Protein 2E7U (pdb70)

Organism: Thermus thermophilus (strain ATCC 27634 / DSM 579 / HB8) (NCBI:txid300852)

Foldseek 3Di:
DDDVPLVVQQVVLVVPPPLSDPDVLQNLPLQDDGHFAWDDWDQQWTAGPVRFIFRAQCQVPAQFQQTPPDPLLVVLLVVQPVVPFFDLDDDVLLVLLQVLLCVLPVQWDDKDKAFAQQQAVVLVQLLLCLLLVAQAEEEEPLADRHPDLLRQFDADPDPFQFTAHNDPPRDSVSRRRYGYHWAQPLVRLLVVCVVPLLRYSEYEYACFGFQQHTAHHDPSSLVSLVVSVVSVHFYEHECQRQDCALFVNGSCVVVVHDGQKYKYHSNQQLHHGMIIMTHYCSSVLCEPPSHDRYDDHSRTPTRSSSSSNSSSSVVCVVCRVLQVLQQVLQVVLQVLVCVLCVVVVFAWEWDDRRFWIAIFRHHDDQHISVSSVVGDSNVVSLLQVLSVVLRYHARSHRRGITGDHSSDDNVNSVSSSVSSNVSD

Solvent-accessible surface area: 18193 Å² total; per-residue (Å²): 91,145,27,75,83,0,92,57,116,15,133,75,12,109,170,119,72,124,39,7,25,98,40,114,46,124,8,3,166,53,5,30,57,37,10,9,58,70,102,167,19,119,20,3,20,2,62,2,30,40,54,28,117,0,2,2,0,6,0,62,51,0,19,24,0,14,3,28,47,38,97,123,10,71,47,73,21,137,97,6,68,143,153,24,109,67,124,66,59,133,18,118,40,44,94,32,0,21,130,33,0,84,143,8,1,114,63,4,60,43,26,64,15,3,50,44,21,27,59,0,0,77,3,0,7,90,0,0,70,44,69,36,65,45,56,36,3,0,12,0,58,17,7,106,8,5,115,16,63,21,11,39,12,93,44,25,133,56,104,126,27,41,6,57,46,60,46,100,75,12,60,136,118,128,0,108,66,1,0,12,13,32,0,12,51,24,142,23,0,68,62,5,3,141,140,61,2,136,63,0,0,0,0,0,0,6,0,1,0,0,45,0,0,0,0,63,11,54,145,59,0,27,115,0,0,46,64,1,69,98,76,35,3,8,0,0,0,8,0,24,21,1,1,0,3,14,11,30,1,0,0,17,107,88,58,55,11,145,8,10,0,0,0,0,1,56,0,0,0,12,41,64,102,8,0,0,1,0,0,74,123,88,0,6,69,71,5,18,126,113,21,122,12,154,20,68,29,121,104,28,8,41,1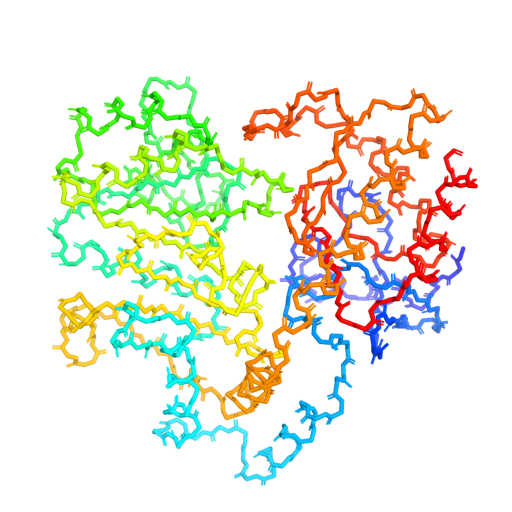0,28,2,2,0,1,0,15,2,3,0,43,13,1,50,118,45,98,45,57,32,58,76,3,73,96,3,0,42,102,0,31,61,9,0,88,110,3,0,160,132,61,65,31,55,33,18,11,20,42,20,16,2,0,2,2,1,0,3,18,124,41,101,7,44,25,41,116,18,0,153,133,9,65,59,109,14,5,68,130,0,0,52,11,0,1,68,110,14,6,23,4,0,3,15,4,55,30,1,0,3,1,0,31,32,0,133,96,91,1,0,77,94,0,6,70,8,0,89,138,29,40

CATH classification: 3.90.1150.10 (+1 more: 3.40.640.10)

B-factor: mean 26.87, std 9.38, range [13.87, 68.35]

Sequence (424 aa):
MERPISEAYFQEAKRHIPGGVSSPVRAFKAVGGTPPFLVRGEGAYVWDADGNRYLDYVMSWGPLILGHAHPKVLARVRETLERGLTFGAPSPLEVALAKKVKRAYPFVDLVRFVNSGTEATMSALRLARGYTGRPYIVKFRGNYHGHADGLLVEAGSGALTLGVPSSAGVPEEYAKLTLVLEYNDPEGLREVLKRRGEEIAAIIFEPVVGNAGVLVPTEDFLKALHEAKAYGVLLIADEVMTGFRLAFGGATELLGLKPDLVTLGKILGGGLPAAAYAGRREIMEKVAPLGPVYQAGTLSGNPLAMAAGLATLELLEENPGYYAYLEDLGARLEAGLKEVLKEKGLPHTVNRVGSMITVFFTEGPVVTFQDARRTDTELFKRFFHGLLDRGIYWPPSNFEAAFLSVAHREEDVEKTLEALRKAL

Radius of gyration: 21.22 Å; Cα contacts (8 Å, |Δi|>4): 907; chains: 1; bounding box: 57×53×48 Å

Nearest PDB structures (foldseek):
  2e7u-assembly1_A-2  TM=1.002E+00  e=6.616E-91  Thermus thermophilus HB8
  5hdm-assembly1_B  TM=9.842E-01  e=4.172E-57  Arabidopsis thaliana
  3l44-assembly1_B  TM=9.833E-01  e=2.364E-56  Bacillus anthracis str. 'Ames Ancestor'
  2hp2-assembly1_A  TM=9.809E-01  e=1.895E-55  Synechococcus elongatus PCC 6301
  3fqa-assembly1_B  TM=9.618E-01  e=4.780E-55  Synechococcus elongatus PCC 6301

Structure (mmCIF, N/CA/C/O backbone):
data_2E7U
#
_entry.id   2E7U
#
_cell.length_a   180.674
_cell.length_b   180.674
_cell.length_c   117.700
_cell.angle_alpha   90.00
_cell.angle_beta   90.00
_cell.angle_gamma   120.00
#
_symmetry.space_group_name_H-M   'H 3 2'
#
loop_
_entity.id
_entity.type
_entity.pdbx_description
1 polymer 'Glutamate-1-semialdehyde 2,1-aminomutase'
2 non-polymer 'SODIUM ION'
3 non-polymer "4'-DEOXY-4'-AMINOPYRIDOXAL-5'-PHOSPHATE"
4 non-polymer GLYCEROL
5 water water
#
loop_
_atom_site.group_PDB
_atom_site.id
_atom_site.type_symbol
_atom_site.label_atom_id
_atom_site.label_alt_id
_atom_site.label_comp_id
_atom_site.label_asym_id
_atom_site.label_entity_id
_atom_site.label_seq_id
_atom_site.pdbx_PDB_ins_code
_atom_site.Cartn_x
_atom_site.Cartn_y
_atom_site.Cartn_z
_atom_site.occupancy
_atom_site.B_iso_or_equiv
_atom_site.auth_seq_id
_atom_site.auth_comp_id
_atom_site.auth_asym_id
_atom_site.auth_atom_id
_atom_site.pdbx_PDB_model_num
ATOM 1 N N . MET A 1 1 ? -17.036 28.542 42.059 1.00 36.36 1 MET A N 1
ATOM 2 C CA . MET A 1 1 ? -16.678 27.450 43.008 1.00 35.20 1 MET A CA 1
ATOM 3 C C . MET A 1 1 ? -16.888 27.943 44.433 1.00 34.74 1 MET A C 1
ATOM 4 O O . MET A 1 1 ? -16.458 29.041 44.782 1.00 35.56 1 MET A O 1
ATOM 9 N N . GLU A 1 2 ? -17.550 27.137 45.255 1.00 31.78 2 GLU A N 1
ATOM 10 C CA . GLU A 1 2 ? -17.810 27.540 46.639 1.00 30.40 2 GLU A CA 1
ATOM 11 C C . GLU A 1 2 ? -16.719 26.997 47.566 1.00 28.26 2 GLU A C 1
ATOM 12 O O . GLU A 1 2 ? -16.284 25.866 47.444 1.00 24.31 2 GLU A O 1
ATOM 18 N N . ARG A 1 3 ? -16.236 27.860 48.485 1.00 25.87 3 ARG A N 1
ATOM 19 C CA . ARG A 1 3 ? -15.320 27.355 49.507 1.00 26.32 3 ARG A CA 1
ATOM 20 C C . ARG A 1 3 ? -15.504 28.063 50.849 1.00 24.45 3 ARG A C 1
ATOM 21 O O . ARG A 1 3 ? -14.667 28.797 51.355 1.00 23.08 3 ARG A O 1
ATOM 29 N N . PRO A 1 4 ? -16.721 27.828 51.376 1.00 23.32 4 PRO A N 1
ATOM 30 C CA . PRO A 1 4 ? -17.171 28.391 52.664 1.00 22.83 4 PRO A CA 1
ATOM 31 C C . PRO A 1 4 ? -16.325 27.904 53.831 1.00 21.17 4 PRO A C 1
ATOM 32 O O . PRO A 1 4 ? -16.058 28.606 54.799 1.00 20.88 4 PRO A O 1
ATOM 36 N N . ILE A 1 5 ? -15.866 26.657 53.808 1.00 19.68 5 ILE A N 1
ATOM 37 C CA . ILE A 1 5 ? -15.068 26.184 54.931 1.00 19.62 5 ILE A CA 1
ATOM 38 C C . ILE A 1 5 ? -13.688 26.850 54.934 1.00 20.27 5 ILE A C 1
ATOM 39 O O . ILE A 1 5 ? -13.192 27.245 55.995 1.00 20.05 5 ILE A O 1
ATOM 44 N N . SER A 1 6 ? -13.069 26.989 53.763 1.00 19.42 6 SER A N 1
ATOM 45 C CA . SER A 1 6 ? -11.768 27.657 53.691 1.00 21.01 6 SER A CA 1
ATOM 46 C C . SER A 1 6 ? -11.927 29.110 54.132 1.00 22.63 6 SER A C 1
ATOM 47 O O . SER A 1 6 ? -11.041 29.675 54.783 1.00 21.46 6 SER A O 1
ATOM 50 N N . GLU A 1 7 ? -13.054 29.718 53.767 1.00 21.11 7 GLU A N 1
ATOM 51 C CA . GLU A 1 7 ? -13.323 31.102 54.142 1.00 22.88 7 GLU A CA 1
ATOM 52 C C . GLU A 1 7 ? -13.363 31.228 55.659 1.00 21.15 7 GLU A C 1
ATOM 53 O O . GLU A 1 7 ? -12.812 32.174 56.228 1.00 21.13 7 GLU A O 1
ATOM 59 N N . ALA A 1 8 ? -14.006 30.263 56.312 1.00 19.52 8 ALA A N 1
ATOM 60 C CA . ALA A 1 8 ? -14.108 30.266 57.765 1.00 19.56 8 ALA A CA 1
ATOM 61 C C . ALA A 1 8 ? -12.723 30.055 58.379 1.00 19.10 8 ALA A C 1
ATOM 62 O O . ALA A 1 8 ? -12.371 30.705 59.363 1.00 17.64 8 ALA A O 1
ATOM 64 N N . TYR A 1 9 ? -11.941 29.146 57.802 1.00 18.54 9 TYR A N 1
ATOM 65 C CA . TYR A 1 9 ? -10.596 28.896 58.309 1.00 19.39 9 TYR A CA 1
ATOM 66 C C . TYR A 1 9 ? -9.695 30.119 58.166 1.00 19.35 9 TYR A C 1
ATOM 67 O O . TYR A 1 9 ? -8.904 30.422 59.060 1.00 19.78 9 TYR A O 1
ATOM 76 N N . PHE A 1 10 ? -9.810 30.817 57.042 1.00 18.60 10 PHE A N 1
ATOM 77 C CA . PHE A 1 10 ? -8.985 31.997 56.808 1.00 20.97 10 PHE A CA 1
ATOM 78 C C . PHE A 1 10 ? -9.308 33.097 57.814 1.00 21.61 10 PHE A C 1
ATOM 79 O O . PHE A 1 10 ? -8.409 33.770 58.324 1.00 19.47 10 PHE A O 1
ATOM 87 N N . GLN A 1 11 ? -10.593 33.284 58.098 1.00 21.41 11 GLN A N 1
ATOM 88 C CA . GLN A 1 11 ? -11.007 34.299 59.061 1.00 23.54 11 GLN A CA 1
ATOM 89 C C . GLN A 1 11 ? -10.472 33.938 60.449 1.00 22.49 11 GLN A C 1
ATOM 90 O O . GLN A 1 11 ? -10.006 34.804 61.192 1.00 22.30 11 GLN A O 1
ATOM 96 N N . GLU A 1 12 ? -10.539 32.657 60.797 1.00 19.46 12 GLU A N 1
ATOM 97 C CA . GLU A 1 12 ? -10.044 32.200 62.092 1.00 20.54 12 GLU A CA 1
ATOM 98 C C . GLU A 1 12 ? -8.516 32.306 62.144 1.00 20.30 12 GLU A C 1
ATOM 99 O O . GLU A 1 12 ? -7.947 32.755 63.140 1.00 21.52 12 GLU A O 1
ATOM 105 N N . ALA A 1 13 ? -7.857 31.903 61.062 1.00 18.83 13 ALA A N 1
ATOM 106 C CA . ALA A 1 13 ? -6.401 31.949 60.995 1.00 19.71 13 ALA A CA 1
ATOM 107 C C . ALA A 1 13 ? -5.856 33.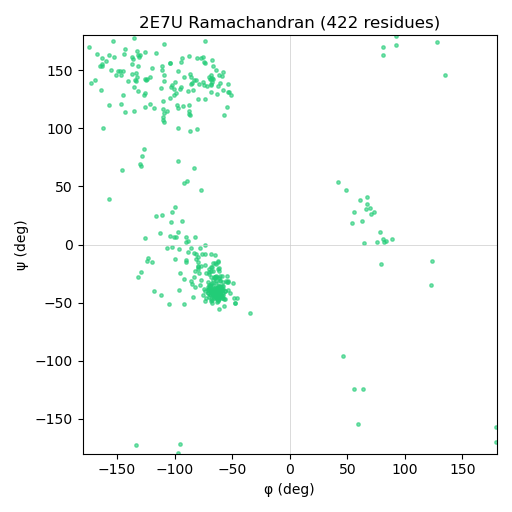353 61.265 1.00 19.93 13 ALA A C 1
ATOM 108 O O . ALA A 1 13 ? -4.845 33.513 61.955 1.00 19.88 13 ALA A O 1
ATOM 110 N N . LYS A 1 14 ? -6.530 34.365 60.726 1.00 20.44 14 LYS A N 1
ATOM 111 C CA . LYS A 1 14 ? -6.104 35.755 60.900 1.00 21.42 14 LYS A CA 1
ATOM 112 C C . LYS A 1 14 ? -6.107 36.218 62.353 1.00 22.06 14 LYS A C 1
ATOM 113 O O . LYS A 1 14 ? -5.432 37.185 62.705 1.00 21.80 14 LYS A O 1
ATOM 119 N N . ARG A 1 15 ? -6.867 35.532 63.197 1.00 20.23 15 ARG A N 1
ATOM 120 C CA . ARG A 1 15 ? -6.934 35.890 64.608 1.00 21.69 15 ARG A CA 1
ATOM 121 C C . ARG A 1 15 ? -5.720 35.372 65.384 1.00 20.70 15 ARG A C 1
ATOM 122 O O . ARG A 1 15 ? -5.423 35.861 66.474 1.00 20.11 15 ARG A O 1
ATOM 130 N N . HIS A 1 16 ? -5.016 34.400 64.811 1.00 19.83 16 HIS A N 1
ATOM 131 C CA . HIS A 1 16 ? -3.883 33.773 65.494 1.00 20.33 16 HIS A CA 1
ATOM 132 C C . HIS A 1 16 ? -2.547 33.798 64.760 1.00 19.36 16 HIS A C 1
ATOM 133 O O . HIS A 1 16 ? -1.511 33.509 65.358 1.00 18.60 16 HIS A O 1
ATOM 140 N N . ILE A 1 17 ? -2.575 34.122 63.473 1.00 18.84 17 ILE A N 1
ATOM 141 C CA . ILE A 1 17 ? -1.373 34.151 62.640 1.00 19.62 17 ILE A CA 1
ATOM 142 C C . ILE A 1 17 ? -1.384 35.426 61.796 1.00 20.47 17 ILE A C 1
ATOM 143 O O . ILE A 1 17 ? -2.419 35.789 61.235 1.00 21.43 17 ILE A O 1
ATOM 148 N N . PRO A 1 18 ? -0.235 36.125 61.695 1.00 22.14 18 PRO A N 1
ATOM 149 C CA . PRO A 1 18 ? -0.146 37.364 60.928 1.00 21.15 18 PRO A CA 1
ATOM 150 C C . PRO A 1 18 ? -0.565 37.162 59.472 1.00 19.71 18 PRO A C 1
ATOM 151 O O . PRO A 1 18 ? 0.075 36.469 58.689 1.00 21.24 18 PRO A O 1
ATOM 155 N N . GLY A 1 19 ? -1.713 37.776 59.128 1.00 20.81 19 GLY A N 1
ATOM 156 C CA . GLY A 1 19 ? -2.220 37.649 57.768 1.00 20.39 19 GLY A CA 1
ATOM 157 C C . GLY A 1 19 ? -2.862 36.278 57.526 1.00 21.54 19 GLY A C 1
ATOM 158 O O . GLY A 1 19 ? -3.282 35.940 56.426 1.00 20.93 19 GLY A O 1
ATOM 159 N N . GLY A 1 20 ? -2.887 35.458 58.595 1.00 21.07 20 GLY A N 1
ATOM 160 C CA . GLY A 1 20 ? -3.522 34.147 58.481 1.00 22.80 20 GLY A CA 1
ATOM 161 C C . GLY A 1 20 ? -2.599 33.125 57.819 1.00 23.37 20 GLY A C 1
ATOM 162 O O . GLY A 1 20 ? -2.976 31.993 57.550 1.00 24.39 20 GLY A O 1
ATOM 163 N N . VAL A 1 21 ? -1.351 33.492 57.531 1.00 22.80 21 VAL A N 1
ATOM 164 C CA . VAL A 1 21 ? -0.433 32.591 56.829 1.00 22.24 21 VAL A CA 1
ATOM 165 C C . VAL A 1 21 ? 0.993 32.552 57.383 1.00 22.23 21 VAL A C 1
ATOM 166 O O . VAL A 1 21 ? 1.427 33.468 58.072 1.00 22.60 21 VAL A O 1
ATOM 170 N N . SER A 1 22 ? 1.724 31.494 57.045 1.00 23.48 22 SER A N 1
ATOM 171 C CA . SER A 1 22 ? 3.108 31.330 57.491 1.00 25.50 22 SER A CA 1
ATOM 172 C C . SER A 1 22 ? 4.094 31.954 56.509 1.00 24.33 22 SER A C 1
ATOM 173 O O . SER A 1 22 ? 5.269 32.141 56.829 1.00 25.31 22 SER A O 1
ATOM 176 N N . SER A 1 23 ? 3.621 32.257 55.305 1.00 24.53 23 SER A N 1
ATOM 177 C CA . SER A 1 23 ? 4.459 32.875 54.282 1.00 24.60 23 SER A CA 1
ATOM 178 C C . SER A 1 23 ? 3.567 33.830 53.482 1.00 25.45 23 SER A C 1
ATOM 179 O O . SER A 1 23 ? 2.504 33.440 52.996 1.00 25.00 23 SER A O 1
ATOM 182 N N . PRO A 1 24 ? 3.999 35.094 53.331 1.00 25.71 24 PRO A N 1
ATOM 183 C CA . PRO A 1 24 ? 3.299 36.172 52.619 1.00 26.36 24 PRO A CA 1
ATOM 184 C C . PRO A 1 24 ? 2.477 35.817 51.379 1.00 26.35 24 PRO A C 1
ATOM 185 O O . PRO A 1 24 ? 1.275 36.072 51.332 1.00 25.14 24 PRO A O 1
ATOM 189 N N . VAL A 1 25 ? 3.131 35.241 50.376 1.00 25.76 25 VAL A N 1
ATOM 190 C CA . VAL A 1 25 ? 2.466 34.895 49.123 1.00 27.32 25 VAL A CA 1
ATOM 191 C C . VAL A 1 25 ? 1.206 34.043 49.274 1.00 25.95 25 VAL A C 1
ATOM 192 O O . VAL A 1 25 ? 0.280 34.151 48.464 1.00 25.79 25 VAL A O 1
ATOM 196 N N . ARG A 1 26 ? 1.168 33.202 50.303 1.00 24.19 26 ARG A N 1
ATOM 197 C CA . ARG A 1 26 ? 0.017 32.330 50.533 1.00 24.74 26 ARG A CA 1
ATOM 198 C C . ARG A 1 26 ? -1.264 33.096 50.859 1.00 24.31 26 ARG A C 1
ATOM 199 O O . ARG A 1 26 ? -2.356 32.530 50.794 1.00 23.09 26 ARG A O 1
ATOM 207 N N . ALA A 1 27 ? -1.130 34.372 51.213 1.00 23.33 27 ALA A N 1
ATOM 208 C CA . ALA A 1 27 ? -2.284 35.195 51.569 1.00 23.89 27 ALA A CA 1
ATOM 209 C C . ALA A 1 27 ? -3.106 35.722 50.388 1.00 24.34 27 ALA A C 1
ATOM 210 O O . ALA A 1 27 ? -4.114 36.395 50.597 1.00 23.56 27 ALA A O 1
ATOM 212 N N . PHE A 1 28 ? -2.674 35.434 49.161 1.00 22.82 28 PHE A N 1
ATOM 213 C CA . PHE A 1 28 ? -3.403 35.872 47.965 1.00 25.28 28 PHE A CA 1
ATOM 214 C C . PHE A 1 28 ? -3.523 37.391 47.785 1.00 26.97 28 PHE A C 1
ATOM 215 O O . PHE A 1 28 ? -4.402 37.856 47.059 1.00 27.92 28 PHE A O 1
ATOM 223 N N . LYS A 1 29 ? -2.655 38.166 48.429 1.00 28.53 29 LYS A N 1
ATOM 224 C CA . LYS A 1 29 ? -2.722 39.624 48.309 1.00 30.01 29 LYS A CA 1
ATOM 225 C C . LYS A 1 29 ? -2.530 40.114 46.873 1.00 29.73 29 LYS A C 1
ATOM 226 O O . LYS A 1 29 ? -3.164 41.084 46.450 1.00 29.31 29 LYS A O 1
ATOM 232 N N . ALA A 1 30 ? -1.659 39.443 46.128 1.00 27.79 30 ALA A N 1
ATOM 233 C CA . ALA A 1 30 ? -1.376 39.826 44.751 1.00 27.97 30 ALA A CA 1
ATOM 234 C C . ALA A 1 30 ? -2.529 39.558 43.790 1.00 28.58 30 ALA A C 1
ATOM 235 O O . ALA A 1 30 ? -2.618 40.190 42.737 1.00 27.90 30 ALA A O 1
ATOM 237 N N . VAL A 1 31 ? -3.409 38.627 44.148 1.00 27.31 31 VAL A N 1
ATOM 238 C CA . VAL A 1 31 ? -4.530 38.275 43.280 1.00 27.35 31 VAL A CA 1
ATOM 239 C C . VAL A 1 31 ? -5.906 38.513 43.889 1.00 27.10 31 VAL A C 1
ATOM 240 O O . VAL A 1 31 ? -6.913 38.511 43.179 1.00 27.87 31 VAL A O 1
ATOM 244 N N . GLY A 1 32 ? -5.948 38.713 45.200 1.00 27.27 32 GLY A N 1
ATOM 245 C CA . GLY A 1 32 ? -7.212 38.941 45.873 1.00 27.43 32 GLY A CA 1
ATOM 246 C C . GLY A 1 32 ? -7.950 37.645 46.147 1.00 27.96 32 GLY A C 1
ATOM 247 O O . GLY A 1 32 ? -7.637 36.605 45.563 1.00 27.48 32 GLY A O 1
ATOM 248 N N . GLY A 1 33 ? -8.930 37.708 47.042 1.00 27.71 33 GLY A N 1
ATOM 249 C CA . GLY A 1 33 ? -9.707 36.529 47.372 1.00 28.07 33 GLY A CA 1
ATOM 250 C C . GLY A 1 33 ? -9.161 35.754 48.555 1.00 29.20 33 GLY A C 1
ATOM 251 O O . GLY A 1 33 ? -8.148 36.127 49.153 1.00 29.23 33 GLY A O 1
ATOM 252 N N . THR A 1 34 ? -9.848 34.669 48.894 1.00 27.78 34 THR A N 1
ATOM 253 C CA . THR A 1 34 ? -9.453 33.818 50.006 1.00 27.45 34 THR A CA 1
ATOM 254 C C . THR A 1 34 ? -8.682 32.610 49.497 1.00 25.37 34 THR A C 1
ATOM 255 O O . THR A 1 34 ? -9.112 31.933 48.565 1.00 24.18 34 THR A O 1
ATOM 259 N N . PRO A 1 35 ? -7.521 32.328 50.099 1.00 23.51 35 PRO A N 1
ATOM 260 C CA . PRO A 1 35 ? -6.758 31.172 49.636 1.00 22.83 35 PRO A CA 1
ATOM 261 C C . PRO A 1 35 ? -7.391 29.871 50.105 1.00 21.72 35 PRO A C 1
ATOM 262 O O . PRO A 1 35 ? -7.857 29.765 51.242 1.00 22.22 35 PRO A O 1
ATOM 266 N N . PRO A 1 36 ? -7.460 28.873 49.218 1.00 20.58 36 PRO A N 1
ATOM 267 C CA . PRO A 1 36 ? -8.048 27.595 49.624 1.00 20.70 36 PRO A CA 1
ATOM 268 C C . PRO A 1 36 ? -7.126 26.921 50.640 1.00 21.00 36 PRO A C 1
ATOM 269 O O . PRO A 1 36 ? -5.903 26.957 50.484 1.00 20.67 36 PRO A O 1
ATOM 273 N N . PHE A 1 37 ? -7.701 26.336 51.685 1.00 19.18 37 PHE A N 1
ATOM 274 C CA . PHE A 1 37 ? -6.898 25.615 52.670 1.00 19.62 37 PHE A CA 1
ATOM 275 C C . PHE A 1 37 ? -6.779 24.186 52.140 1.00 19.63 37 PHE A C 1
ATOM 276 O O . PHE A 1 37 ? -7.774 23.458 52.057 1.00 19.39 37 PHE A O 1
ATOM 284 N N . LEU A 1 38 ? -5.566 23.803 51.754 1.00 19.88 38 LEU A N 1
ATOM 285 C CA . LEU A 1 38 ? -5.318 22.477 51.194 1.00 19.33 38 LEU A CA 1
ATOM 286 C C . LEU A 1 38 ? -5.102 21.426 52.274 1.00 20.72 38 LEU A C 1
ATOM 287 O O . LEU A 1 38 ? -4.322 21.629 53.204 1.00 19.98 38 LEU A O 1
ATOM 292 N N . VAL A 1 39 ? -5.780 20.291 52.130 1.00 19.80 39 VAL A N 1
ATOM 293 C CA . VAL A 1 39 ? -5.691 19.232 53.130 1.00 21.44 39 VAL A CA 1
ATOM 294 C C . VAL A 1 39 ? -5.244 17.864 52.623 1.00 21.42 39 VAL A C 1
ATOM 295 O O . VAL A 1 39 ? -4.931 16.981 53.421 1.00 21.92 39 VAL A O 1
ATOM 299 N N . ARG A 1 40 ? -5.212 17.685 51.307 1.00 20.23 40 ARG A N 1
ATOM 300 C CA . ARG A 1 40 ? -4.818 16.404 50.739 1.00 20.71 40 ARG A CA 1
ATOM 301 C C . ARG A 1 40 ? -4.277 16.566 49.328 1.00 20.88 40 ARG A C 1
ATOM 302 O O . ARG A 1 40 ? -4.682 17.468 48.589 1.00 20.72 40 ARG A O 1
ATOM 310 N N . GLY A 1 41 ? -3.361 15.679 48.960 1.00 20.06 41 GLY A N 1
ATOM 311 C CA . GLY A 1 41 ? -2.785 15.723 47.634 1.00 20.76 41 GLY A CA 1
ATOM 312 C C . GLY A 1 41 ? -2.441 14.333 47.144 1.00 21.73 41 GLY A C 1
ATOM 313 O O . GLY A 1 41 ? -2.117 13.438 47.934 1.00 20.11 41 GLY A O 1
ATOM 314 N N . GLU A 1 42 ? -2.520 14.148 45.833 1.00 21.70 42 GLU A N 1
ATOM 315 C CA . GLU A 1 42 ? -2.195 12.872 45.220 1.00 23.21 42 GLU A CA 1
ATOM 316 C C . GLU A 1 42 ? -1.835 13.119 43.763 1.00 22.71 42 GLU A C 1
ATOM 317 O O . GLU A 1 42 ? -2.646 13.643 42.991 1.00 21.14 42 GLU A O 1
ATOM 323 N N . GLY A 1 43 ? -0.613 12.751 43.394 1.00 21.11 43 GLY A N 1
ATOM 324 C CA . GLY A 1 43 ? -0.166 12.961 42.032 1.00 20.48 43 GLY A CA 1
ATOM 325 C C . GLY A 1 43 ? -0.127 14.445 41.708 1.00 20.59 43 GLY A C 1
ATOM 326 O O . GLY A 1 43 ? 0.504 15.235 42.417 1.00 19.76 43 GLY A O 1
ATOM 327 N N . ALA A 1 44 ? -0.821 14.832 40.647 1.00 19.11 44 ALA A N 1
ATOM 328 C CA . ALA A 1 44 ? -0.847 16.227 40.225 1.00 19.40 44 ALA A CA 1
ATOM 329 C C . ALA A 1 44 ? -2.070 16.973 40.739 1.00 19.24 44 ALA A C 1
ATOM 330 O O . ALA A 1 44 ? -2.326 18.100 40.321 1.00 20.46 44 ALA A O 1
ATOM 332 N N . TYR A 1 45 ? -2.810 16.357 41.657 1.00 18.01 45 TYR A N 1
ATOM 333 C CA . TYR A 1 45 ? -4.024 16.968 42.187 1.00 20.19 45 TYR A CA 1
ATOM 334 C C . TYR A 1 45 ? -4.029 17.213 43.690 1.00 20.26 45 TYR A C 1
ATOM 335 O O . TYR A 1 45 ? -3.371 16.502 44.454 1.00 21.13 45 TYR A O 1
ATOM 344 N N . VAL A 1 46 ? -4.783 18.231 44.096 1.00 19.30 46 VAL A N 1
ATOM 345 C CA . VAL A 1 46 ? -4.924 18.599 45.502 1.00 19.37 46 VAL A CA 1
ATOM 346 C C . VAL A 1 46 ? -6.381 18.907 45.819 1.00 19.68 46 VAL A C 1
ATOM 347 O O . VAL A 1 46 ? -7.156 19.273 44.930 1.00 21.04 46 VAL A O 1
ATOM 351 N N . TRP A 1 47 ? -6.745 18.755 47.089 1.00 18.09 47 TRP A N 1
ATOM 352 C CA . TRP A 1 47 ? -8.106 19.009 47.554 1.00 18.86 47 TRP A CA 1
ATOM 353 C C . TRP A 1 47 ? -8.084 20.025 48.691 1.00 20.17 47 TRP A C 1
ATOM 354 O O . TRP A 1 47 ? -7.186 19.986 49.542 1.00 19.60 47 TRP A O 1
ATOM 365 N N . ASP A 1 48 ? -9.065 20.926 48.710 1.00 18.77 48 ASP A N 1
ATOM 366 C CA . ASP A 1 48 ? -9.149 21.916 49.779 1.00 20.24 48 ASP A CA 1
ATOM 367 C C . ASP A 1 48 ? -10.126 21.442 50.851 1.00 20.00 48 ASP A C 1
ATOM 368 O O . ASP A 1 48 ? -10.703 20.355 50.741 1.00 20.79 48 ASP A O 1
ATOM 373 N N . ALA A 1 49 ? -10.304 22.253 51.888 1.00 20.31 49 ALA A N 1
ATOM 374 C CA . ALA A 1 49 ? -11.186 21.907 52.995 1.00 21.67 49 ALA A CA 1
ATOM 375 C C . ALA A 1 49 ? -12.654 21.744 52.607 1.00 22.71 49 ALA A C 1
ATOM 376 O O . ALA A 1 49 ? -13.437 21.191 53.374 1.00 23.90 49 ALA A O 1
ATOM 378 N N . ASP A 1 50 ? -13.027 22.226 51.427 1.00 21.95 50 ASP A N 1
ATOM 379 C CA . ASP A 1 50 ? -14.407 22.114 50.961 1.00 23.81 50 ASP A CA 1
ATOM 380 C C . ASP A 1 50 ? -14.599 20.945 49.993 1.00 25.05 50 ASP A C 1
ATOM 381 O O . ASP A 1 50 ? -15.670 20.788 49.409 1.00 27.20 50 ASP A O 1
ATOM 386 N N . GLY A 1 51 ? -13.560 20.135 49.818 1.00 23.21 51 GLY A N 1
ATOM 387 C CA . GLY A 1 51 ? -13.659 18.997 48.920 1.00 22.50 51 GLY A CA 1
ATOM 388 C C . GLY A 1 51 ? -13.414 19.307 47.452 1.00 23.17 51 GLY A C 1
ATOM 389 O O . GLY A 1 51 ? -13.532 18.420 46.601 1.00 23.81 51 GLY A O 1
ATOM 390 N N . ASN A 1 52 ? -13.081 20.556 47.139 1.00 21.79 52 ASN A N 1
ATOM 391 C CA . ASN A 1 52 ? -12.815 20.932 45.756 1.00 21.39 52 ASN A CA 1
ATOM 392 C C . ASN A 1 52 ? -11.491 20.337 45.298 1.00 22.54 52 ASN A C 1
ATOM 393 O O . ASN A 1 52 ? -10.495 20.375 46.023 1.00 21.85 52 ASN A O 1
ATOM 398 N N . ARG A 1 53 ? -11.484 19.795 44.085 1.00 21.79 53 ARG A N 1
ATOM 399 C CA . ARG A 1 53 ? -10.286 19.189 43.512 1.00 22.94 53 ARG A CA 1
ATOM 400 C C . ARG A 1 53 ? -9.657 20.154 42.512 1.00 23.05 53 ARG A C 1
ATOM 401 O O . ARG A 1 53 ? -10.365 20.787 41.728 1.00 22.96 53 ARG A O 1
ATOM 409 N N . TYR A 1 54 ? -8.332 20.271 42.550 1.00 21.06 54 TYR A N 1
ATOM 410 C CA . TYR A 1 54 ? -7.609 21.164 41.645 1.00 21.39 54 TYR A CA 1
ATOM 411 C C . TYR A 1 54 ? -6.414 20.484 40.996 1.00 21.38 54 TYR A C 1
ATOM 412 O O . TYR A 1 54 ? -5.734 19.673 41.632 1.00 21.81 54 TYR A O 1
ATOM 421 N N . LEU A 1 55 ? -6.152 20.823 39.736 1.00 20.85 55 LEU A N 1
ATOM 422 C CA . LEU A 1 55 ? -4.965 20.325 39.057 1.00 20.78 55 LEU A CA 1
ATOM 423 C C . LEU A 1 55 ? -3.945 21.296 39.662 1.00 21.09 55 LEU A C 1
ATOM 424 O O . LEU A 1 55 ? -4.122 22.515 39.581 1.00 20.85 55 LEU A O 1
ATOM 429 N N . ASP A 1 56 ? -2.889 20.766 40.263 1.00 19.30 56 ASP A N 1
ATOM 430 C CA . ASP A 1 56 ? -1.932 21.598 41.005 1.00 19.67 56 ASP A CA 1
ATOM 431 C C . ASP A 1 56 ? -0.692 21.959 40.166 1.00 19.61 56 ASP A C 1
ATOM 432 O O . ASP A 1 56 ? 0.063 21.102 39.713 1.00 21.25 56 ASP A O 1
ATOM 437 N N . TYR A 1 57 ? -0.513 23.286 39.937 1.00 19.04 57 TYR A N 1
ATOM 438 C CA . TYR A 1 57 ? 0.694 23.767 39.245 1.00 18.92 57 TYR A CA 1
ATOM 439 C C . TYR A 1 57 ? 1.669 24.456 40.214 1.00 19.14 57 TYR A C 1
ATOM 440 O O . TYR A 1 57 ? 2.736 24.924 39.837 1.00 18.76 57 TYR A O 1
ATOM 449 N N . VAL A 1 58 ? 1.238 24.557 41.489 1.00 17.89 58 VAL A N 1
ATOM 450 C CA . VAL A 1 58 ? 2.128 25.097 42.508 1.00 19.68 58 VAL A CA 1
ATOM 451 C C . VAL A 1 58 ? 3.061 24.011 43.060 1.00 18.67 58 VAL A C 1
ATOM 452 O O . VAL A 1 58 ? 4.262 24.199 43.199 1.00 19.45 58 VAL A O 1
ATOM 456 N N . MET A 1 59 ? 2.469 22.852 43.338 1.00 18.84 59 MET A N 1
ATOM 457 C CA . MET A 1 59 ? 3.212 21.685 43.815 1.00 19.62 59 MET A CA 1
ATOM 458 C C . MET A 1 59 ? 4.147 22.024 44.979 1.00 18.69 59 MET A C 1
ATOM 459 O O . MET A 1 59 ? 5.314 21.628 44.996 1.00 19.09 59 MET A O 1
ATOM 464 N N . SER A 1 60 ? 3.608 22.758 45.944 1.00 19.98 60 SER A N 1
ATOM 465 C CA . SER A 1 60 ? 4.333 23.191 47.134 1.00 20.99 60 SER A CA 1
ATOM 466 C C . SER A 1 60 ? 5.608 23.968 46.834 1.00 21.27 60 SER A C 1
ATOM 467 O O . SER A 1 60 ? 6.559 23.962 47.619 1.00 21.84 60 SER A O 1
ATOM 470 N N . TRP A 1 61 ? 5.613 24.635 45.685 1.00 20.31 61 TRP A N 1
ATOM 471 C CA . TRP A 1 61 ? 6.722 25.471 45.247 1.00 20.70 61 TRP A CA 1
ATOM 472 C C . TRP A 1 61 ? 8.030 24.791 44.839 1.00 21.35 61 TRP A C 1
ATOM 473 O O . TRP A 1 61 ? 9.107 25.357 45.026 1.00 21.94 61 TRP A O 1
ATOM 484 N N . GLY A 1 62 ? 7.946 23.582 44.287 1.00 18.02 62 GLY A N 1
ATOM 485 C CA . GLY A 1 62 ? 9.152 22.925 43.812 1.00 17.85 62 GLY A CA 1
ATOM 486 C C . GLY A 1 62 ? 9.593 21.557 44.303 1.00 18.37 62 GLY A C 1
ATOM 487 O O . GLY A 1 62 ? 10.146 20.785 43.516 1.00 19.15 62 GLY A O 1
ATOM 488 N N . PRO A 1 63 ? 9.364 21.209 45.576 1.00 18.76 63 PRO A N 1
ATOM 489 C CA . PRO A 1 63 ? 9.807 19.893 46.050 1.00 19.13 63 PRO A CA 1
ATOM 490 C C . PRO A 1 63 ? 9.135 18.679 45.422 1.00 18.54 63 PRO A C 1
ATOM 491 O O . PRO A 1 63 ? 9.738 17.616 45.336 1.00 19.63 63 PRO A O 1
ATOM 495 N N . LEU A 1 64 ? 7.896 18.843 44.970 1.00 18.31 64 LEU A N 1
ATOM 496 C CA . LEU A 1 64 ? 7.136 17.716 44.443 1.00 19.30 64 LEU A CA 1
ATOM 497 C C . LEU A 1 64 ? 7.241 17.380 42.961 1.00 19.13 64 LEU A C 1
ATOM 498 O O . LEU A 1 64 ? 6.226 17.266 42.267 1.00 19.09 64 LEU A O 1
ATOM 503 N N . ILE A 1 65 ? 8.464 17.186 42.488 1.00 18.39 65 ILE A N 1
ATOM 504 C CA . ILE A 1 65 ? 8.667 16.837 41.085 1.00 18.30 65 ILE A CA 1
ATOM 505 C C . ILE A 1 65 ? 8.065 15.468 40.760 1.00 19.77 65 ILE A C 1
ATOM 506 O O . ILE A 1 65 ? 7.681 15.182 39.634 1.00 18.80 65 ILE A O 1
ATOM 511 N N . LEU A 1 66 ? 8.016 14.588 41.784 1.00 17.56 66 LEU A N 1
ATOM 512 C CA . LEU A 1 66 ? 7.413 13.269 41.583 1.00 19.43 66 LEU A CA 1
ATOM 513 C C . LEU A 1 66 ? 5.903 13.276 41.858 1.00 19.99 66 LEU A C 1
ATOM 514 O O . LEU A 1 66 ? 5.245 12.249 41.853 1.00 21.67 66 LEU A O 1
ATOM 519 N N . GLY A 1 67 ? 5.381 14.477 42.167 1.00 17.66 67 GLY A N 1
ATOM 520 C CA . GLY A 1 67 ? 3.954 14.583 42.457 1.00 18.20 67 GLY A CA 1
ATOM 521 C C . GLY A 1 67 ? 3.657 14.447 43.951 1.00 17.62 67 GLY A C 1
ATOM 522 O O . GLY A 1 67 ? 4.523 14.112 44.749 1.00 18.14 67 GLY A O 1
ATOM 523 N N . HIS A 1 68 ? 2.409 14.708 44.328 1.00 17.07 68 HIS A N 1
ATOM 524 C CA . HIS A 1 68 ? 1.980 14.604 45.718 1.00 19.32 68 HIS A CA 1
ATOM 525 C C . HIS A 1 68 ? 1.943 13.152 46.194 1.00 19.74 68 HIS A C 1
ATOM 526 O O . HIS A 1 68 ? 1.565 12.246 45.447 1.00 20.64 68 HIS A O 1
ATOM 533 N N . ALA A 1 69 ? 2.334 12.948 47.446 1.00 18.74 69 ALA A N 1
ATOM 534 C CA . ALA A 1 69 ? 2.297 11.631 48.076 1.00 19.02 69 ALA A CA 1
ATOM 535 C C . ALA A 1 69 ? 2.758 10.449 47.230 1.00 19.39 69 ALA A C 1
ATOM 536 O O . ALA A 1 69 ? 2.028 9.465 47.100 1.00 19.85 69 ALA A O 1
ATOM 538 N N . HIS A 1 70 ? 3.957 10.521 46.662 1.00 18.91 70 HIS A N 1
ATOM 539 C CA . HIS A 1 70 ? 4.444 9.398 45.869 1.00 19.86 70 HIS A CA 1
ATOM 540 C C . HIS A 1 70 ? 4.575 8.204 46.825 1.00 20.64 70 HIS A C 1
ATOM 541 O O . HIS A 1 70 ? 5.186 8.318 47.887 1.00 19.10 70 HIS A O 1
ATOM 548 N N . PRO A 1 71 ? 4.000 7.046 46.455 1.00 20.82 71 PRO A N 1
ATOM 549 C CA . PRO A 1 71 ? 4.018 5.813 47.254 1.00 21.41 71 PRO A CA 1
ATOM 550 C C . PRO A 1 71 ? 5.373 5.379 47.801 1.00 19.90 71 PRO A C 1
ATOM 551 O O . PRO A 1 71 ? 5.480 5.005 48.966 1.00 19.48 71 PRO A O 1
ATOM 555 N N . LYS A 1 72 ? 6.401 5.414 46.960 1.00 19.39 72 LYS A N 1
ATOM 556 C CA . LYS A 1 72 ? 7.734 4.998 47.384 1.00 21.47 72 LYS A CA 1
ATOM 557 C C . LYS A 1 72 ? 8.341 5.952 48.401 1.00 20.48 72 LYS A C 1
ATOM 558 O O . LYS A 1 72 ? 9.015 5.525 49.340 1.00 20.00 72 LYS A O 1
ATOM 564 N N . VAL A 1 73 ? 8.108 7.244 48.206 1.00 18.42 73 VAL A N 1
ATOM 565 C CA . VAL A 1 73 ? 8.630 8.252 49.117 1.00 17.96 73 VAL A CA 1
ATOM 566 C C . VAL A 1 73 ? 7.931 8.129 50.470 1.00 17.61 73 VAL A C 1
ATOM 567 O O . VAL A 1 73 ? 8.586 8.120 51.514 1.00 17.16 73 VAL A O 1
ATOM 571 N N . LEU A 1 74 ? 6.605 8.022 50.457 1.00 16.83 74 LEU A N 1
ATOM 572 C CA . LEU A 1 74 ? 5.867 7.893 51.707 1.00 18.21 74 LEU A CA 1
ATOM 573 C C . LEU A 1 74 ? 6.266 6.622 52.448 1.00 18.65 74 LEU A C 1
ATOM 574 O O . LEU A 1 74 ? 6.348 6.618 53.677 1.00 18.67 74 LEU A O 1
ATOM 579 N N . ALA A 1 75 ? 6.516 5.545 51.705 1.00 19.17 75 ALA A N 1
ATOM 580 C CA . ALA A 1 75 ? 6.902 4.280 52.332 1.00 18.45 75 ALA A CA 1
ATOM 581 C C . ALA A 1 75 ? 8.208 4.438 53.101 1.00 19.00 75 ALA A C 1
ATOM 582 O O . ALA A 1 75 ? 8.347 3.930 54.215 1.00 16.68 75 ALA A O 1
ATOM 584 N N . ARG A 1 76 ? 9.170 5.141 52.506 1.00 17.63 76 ARG A N 1
ATOM 585 C CA . ARG A 1 76 ? 10.451 5.343 53.164 1.00 18.76 76 ARG A CA 1
ATOM 586 C C . ARG A 1 76 ? 10.284 6.176 54.437 1.00 18.00 76 ARG A C 1
ATOM 587 O O . ARG A 1 76 ? 10.926 5.899 55.455 1.00 17.68 76 ARG A O 1
ATOM 595 N N . VAL A 1 77 ? 9.424 7.193 54.385 1.00 17.50 77 VAL A N 1
ATOM 596 C CA . VAL A 1 77 ? 9.192 8.036 55.555 1.00 16.21 77 VAL A CA 1
ATOM 597 C C . VAL A 1 77 ? 8.487 7.224 56.650 1.00 17.48 77 VAL A C 1
ATOM 598 O O . VAL A 1 77 ? 8.833 7.338 57.824 1.00 16.37 77 VAL A O 1
ATOM 602 N N . ARG A 1 78 ? 7.509 6.406 56.261 1.00 17.90 78 ARG A N 1
ATOM 603 C CA . ARG A 1 78 ? 6.776 5.567 57.218 1.00 19.41 78 ARG A CA 1
ATOM 604 C C . ARG A 1 78 ? 7.739 4.674 57.994 1.00 19.22 78 ARG A C 1
ATOM 605 O O . ARG A 1 78 ? 7.647 4.554 59.216 1.00 18.88 78 ARG A O 1
ATOM 613 N N . GLU A 1 79 ? 8.649 4.035 57.269 1.00 17.16 79 GLU A N 1
ATOM 614 C CA . GLU A 1 79 ? 9.625 3.139 57.878 1.00 21.04 79 GLU A CA 1
ATOM 615 C C . GLU A 1 79 ? 10.525 3.876 58.863 1.00 19.69 79 GLU A C 1
ATOM 616 O O . GLU A 1 79 ? 10.750 3.429 59.991 1.00 19.03 79 GLU A O 1
ATOM 622 N N . THR A 1 80 ? 11.031 5.020 58.430 1.00 17.35 80 THR A N 1
ATOM 623 C CA . THR A 1 80 ? 11.935 5.817 59.244 1.00 18.41 80 THR A CA 1
ATOM 624 C C . THR A 1 80 ? 11.334 6.392 60.525 1.00 18.61 80 THR A C 1
ATOM 625 O O . THR A 1 80 ? 11.966 6.354 61.583 1.00 18.14 80 THR A O 1
ATOM 629 N N . LEU A 1 81 ? 10.116 6.916 60.441 1.00 18.28 81 LEU A N 1
ATOM 630 C CA . LEU A 1 81 ? 9.501 7.520 61.610 1.00 19.38 81 LEU A CA 1
ATOM 631 C C . LEU A 1 81 ? 9.315 6.565 62.785 1.00 19.51 81 LEU A C 1
ATOM 632 O O . LEU A 1 81 ? 9.373 6.990 63.937 1.00 18.83 81 LEU A O 1
ATOM 637 N N . GLU A 1 82 ? 9.112 5.281 62.507 1.00 19.32 82 GLU A N 1
ATOM 638 C CA . GLU A 1 82 ? 8.919 4.320 63.589 1.00 21.08 82 GLU A CA 1
ATOM 639 C C . GLU A 1 82 ? 10.135 4.237 64.510 1.00 21.67 82 GLU A C 1
ATOM 640 O O . GLU A 1 82 ? 9.994 3.933 65.694 1.00 21.16 82 GLU A O 1
ATOM 646 N N . ARG A 1 83 ? 11.322 4.510 63.972 1.00 20.01 83 ARG A N 1
ATOM 647 C CA . ARG A 1 83 ? 12.546 4.448 64.771 1.00 21.04 83 ARG A CA 1
ATOM 648 C C . ARG A 1 83 ? 12.770 5.682 65.637 1.00 20.08 83 ARG A C 1
ATOM 649 O O . ARG A 1 83 ? 13.597 5.659 66.546 1.00 20.48 83 ARG A O 1
ATOM 657 N N . GLY A 1 84 ? 12.038 6.756 65.351 1.00 19.18 84 GLY A N 1
ATOM 658 C CA . GLY A 1 84 ? 12.187 7.990 66.112 1.00 18.27 84 GLY A CA 1
ATOM 659 C C . GLY A 1 84 ? 12.235 9.170 65.156 1.00 18.22 84 GLY A C 1
ATOM 660 O O . GLY A 1 84 ? 12.779 9.051 64.058 1.00 18.46 84 GLY A O 1
ATOM 661 N N . LEU A 1 85 ? 11.684 10.308 65.566 1.00 16.49 85 LEU A N 1
ATOM 662 C CA . LEU A 1 85 ? 11.645 11.494 64.706 1.00 18.14 85 LEU A CA 1
ATOM 663 C C . LEU A 1 85 ? 12.940 12.305 64.620 1.00 19.21 85 LEU A C 1
ATOM 664 O O . LEU A 1 85 ? 13.168 13.007 63.630 1.00 18.36 85 LEU A O 1
ATOM 669 N N . THR A 1 86 ? 13.786 12.212 65.644 1.00 18.08 86 THR A N 1
ATOM 670 C CA . THR A 1 86 ? 15.035 12.974 65.666 1.00 18.87 86 THR A CA 1
ATOM 671 C C . THR A 1 86 ? 16.006 12.407 66.707 1.00 20.06 86 THR A C 1
ATOM 672 O O . THR A 1 86 ? 15.576 11.812 67.697 1.00 19.51 86 THR A O 1
ATOM 676 N N . PHE A 1 87 ? 17.306 12.605 66.491 1.00 19.04 87 PHE A N 1
ATOM 677 C CA . PHE A 1 87 ? 18.315 12.089 67.412 1.00 20.07 87 PHE A CA 1
ATOM 678 C C . PHE A 1 87 ? 19.380 13.099 67.829 1.00 21.07 87 PHE A C 1
ATOM 679 O O . PHE A 1 87 ? 19.951 12.982 68.909 1.00 21.10 87 PHE A O 1
ATOM 687 N N . GLY A 1 88 ? 19.656 14.077 66.973 1.00 20.51 88 GLY A N 1
ATOM 688 C CA . GLY A 1 88 ? 20.658 15.077 67.304 1.00 22.74 88 GLY A CA 1
ATOM 689 C C . GLY A 1 88 ? 22.064 14.505 67.294 1.00 23.21 88 GLY A C 1
ATOM 690 O O . GLY A 1 88 ? 22.963 15.012 67.973 1.00 23.63 88 GLY A O 1
ATOM 691 N N . ALA A 1 89 ? 22.247 13.445 66.515 1.00 22.44 89 ALA A N 1
ATOM 692 C CA . ALA A 1 89 ? 23.530 12.765 66.397 1.00 22.86 89 ALA A CA 1
ATOM 693 C C . ALA A 1 89 ? 23.707 12.304 64.957 1.00 22.42 89 ALA A C 1
ATOM 694 O O . ALA A 1 89 ? 22.758 12.331 64.169 1.00 24.00 89 ALA A O 1
ATOM 696 N N . PRO A 1 90 ? 24.922 11.874 64.587 1.00 21.54 90 PRO A N 1
ATOM 697 C CA . PRO A 1 90 ? 25.138 11.420 63.211 1.00 20.85 90 PRO A CA 1
ATOM 698 C C . PRO A 1 90 ? 24.203 10.264 62.861 1.00 22.09 90 PRO A C 1
ATOM 699 O O . PRO A 1 90 ? 23.844 9.456 63.722 1.00 20.12 90 PRO A O 1
ATOM 703 N N . SER A 1 91 ? 23.818 10.188 61.593 1.00 21.93 91 SER A N 1
ATOM 704 C CA . SER A 1 91 ? 22.920 9.137 61.134 1.00 22.02 91 SER A CA 1
ATOM 705 C C . SER A 1 91 ? 23.390 8.561 59.806 1.00 21.40 91 SER A C 1
ATOM 706 O O . SER A 1 91 ? 23.970 9.266 58.981 1.00 21.82 91 SER A O 1
ATOM 710 N N . PRO A 1 92 ? 23.154 7.262 59.583 1.00 20.41 92 PRO A N 1
ATOM 711 C CA . PRO A 1 92 ? 23.585 6.684 58.308 1.00 20.42 92 PRO A CA 1
ATOM 712 C C . PRO A 1 92 ? 22.839 7.347 57.139 1.00 19.74 92 PRO A C 1
ATOM 713 O O . PRO A 1 92 ? 23.355 7.422 56.025 1.00 19.50 92 PRO A O 1
ATOM 717 N N . LEU A 1 93 ? 21.630 7.835 57.406 1.00 18.68 93 LEU A N 1
ATOM 718 C CA . LEU A 1 93 ? 20.818 8.478 56.371 1.00 19.99 93 LEU A CA 1
ATOM 719 C C . LEU A 1 93 ? 21.457 9.743 55.799 1.00 19.59 93 LEU A C 1
ATOM 720 O O . LEU A 1 93 ? 21.379 9.992 54.595 1.00 19.88 93 LEU A O 1
ATOM 725 N N . GLU A 1 94 ? 22.075 10.544 56.663 1.00 20.30 94 GLU A N 1
ATOM 726 C CA . GLU A 1 94 ? 22.734 11.775 56.224 1.00 21.32 94 GLU A CA 1
ATOM 727 C C . GLU A 1 94 ? 23.878 11.447 55.272 1.00 20.30 94 GLU A C 1
ATOM 728 O O . GLU A 1 94 ? 24.062 12.109 54.249 1.00 18.15 94 GLU A O 1
ATOM 734 N N . VAL A 1 95 ? 24.659 10.432 55.623 1.00 19.02 95 VAL A N 1
ATOM 735 C CA . VAL A 1 95 ? 25.776 10.017 54.785 1.00 18.61 95 VAL A CA 1
ATOM 736 C C . VAL A 1 95 ? 25.254 9.557 53.423 1.00 18.63 95 VAL A C 1
ATOM 737 O O . VAL A 1 95 ? 25.838 9.861 52.383 1.00 18.09 95 VAL A O 1
ATOM 741 N N . ALA A 1 96 ? 24.149 8.821 53.434 1.00 18.42 96 ALA A N 1
ATOM 742 C CA . ALA A 1 96 ? 23.571 8.318 52.194 1.00 17.98 96 ALA A CA 1
ATOM 743 C C . ALA A 1 96 ? 23.105 9.457 51.290 1.00 17.45 96 ALA A C 1
ATOM 744 O O . ALA A 1 96 ? 23.370 9.449 50.085 1.00 17.48 96 ALA A O 1
ATOM 746 N N . LEU A 1 97 ? 22.418 10.438 51.867 1.00 17.51 97 LEU A N 1
ATOM 747 C CA . LEU A 1 97 ? 21.921 11.559 51.070 1.00 18.32 97 LEU A CA 1
ATOM 748 C C . LEU A 1 97 ? 23.071 12.419 50.548 1.00 18.87 97 LEU A C 1
ATOM 749 O O . LEU A 1 97 ? 23.031 12.899 49.415 1.00 18.74 97 LEU A O 1
ATOM 754 N N . ALA A 1 98 ? 24.100 12.605 51.369 1.00 17.8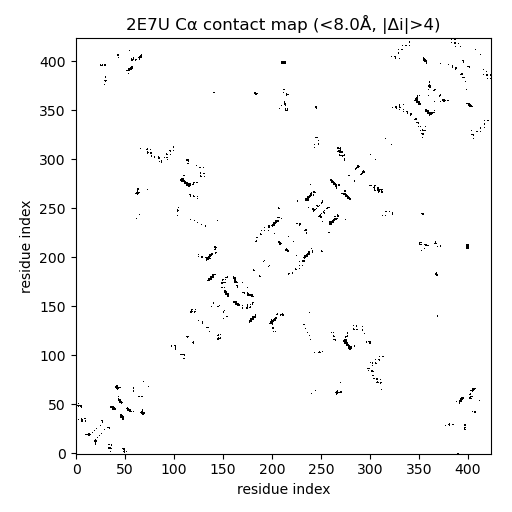1 98 ALA A N 1
ATOM 755 C CA . ALA A 1 98 ? 25.255 13.392 50.953 1.00 18.76 98 ALA A CA 1
ATOM 756 C C . ALA A 1 98 ? 25.913 12.735 49.739 1.00 20.03 98 ALA A C 1
ATOM 757 O O . ALA A 1 98 ? 26.321 13.419 48.799 1.00 18.83 98 ALA A O 1
ATOM 759 N N . LYS A 1 99 ? 26.020 11.406 49.757 1.00 19.17 99 LYS A N 1
ATOM 760 C CA . LYS A 1 99 ? 26.620 10.688 48.634 1.00 20.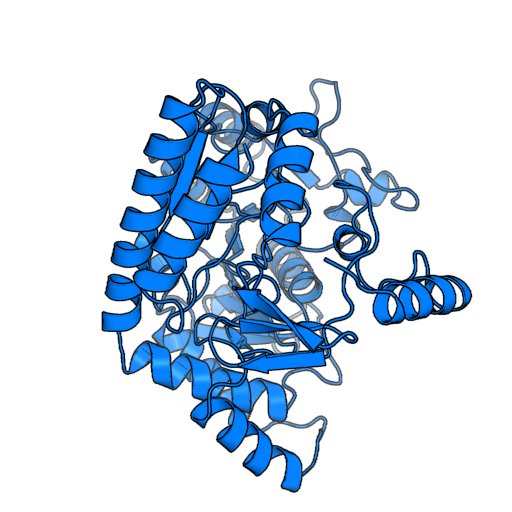29 99 LYS A CA 1
ATOM 761 C C . LYS A 1 99 ? 25.783 10.859 47.368 1.00 20.08 99 LYS A C 1
ATOM 762 O O . LYS A 1 99 ? 26.329 10.980 46.272 1.00 19.42 99 LYS A O 1
ATOM 768 N N . LYS A 1 100 ? 24.461 10.870 47.521 1.00 19.94 100 LYS A N 1
ATOM 769 C CA . LYS A 1 100 ? 23.566 11.049 46.381 1.00 22.15 100 LYS A CA 1
ATOM 770 C C . LYS A 1 100 ? 23.768 12.432 45.776 1.00 21.67 100 LYS A C 1
ATOM 771 O O . LYS A 1 100 ? 23.785 12.587 44.557 1.00 20.97 100 LYS A O 1
ATOM 777 N N . VAL A 1 101 ? 23.912 13.436 46.636 1.00 20.81 101 VAL A N 1
ATOM 778 C CA . VAL A 1 101 ? 24.138 14.800 46.173 1.00 21.02 101 VAL A CA 1
ATOM 779 C C . VAL A 1 101 ? 25.435 14.838 45.360 1.00 20.49 101 VAL A C 1
ATOM 780 O O . VAL A 1 101 ? 25.505 15.470 44.304 1.00 19.24 101 VAL A O 1
ATOM 784 N N . LYS A 1 102 ? 26.457 14.145 45.851 1.00 20.39 102 LYS A N 1
ATOM 785 C CA . LYS A 1 102 ? 27.745 14.108 45.173 1.00 20.49 102 LYS A CA 1
ATOM 786 C C . LYS A 1 102 ? 27.693 13.392 43.824 1.00 21.61 102 LYS A C 1
ATOM 787 O O . LYS A 1 102 ? 28.535 13.631 42.963 1.00 22.05 102 LYS A O 1
ATOM 793 N N . ARG A 1 103 ? 26.704 12.523 43.631 1.00 22.15 103 ARG A N 1
ATOM 794 C CA . ARG A 1 103 ? 26.566 11.833 42.351 1.00 24.68 103 ARG A CA 1
ATOM 795 C C . ARG A 1 103 ? 25.943 12.807 41.350 1.00 24.65 103 ARG A C 1
ATOM 796 O O . ARG A 1 103 ? 26.272 12.800 40.163 1.00 25.24 103 ARG A O 1
ATOM 804 N N . ALA A 1 104 ? 25.050 13.656 41.849 1.00 22.50 104 ALA A N 1
ATOM 805 C CA . ALA A 1 104 ? 24.375 14.647 41.020 1.00 21.13 104 ALA A CA 1
ATOM 806 C C . ALA A 1 104 ? 25.302 15.825 40.720 1.00 22.25 104 ALA A C 1
ATOM 807 O O . ALA A 1 104 ? 25.199 16.456 39.664 1.00 21.05 104 ALA A O 1
ATOM 809 N N . TYR A 1 105 ? 26.207 16.110 41.654 1.00 21.32 105 TYR A N 1
ATOM 810 C CA . TYR A 1 105 ? 27.152 17.219 41.523 1.00 23.08 105 TYR A CA 1
ATOM 811 C C . TYR A 1 105 ? 28.592 16.760 41.709 1.00 23.17 105 TYR A C 1
ATOM 812 O O . TYR A 1 105 ? 29.170 16.895 42.791 1.00 21.46 105 TYR A O 1
ATOM 821 N N . PRO A 1 106 ? 29.195 16.219 40.640 1.00 24.24 106 PRO A N 1
ATOM 822 C CA . PRO A 1 106 ? 30.572 15.719 40.627 1.00 24.01 106 PRO A CA 1
ATOM 823 C C . PRO A 1 106 ? 31.646 16.653 41.186 1.00 23.68 106 PRO A C 1
ATOM 824 O O . PRO A 1 106 ? 32.616 16.183 41.775 1.00 23.26 106 PRO A O 1
ATOM 828 N N . PHE A 1 107 ? 31.486 17.964 41.016 1.00 22.32 107 PHE A N 1
ATOM 829 C CA . PHE A 1 107 ? 32.501 18.896 41.510 1.00 22.34 107 PHE A CA 1
ATOM 830 C C . PHE A 1 107 ? 32.545 18.976 43.036 1.00 21.47 107 PHE A C 1
ATOM 831 O O . PHE A 1 107 ? 33.552 19.378 43.622 1.00 21.81 107 PHE A O 1
ATOM 839 N N . VAL A 1 108 ? 31.453 18.573 43.674 1.00 21.07 108 VAL A N 1
ATOM 840 C CA . VAL A 1 108 ? 31.343 18.619 45.129 1.00 20.53 108 VAL A CA 1
ATOM 841 C C . VAL A 1 108 ? 32.112 17.526 45.867 1.00 21.73 108 VAL A C 1
ATOM 842 O O . VAL A 1 108 ? 32.130 16.373 45.437 1.00 20.88 108 VAL A O 1
ATOM 846 N N . ASP A 1 109 ? 32.743 17.906 46.977 1.00 20.92 109 ASP A N 1
ATOM 847 C CA . ASP A 1 109 ? 33.466 16.957 47.827 1.00 22.82 109 ASP A CA 1
ATOM 848 C C . ASP A 1 109 ? 32.723 16.819 49.150 1.00 21.74 109 ASP A C 1
ATOM 849 O O . ASP A 1 109 ? 32.549 15.712 49.664 1.00 22.40 109 ASP A O 1
ATOM 854 N N . LEU A 1 110 ? 32.288 17.950 49.703 1.00 20.72 110 LEU A N 1
ATOM 855 C CA . LEU A 1 110 ? 31.594 17.951 50.988 1.00 18.82 110 LEU A CA 1
ATOM 856 C C . LEU A 1 110 ? 30.233 18.636 50.946 1.00 20.71 110 LEU A C 1
ATOM 857 O O . LEU A 1 110 ? 30.056 19.662 50.286 1.00 18.68 110 LEU A O 1
ATOM 862 N N . VAL A 1 111 ? 29.286 18.063 51.683 1.00 18.29 111 VAL A N 1
ATOM 863 C CA . VAL A 1 111 ? 27.917 18.559 51.750 1.00 18.98 111 VAL A CA 1
ATOM 864 C C . VAL A 1 111 ? 27.493 18.807 53.196 1.00 19.14 111 VAL A C 1
ATOM 865 O O . VAL A 1 111 ? 27.658 17.934 54.051 1.00 19.02 111 VAL A O 1
ATOM 869 N N . ARG A 1 112 ? 26.943 19.990 53.468 1.00 16.64 112 ARG A N 1
ATOM 870 C CA . ARG A 1 112 ? 26.468 20.313 54.809 1.00 17.32 112 ARG A CA 1
ATOM 871 C C . ARG A 1 112 ? 24.967 20.574 54.757 1.00 18.43 112 ARG A C 1
ATOM 872 O O . ARG A 1 112 ? 24.510 21.498 54.076 1.00 18.09 112 ARG A O 1
ATOM 880 N N . PHE A 1 113 ? 24.200 19.747 55.466 1.00 16.33 113 PHE A N 1
ATOM 881 C CA . PHE A 1 113 ? 22.746 19.893 55.500 1.00 18.16 113 PHE A CA 1
ATOM 882 C C . PHE A 1 113 ? 22.288 20.924 56.524 1.00 17.87 113 PHE A C 1
ATOM 883 O O . PHE A 1 113 ? 22.852 21.017 57.613 1.00 17.61 113 PHE A O 1
ATOM 891 N N . VAL A 1 114 ? 21.265 21.691 56.152 1.00 16.47 114 VAL A N 1
ATOM 892 C CA . VAL A 1 114 ? 20.659 22.705 57.010 1.00 16.74 114 VAL A CA 1
ATOM 893 C C . VAL A 1 114 ? 19.143 22.542 56.875 1.00 17.43 114 VAL A C 1
ATOM 894 O O . VAL A 1 114 ? 18.682 21.700 56.105 1.00 17.50 114 VAL A O 1
ATOM 898 N N . ASN A 1 115 ? 18.365 23.339 57.601 1.00 20.25 115 ASN A N 1
ATOM 899 C CA . ASN A 1 115 ? 16.911 23.191 57.558 1.00 22.66 115 ASN A CA 1
ATOM 900 C C . ASN A 1 115 ? 16.126 23.987 56.525 1.00 23.29 115 ASN A C 1
ATOM 901 O O . ASN A 1 115 ? 14.946 23.709 56.304 1.00 23.71 115 ASN A O 1
ATOM 906 N N . SER A 1 116 ? 16.749 24.974 55.893 1.00 20.75 116 SER A N 1
ATOM 907 C CA . SER A 1 116 ? 16.015 25.770 54.919 1.00 19.49 116 SER A CA 1
ATOM 908 C C . SER A 1 116 ? 16.928 26.437 53.907 1.00 19.05 116 SER A C 1
ATOM 909 O O . SER A 1 116 ? 18.133 26.553 54.124 1.00 18.20 116 SER A O 1
ATOM 912 N N . GLY A 1 117 ? 16.339 26.883 52.805 1.00 17.76 117 GLY A N 1
ATOM 913 C CA . GLY A 1 117 ? 17.115 27.553 51.779 1.00 19.13 117 GLY A CA 1
ATOM 914 C C . GLY A 1 117 ? 17.751 28.805 52.348 1.00 17.87 117 GLY A C 1
ATOM 915 O O . GLY A 1 117 ? 18.886 29.132 52.012 1.00 17.72 117 GLY A O 1
ATOM 916 N N . THR A 1 118 ? 17.014 29.505 53.210 1.00 17.93 118 THR A N 1
ATOM 917 C CA . THR A 1 118 ? 17.511 30.732 53.837 1.00 17.43 118 THR A CA 1
ATOM 918 C C . THR A 1 118 ? 18.796 30.448 54.612 1.00 17.95 118 THR A C 1
ATOM 919 O O . THR A 1 118 ? 19.757 31.215 54.536 1.00 16.63 118 THR A O 1
ATOM 923 N N . GLU A 1 119 ? 18.816 29.345 55.358 1.00 17.31 119 GLU A N 1
ATOM 924 C CA . GLU A 1 119 ? 20.006 28.988 56.124 1.00 16.66 119 GLU A CA 1
ATOM 925 C C . GLU A 1 119 ? 21.139 28.560 55.195 1.00 14.17 119 GLU A C 1
ATOM 926 O O . GLU A 1 119 ? 22.300 28.872 55.447 1.00 15.78 119 GLU A O 1
ATOM 932 N N . ALA A 1 120 ? 20.801 27.846 54.124 1.00 13.91 120 ALA A N 1
ATOM 933 C CA . ALA A 1 120 ? 21.814 27.379 53.172 1.00 14.93 120 ALA A CA 1
ATOM 934 C C . ALA A 1 120 ? 22.550 28.529 52.497 1.00 15.20 120 ALA A C 1
ATOM 935 O O . ALA A 1 120 ? 23.778 28.528 52.418 1.00 15.94 120 ALA A O 1
ATOM 937 N N . THR A 1 121 ? 21.804 29.511 52.004 1.00 16.65 121 THR A N 1
ATOM 938 C CA . THR A 1 121 ? 22.426 30.642 51.323 1.00 16.75 121 THR A CA 1
ATOM 939 C C . THR A 1 121 ? 23.167 31.546 52.307 1.00 16.98 121 THR A C 1
ATOM 940 O O . THR A 1 121 ? 24.241 32.053 52.008 1.00 15.97 121 THR A O 1
ATOM 944 N N . MET A 1 122 ? 22.597 31.735 53.488 1.00 17.77 122 MET A N 1
ATOM 945 C CA . MET A 1 122 ? 23.233 32.554 54.513 1.00 20.13 122 MET A CA 1
ATOM 946 C C . MET A 1 122 ? 24.597 31.949 54.875 1.00 19.15 122 MET A C 1
ATOM 947 O O . MET A 1 122 ? 25.596 32.662 55.012 1.00 18.30 122 MET A O 1
ATOM 952 N N . SER A 1 123 ? 24.639 30.625 55.013 1.00 18.26 123 SER A N 1
ATOM 953 C CA . SER A 1 123 ? 25.872 29.925 55.351 1.00 16.88 123 SER A CA 1
ATOM 954 C C . SER A 1 123 ? 26.882 29.973 54.210 1.00 17.03 123 SER A C 1
ATOM 955 O O . SER A 1 123 ? 28.076 30.168 54.441 1.00 15.93 123 SER A O 1
ATOM 958 N N . ALA A 1 124 ? 26.403 29.778 52.985 1.00 14.61 124 ALA A N 1
ATOM 959 C CA . ALA A 1 124 ? 27.281 29.777 51.821 1.00 14.47 124 ALA A CA 1
ATOM 960 C C . ALA A 1 124 ? 27.956 31.129 51.612 1.00 15.00 124 ALA A C 1
ATOM 961 O O . ALA A 1 124 ? 29.132 31.188 51.260 1.00 14.72 124 ALA A O 1
ATOM 963 N N . LEU A 1 125 ? 27.214 32.212 51.822 1.00 15.82 125 LEU A N 1
ATOM 964 C CA . LEU A 1 125 ? 27.791 33.547 51.660 1.00 17.29 125 LEU A CA 1
ATOM 965 C C . LEU A 1 125 ? 28.836 33.795 52.757 1.00 17.70 125 LEU A C 1
ATOM 966 O O . LEU A 1 125 ? 29.910 34.343 52.490 1.00 17.24 125 LEU A O 1
ATOM 971 N N . ARG A 1 126 ? 28.526 33.383 53.983 1.00 16.31 126 ARG A N 1
ATOM 972 C CA . ARG A 1 126 ? 29.461 33.534 55.101 1.00 17.70 126 ARG A CA 1
ATOM 973 C C . ARG A 1 126 ? 30.729 32.733 54.790 1.00 18.62 126 ARG A C 1
ATOM 974 O O . ARG A 1 126 ? 31.853 33.184 55.046 1.00 17.88 126 ARG A O 1
ATOM 982 N N . LEU A 1 127 ? 30.539 31.537 54.241 1.00 18.64 127 LEU A N 1
ATOM 983 C CA . LEU A 1 127 ? 31.658 30.667 53.882 1.00 18.81 127 LEU A CA 1
ATOM 984 C C . LEU A 1 127 ? 32.538 31.327 52.820 1.00 18.56 127 LEU A C 1
ATOM 985 O O . LEU A 1 127 ? 33.766 31.290 52.910 1.00 17.46 127 LEU A O 1
ATOM 990 N N . ALA A 1 128 ? 31.911 31.929 51.811 1.00 17.94 128 ALA A N 1
ATOM 991 C CA . ALA A 1 128 ? 32.665 32.596 50.750 1.00 18.02 128 ALA A CA 1
ATOM 992 C C . ALA A 1 128 ? 33.495 33.737 51.334 1.00 17.15 128 ALA A C 1
ATOM 993 O O . ALA A 1 128 ? 34.660 33.916 50.977 1.00 18.70 128 ALA A O 1
ATOM 995 N N . ARG A 1 129 ? 32.892 34.510 52.229 1.00 16.74 129 ARG A N 1
ATOM 996 C CA . ARG A 1 129 ? 33.599 35.624 52.850 1.00 18.53 129 ARG A CA 1
ATOM 997 C C . ARG A 1 129 ? 34.764 35.118 53.686 1.00 20.83 129 ARG A C 1
ATOM 998 O O . ARG A 1 129 ? 35.846 35.716 53.692 1.00 19.74 129 ARG A O 1
ATOM 1006 N N . GLY A 1 130 ? 34.534 34.014 54.392 1.00 19.64 130 GLY A N 1
ATOM 1007 C CA . GLY A 1 130 ? 35.566 33.443 55.238 1.00 20.37 130 GLY A CA 1
ATOM 1008 C C . GLY A 1 130 ? 36.724 32.890 54.437 1.00 19.60 130 GLY A C 1
ATOM 1009 O O . GLY A 1 130 ? 37.883 33.052 54.814 1.00 20.94 130 GLY A O 1
ATOM 1010 N N . TYR A 1 131 ? 36.405 32.231 53.329 1.00 18.01 131 TYR A N 1
ATOM 1011 C CA . TYR A 1 131 ? 37.414 31.647 52.457 1.00 19.84 131 TYR A CA 1
ATOM 1012 C C . TYR A 1 131 ? 38.268 32.708 51.757 1.00 19.71 131 TYR A C 1
ATOM 1013 O O . TYR A 1 131 ? 39.497 32.612 51.735 1.00 20.49 131 TYR A O 1
ATOM 1022 N N . THR A 1 132 ? 37.611 33.711 51.181 1.00 19.70 132 THR A N 1
ATOM 1023 C CA . THR A 1 132 ? 38.322 34.760 50.448 1.00 19.44 132 THR A CA 1
ATOM 1024 C C . THR A 1 132 ? 38.860 35.864 51.368 1.00 20.75 132 THR A C 1
ATOM 1025 O O . THR A 1 132 ? 39.833 36.547 51.067 1.00 22.63 132 THR A O 1
ATOM 1029 N N . GLY A 1 133 ? 38.169 36.060 52.508 1.00 20.13 133 GLY A N 1
ATOM 1030 C CA . GLY A 1 133 ? 38.537 37.159 53.393 1.00 22.08 133 GLY A CA 1
ATOM 1031 C C . GLY A 1 133 ? 38.018 38.503 52.876 1.00 23.04 133 GLY A C 1
ATOM 1032 O O . GLY A 1 133 ? 38.412 39.570 53.326 1.00 22.96 133 GLY A O 1
ATOM 1033 N N . ARG A 1 134 ? 37.133 38.420 51.856 1.00 21.07 134 ARG A N 1
ATOM 1034 C CA . ARG A 1 134 ? 36.564 39.642 51.278 1.00 21.14 134 ARG A CA 1
ATOM 1035 C C . ARG A 1 134 ? 35.188 39.956 51.875 1.00 22.30 134 ARG A C 1
ATOM 1036 O O . ARG A 1 134 ? 34.426 39.072 52.239 1.00 22.24 134 ARG A O 1
ATOM 1044 N N . PRO A 1 135 ? 34.837 41.252 51.951 1.00 22.34 135 PRO A N 1
ATOM 1045 C CA . PRO A 1 135 ? 33.559 41.717 52.500 1.00 22.40 135 PRO A CA 1
ATOM 1046 C C . PRO A 1 135 ? 32.308 41.776 51.619 1.00 21.86 135 PRO A C 1
ATOM 1047 O O . PRO A 1 135 ? 31.202 41.556 52.112 1.00 20.68 135 PRO A O 1
ATOM 1051 N N . TYR A 1 136 ? 32.470 42.075 50.333 1.00 20.57 136 TYR A N 1
ATOM 1052 C CA . TYR A 1 136 ? 31.315 42.214 49.445 1.00 21.10 136 TYR A CA 1
ATOM 1053 C C . TYR A 1 136 ? 30.769 40.966 48.765 1.00 20.27 136 TYR A C 1
ATOM 1054 O O . TYR A 1 136 ? 31.508 40.046 48.426 1.00 19.70 136 TYR A O 1
ATOM 1063 N N . ILE A 1 137 ? 29.453 40.957 48.566 1.00 19.47 137 ILE A N 1
ATOM 1064 C CA . ILE A 1 137 ? 28.787 39.872 47.861 1.00 20.19 137 ILE A CA 1
ATOM 1065 C C . ILE A 1 137 ? 27.842 40.523 46.854 1.00 19.55 137 ILE A C 1
ATOM 1066 O O . ILE A 1 137 ? 27.313 41.609 47.093 1.00 19.90 137 ILE A O 1
ATOM 1071 N N . VAL A 1 138 ? 27.651 39.857 45.725 1.00 18.19 138 VAL A N 1
ATOM 1072 C CA . VAL A 1 138 ? 26.789 40.355 44.667 1.00 18.33 138 VAL A CA 1
ATOM 1073 C C . VAL A 1 138 ? 25.538 39.501 44.519 1.00 17.87 138 VAL A C 1
ATOM 1074 O O . VAL A 1 138 ? 25.622 38.275 44.542 1.00 17.83 138 VAL A O 1
ATOM 1078 N N . LYS A 1 139 ? 24.384 40.150 44.395 1.00 17.13 139 LYS A N 1
ATOM 1079 C CA . LYS A 1 139 ? 23.129 39.444 44.154 1.00 18.32 139 LYS A CA 1
ATOM 1080 C C . LYS A 1 139 ? 22.478 40.187 42.987 1.00 18.05 139 LYS A C 1
ATOM 1081 O O . LYS A 1 139 ? 22.837 41.335 42.699 1.00 20.64 139 LYS A O 1
ATOM 1087 N N . PHE A 1 140 ? 21.530 39.545 42.317 1.00 16.97 140 PHE A N 1
ATOM 1088 C CA . PHE A 1 140 ? 20.870 40.162 41.172 1.00 18.48 140 PHE A CA 1
ATOM 1089 C C . PHE A 1 140 ? 19.415 40.511 41.445 1.00 19.01 140 PHE A C 1
ATOM 1090 O O . PHE A 1 140 ? 18.745 39.856 42.243 1.00 17.29 140 PHE A O 1
ATOM 1098 N N . ARG A 1 141 ? 18.927 41.555 40.781 1.00 17.81 141 ARG A N 1
ATOM 1099 C CA . ARG A 1 141 ? 17.545 41.976 40.957 1.00 18.19 141 ARG A CA 1
ATOM 1100 C C . ARG A 1 141 ? 16.615 40.830 40.585 1.00 18.14 141 ARG A C 1
ATOM 1101 O O . ARG A 1 141 ? 16.908 40.058 39.672 1.00 18.68 141 ARG A O 1
ATOM 1109 N N . GLY A 1 142 ? 15.500 40.724 41.299 1.00 18.96 142 GLY A N 1
ATOM 1110 C CA . GLY A 1 142 ? 14.535 39.678 41.014 1.00 20.02 142 GLY A CA 1
ATOM 1111 C C . GLY A 1 142 ? 14.886 38.308 41.564 1.00 20.00 142 GLY A C 1
ATOM 1112 O O . GLY A 1 142 ? 14.018 37.437 41.636 1.00 21.71 142 GLY A O 1
ATOM 1113 N N . ASN A 1 143 ? 16.146 38.098 41.934 1.00 19.64 143 ASN A N 1
ATOM 1114 C CA . ASN A 1 143 ? 16.559 36.810 42.488 1.00 18.80 143 ASN A CA 1
ATOM 1115 C C . ASN A 1 143 ? 16.278 36.808 43.992 1.00 19.92 143 ASN A C 1
ATOM 1116 O O . ASN A 1 143 ? 16.414 37.830 44.660 1.00 20.58 143 ASN A O 1
ATOM 1121 N N . TYR A 1 144 ? 15.877 35.659 44.520 1.00 18.83 144 TYR A N 1
ATOM 1122 C CA . TYR A 1 144 ? 15.580 35.539 45.944 1.00 19.76 144 TYR A CA 1
ATOM 1123 C C . TYR A 1 144 ? 16.300 34.301 46.452 1.00 19.20 144 TYR A C 1
ATOM 1124 O O . TYR A 1 144 ? 16.208 33.233 45.844 1.00 19.65 144 TYR A O 1
ATOM 1133 N N . HIS A 1 145 ? 17.006 34.455 47.566 1.00 17.76 145 HIS A N 1
ATOM 1134 C CA . HIS A 1 145 ? 17.783 33.368 48.147 1.00 19.46 145 HIS A CA 1
ATOM 1135 C C . HIS A 1 145 ? 17.439 33.110 49.607 1.00 20.23 145 HIS A C 1
ATOM 1136 O O . HIS A 1 145 ? 18.072 32.281 50.260 1.00 22.66 145 HIS A O 1
ATOM 1143 N N . GLY A 1 146 ? 16.427 33.805 50.113 1.00 19.62 146 GLY A N 1
ATOM 1144 C CA . GLY A 1 146 ? 16.050 33.640 51.503 1.00 18.41 146 GLY A CA 1
ATOM 1145 C C . GLY A 1 146 ? 16.005 35.006 52.156 1.00 19.97 146 GLY A C 1
ATOM 1146 O O . GLY A 1 146 ? 16.396 36.001 51.542 1.00 19.32 146 GLY A O 1
ATOM 1147 N N . HIS A 1 147 ? 15.558 35.065 53.405 1.00 19.57 147 HIS A N 1
ATOM 1148 C CA . HIS A 1 147 ? 15.439 36.350 54.066 1.00 20.58 147 HIS A CA 1
ATOM 1149 C C . HIS A 1 147 ? 16.546 36.771 55.024 1.00 19.95 147 HIS A C 1
ATOM 1150 O O . HIS A 1 147 ? 16.278 37.455 56.002 1.00 20.69 147 HIS A O 1
ATOM 1157 N N . ALA A 1 148 ? 17.784 36.366 54.752 1.00 19.67 148 ALA A N 1
ATOM 1158 C CA . ALA A 1 148 ? 18.896 36.810 55.590 1.00 20.58 148 ALA A CA 1
ATOM 1159 C C . ALA A 1 148 ? 18.895 38.330 55.399 1.00 20.82 148 ALA A C 1
ATOM 1160 O O . ALA A 1 148 ? 18.752 38.815 54.278 1.00 20.55 148 ALA A O 1
ATOM 1162 N N . ASP A 1 149 ? 19.048 39.079 56.484 1.00 21.34 149 ASP A N 1
ATOM 1163 C CA . ASP A 1 149 ? 19.017 40.536 56.414 1.00 22.94 149 ASP A CA 1
ATOM 1164 C C . ASP A 1 149 ? 19.826 41.176 55.287 1.00 22.78 149 ASP A C 1
ATOM 1165 O O . ASP A 1 149 ? 19.323 42.054 54.587 1.00 23.46 149 ASP A O 1
ATOM 1170 N N . GLY A 1 150 ? 21.063 40.728 55.101 1.00 21.95 150 GLY A N 1
ATOM 1171 C CA . GLY A 1 150 ? 21.902 41.284 54.052 1.00 22.68 150 GLY A CA 1
ATOM 1172 C C . GLY A 1 150 ? 21.369 41.077 52.644 1.00 22.16 150 GLY A C 1
ATOM 1173 O O . GLY A 1 150 ? 21.837 41.713 51.699 1.00 23.46 150 GLY A O 1
ATOM 1174 N N . LEU A 1 151 ? 20.390 40.191 52.493 1.00 21.86 151 LEU A N 1
ATOM 1175 C CA . LEU A 1 151 ? 19.811 39.921 51.182 1.00 21.01 151 LEU A CA 1
ATOM 1176 C C . LEU A 1 151 ? 18.494 40.666 50.968 1.00 19.56 151 LEU A C 1
ATOM 1177 O O . LEU A 1 151 ? 17.981 40.723 49.849 1.00 19.25 151 LEU A O 1
ATOM 1182 N N . LEU A 1 152 ? 17.940 41.223 52.041 1.00 18.29 152 LEU A N 1
ATOM 1183 C CA . LEU A 1 152 ? 16.688 41.964 51.943 1.00 17.89 152 LEU A CA 1
ATOM 1184 C C . LEU A 1 152 ? 17.019 43.381 51.487 1.00 18.54 152 LEU A C 1
ATOM 1185 O O . LEU A 1 152 ? 16.846 44.349 52.229 1.00 19.02 152 LEU A O 1
ATOM 1190 N N . VAL A 1 153 ? 17.510 43.484 50.257 1.00 19.14 153 VAL A N 1
ATOM 1191 C CA . VAL A 1 153 ? 17.884 44.767 49.686 1.00 19.36 153 VAL A CA 1
ATOM 1192 C C . VAL A 1 153 ? 17.402 44.923 48.253 1.00 21.57 153 VAL A C 1
ATOM 1193 O O . VAL A 1 153 ? 17.108 43.946 47.565 1.00 20.15 153 VAL A O 1
ATOM 1197 N N . GLU A 1 154 ? 17.328 46.172 47.814 1.00 21.78 154 GLU A N 1
ATOM 1198 C CA . GLU A 1 154 ? 16.913 46.493 46.461 1.00 24.50 154 GLU A CA 1
ATOM 1199 C C . GLU A 1 154 ? 17.928 47.494 45.925 1.00 24.61 154 GLU A C 1
ATOM 1200 O O . GLU A 1 154 ? 18.727 48.053 46.681 1.00 23.34 154 GLU A O 1
ATOM 1206 N N . ALA A 1 155 ? 17.907 47.710 44.620 1.00 25.28 155 ALA A N 1
ATOM 1207 C CA . ALA A 1 155 ? 18.829 48.656 44.013 1.00 26.35 155 ALA A CA 1
ATOM 1208 C C . ALA A 1 155 ? 18.502 50.071 44.484 1.00 26.35 155 ALA A C 1
ATOM 1209 O O . ALA A 1 155 ? 17.335 50.414 44.674 1.00 27.11 155 ALA A O 1
ATOM 1211 N N . GLY A 1 156 ? 19.538 50.876 44.696 1.00 27.12 156 GLY A N 1
ATOM 1212 C CA . GLY A 1 156 ? 19.344 52.259 45.103 1.00 27.65 156 GLY A CA 1
ATOM 1213 C C . GLY A 1 156 ? 19.196 53.068 43.824 1.00 27.06 156 GLY A C 1
ATOM 1214 O O . GLY A 1 156 ? 19.575 52.591 42.758 1.00 26.16 156 GLY A O 1
ATOM 1215 N N . SER A 1 157 ? 18.663 54.283 43.913 1.00 27.03 157 SER A N 1
ATOM 1216 C CA . SER A 1 157 ? 18.461 55.098 42.715 1.00 27.30 157 SER A CA 1
ATOM 1217 C C . SER A 1 157 ? 19.705 55.813 42.193 1.00 26.64 157 SER A C 1
ATOM 1218 O O . SER A 1 157 ? 19.684 56.350 41.085 1.00 29.13 157 SER A O 1
ATOM 1221 N N . GLY A 1 158 ? 20.779 55.816 42.977 1.00 25.73 158 GLY A N 1
ATOM 1222 C CA . GLY A 1 158 ? 22.000 56.491 42.566 1.00 23.23 158 GLY A CA 1
ATOM 1223 C C . GLY A 1 158 ? 23.059 55.625 41.904 1.00 21.42 158 GLY A C 1
ATOM 1224 O O . GLY A 1 158 ? 22.823 54.455 41.609 1.00 21.25 158 GLY A O 1
ATOM 1225 N N . ALA A 1 159 ? 24.237 56.206 41.687 1.00 18.98 159 ALA A N 1
ATOM 1226 C CA . ALA A 1 159 ? 25.350 55.520 41.037 1.00 20.08 159 ALA A CA 1
ATOM 1227 C C . ALA A 1 159 ? 25.988 54.379 41.838 1.00 20.30 159 ALA A C 1
ATOM 1228 O O . ALA A 1 159 ? 26.627 53.509 41.257 1.00 23.00 159 ALA A O 1
ATOM 1230 N N . LEU A 1 160 ? 25.845 54.381 43.158 1.00 20.78 160 LEU A N 1
ATOM 1231 C CA . LEU A 1 160 ? 26.396 53.279 43.948 1.00 21.58 160 LEU A CA 1
ATOM 1232 C C . LEU A 1 160 ? 25.635 51.979 43.670 1.00 21.49 160 LEU A C 1
ATOM 1233 O O . LEU A 1 160 ? 24.430 51.956 43.478 1.00 20.34 160 LEU A O 1
ATOM 1238 N N . THR A 1 161 ? 26.368 50.851 43.628 1.00 21.70 161 THR A N 1
ATOM 1239 C CA . THR A 1 161 ? 25.677 49.575 43.472 1.00 22.21 161 THR A CA 1
ATOM 1240 C C . THR A 1 161 ? 25.257 48.969 44.823 1.00 22.72 161 THR A C 1
ATOM 1241 O O . THR A 1 161 ? 24.585 47.955 44.886 1.00 23.29 161 THR A O 1
ATOM 1245 N N . LEU A 1 162 ? 25.694 49.615 45.928 1.00 23.35 162 LEU A N 1
ATOM 1246 C CA . LEU A 1 162 ? 25.293 49.122 47.252 1.00 23.50 162 LEU A CA 1
ATOM 1247 C C . LEU A 1 162 ? 23.777 48.997 47.347 1.00 24.09 162 LEU A C 1
ATOM 1248 O O . LEU A 1 162 ? 23.022 49.866 46.924 1.00 21.34 162 LEU A O 1
ATOM 1253 N N . GLY A 1 163 ? 23.295 47.921 47.948 1.00 22.62 163 GLY A N 1
ATOM 1254 C CA . GLY A 1 163 ? 21.863 47.785 48.092 1.00 23.20 163 GLY A CA 1
ATOM 1255 C C . GLY A 1 163 ? 21.326 48.654 49.209 1.00 22.56 163 GLY A C 1
ATOM 1256 O O . GLY A 1 163 ? 22.074 49.119 50.069 1.00 22.64 163 GLY A O 1
ATOM 1257 N N . VAL A 1 164 ? 20.024 48.907 49.171 1.00 23.07 164 VAL A N 1
ATOM 1258 C CA . VAL A 1 164 ? 19.358 49.664 50.224 1.00 23.79 164 VAL A CA 1
ATOM 1259 C C . VAL A 1 164 ? 18.290 48.732 50.760 1.00 22.93 164 VAL A C 1
ATOM 1260 O O . VAL A 1 164 ? 17.731 47.936 50.025 1.00 22.40 164 VAL A O 1
ATOM 1264 N N . PRO A 1 165 ? 18.046 48.794 52.094 1.00 23.17 165 PRO A N 1
ATOM 1265 C CA . PRO A 1 165 ? 17.049 47.926 52.710 1.00 22.94 165 PRO A CA 1
ATOM 1266 C C . PRO A 1 165 ? 15.711 47.974 51.992 1.00 24.03 165 PRO A C 1
ATOM 1267 O O . PRO A 1 165 ? 15.151 49.031 51.701 1.00 24.10 165 PRO A O 1
ATOM 1271 N N . SER A 1 166 ? 15.216 46.762 51.664 1.00 23.04 166 SER A N 1
ATOM 1272 C CA . SER A 1 166 ? 13.917 46.633 51.021 1.00 24.03 166 SER A CA 1
ATOM 1273 C C . SER A 1 166 ? 12.811 46.187 52.001 1.00 24.50 166 SER A C 1
ATOM 1274 O O . SER A 1 166 ? 11.648 46.021 51.639 1.00 24.88 166 SER A O 1
ATOM 1277 N N . SER A 1 167 ? 13.245 45.957 53.258 1.00 22.17 167 SER A N 1
ATOM 1278 C CA . SER A 1 167 ? 12.341 45.615 54.347 1.00 21.39 167 SER A CA 1
ATOM 1279 C C . SER A 1 167 ? 12.674 46.501 55.545 1.00 22.00 167 SER A C 1
ATOM 1280 O O . SER A 1 167 ? 13.785 46.988 55.713 1.00 21.89 167 SER A O 1
ATOM 1283 N N . ALA A 1 168 ? 11.639 46.695 56.353 1.00 21.45 168 ALA A N 1
ATOM 1284 C CA . ALA A 1 168 ? 11.780 47.468 57.576 1.00 21.17 168 ALA A CA 1
ATOM 1285 C C . ALA A 1 168 ? 12.559 46.560 58.526 1.00 20.29 168 ALA A C 1
ATOM 1286 O O . ALA A 1 168 ? 12.551 45.334 58.360 1.00 19.48 168 ALA A O 1
ATOM 1288 N N . GLY A 1 169 ? 13.234 47.151 59.508 1.00 19.79 169 GLY A N 1
ATOM 1289 C CA . GLY A 1 169 ? 13.991 46.355 60.458 1.00 18.71 169 GLY A CA 1
ATOM 1290 C C . GLY A 1 169 ? 15.365 45.932 59.970 1.00 20.08 169 GLY A C 1
ATOM 1291 O O . GLY A 1 169 ? 16.076 45.214 60.665 1.00 20.24 169 GLY A O 1
ATOM 1292 N N . VAL A 1 170 ? 15.741 46.357 58.768 1.00 20.63 170 VAL A N 1
ATOM 1293 C CA . VAL A 1 170 ? 17.050 46.012 58.224 1.00 20.58 170 VAL A CA 1
ATOM 1294 C C . VAL A 1 170 ? 17.911 47.271 58.196 1.00 21.40 170 VAL A C 1
ATOM 1295 O O . VAL A 1 170 ? 17.694 48.163 57.378 1.00 19.95 170 VAL A O 1
ATOM 1299 N N . PRO A 1 171 ? 18.903 47.357 59.096 1.00 23.08 171 PRO A N 1
ATOM 1300 C CA . PRO A 1 171 ? 19.797 48.519 59.171 1.00 23.41 171 PRO A CA 1
ATOM 1301 C C . PRO A 1 171 ? 20.643 48.703 57.917 1.00 22.29 171 PRO A C 1
ATOM 1302 O O . PRO A 1 171 ? 20.992 47.732 57.242 1.00 19.95 171 PRO A O 1
ATOM 1306 N N . GLU A 1 172 ? 20.984 49.953 57.616 1.00 23.35 172 GLU A N 1
ATOM 1307 C CA . GLU A 1 172 ? 21.804 50.251 56.448 1.00 25.16 172 GLU A CA 1
ATOM 1308 C C . GLU A 1 172 ? 23.134 49.511 56.543 1.00 23.88 172 GLU A C 1
ATOM 1309 O O . GLU A 1 172 ? 23.706 49.115 55.526 1.00 23.08 172 GLU A O 1
ATOM 1315 N N . GLU A 1 173 ? 23.623 49.330 57.768 1.00 23.99 173 GLU A N 1
ATOM 1316 C CA . GLU A 1 173 ? 24.884 48.633 57.988 1.00 25.47 173 GLU A CA 1
ATOM 1317 C C . GLU A 1 173 ? 24.868 47.207 57.436 1.00 26.12 173 GLU A C 1
ATOM 1318 O O . GLU A 1 173 ? 25.880 46.717 56.939 1.00 27.09 173 GLU A O 1
ATOM 1324 N N . TYR A 1 174 ? 23.719 46.544 57.521 1.00 23.44 174 TYR A N 1
ATOM 1325 C CA . TYR A 1 174 ? 23.597 45.173 57.032 1.00 24.85 174 TYR A CA 1
ATOM 1326 C C . TYR A 1 174 ? 23.416 45.104 55.517 1.00 25.45 174 TYR A C 1
ATOM 1327 O O . TYR A 1 174 ? 23.639 44.059 54.906 1.00 26.93 174 TYR A O 1
ATOM 1336 N N . ALA A 1 175 ? 23.009 46.214 54.913 1.00 24.32 175 ALA A N 1
ATOM 1337 C CA . ALA A 1 175 ? 22.762 46.242 53.475 1.00 24.76 175 ALA A CA 1
ATOM 1338 C C . ALA A 1 175 ? 23.931 46.731 52.633 1.00 25.32 175 ALA A C 1
ATOM 1339 O O . ALA A 1 175 ? 24.036 46.384 51.458 1.00 25.27 175 ALA A O 1
ATOM 1341 N N . LYS A 1 176 ? 24.814 47.517 53.243 1.00 24.95 176 LYS A N 1
ATOM 1342 C CA . LYS A 1 176 ? 25.931 48.151 52.525 1.00 27.05 176 LYS A CA 1
ATOM 1343 C C . LYS A 1 176 ? 27.050 47.208 52.002 1.00 25.48 176 LYS A C 1
ATOM 1344 O O . LYS A 1 176 ? 27.960 47.643 51.309 1.00 25.92 176 LYS A O 1
ATOM 1350 N N . LEU A 1 177 ? 27.014 45.910 52.374 1.00 23.91 177 LEU A N 1
ATOM 1351 C CA . LEU A 1 177 ? 28.042 45.006 51.829 1.00 21.88 177 LEU A CA 1
ATOM 1352 C C . LEU A 1 177 ? 27.489 44.103 50.729 1.00 20.47 177 LEU A C 1
ATOM 1353 O O . LEU A 1 177 ? 28.116 43.142 50.287 1.00 20.82 177 LEU A O 1
ATOM 1358 N N . THR A 1 178 ? 26.233 44.389 50.341 1.00 19.23 178 THR A N 1
ATOM 1359 C CA . THR A 1 178 ? 25.621 43.652 49.240 1.00 18.48 178 THR A CA 1
ATOM 1360 C C . THR A 1 178 ? 25.474 44.552 48.023 1.00 19.84 178 THR A C 1
ATOM 1361 O O . THR A 1 178 ? 24.866 45.611 48.083 1.00 20.91 178 THR A O 1
ATOM 1365 N N . LEU A 1 179 ? 26.051 44.130 46.902 1.00 18.92 179 LEU A N 1
ATOM 1366 C CA . LEU A 1 179 ? 25.964 44.895 45.665 1.00 18.94 179 LEU A CA 1
ATOM 1367 C C . LEU A 1 179 ? 24.801 44.314 44.872 1.00 19.87 179 LEU A C 1
ATOM 1368 O O . LEU A 1 179 ? 24.673 43.094 44.754 1.00 20.16 179 LEU A O 1
ATOM 1373 N N . VAL A 1 180 ? 23.952 45.183 44.335 1.00 18.44 180 VAL A N 1
ATOM 1374 C CA . VAL A 1 180 ? 22.793 44.732 43.574 1.00 19.22 180 VAL A CA 1
ATOM 1375 C C . VAL A 1 180 ? 22.960 45.042 42.091 1.00 19.57 180 VAL A C 1
ATOM 1376 O O . VAL A 1 180 ? 23.054 46.204 41.699 1.00 18.82 180 VAL A O 1
ATOM 1380 N N . LEU A 1 181 ? 23.014 43.998 41.272 1.00 17.79 181 LEU A N 1
ATOM 1381 C CA . LEU A 1 181 ? 23.165 44.158 39.829 1.00 19.40 181 LEU A CA 1
ATOM 1382 C C . LEU A 1 181 ? 21.928 43.622 39.121 1.00 20.42 181 LEU A C 1
ATOM 1383 O O . LEU A 1 181 ? 21.123 42.906 39.716 1.00 19.53 181 LEU A O 1
ATOM 1388 N N . GLU A 1 182 ? 21.771 43.973 37.850 1.00 19.78 182 GLU A N 1
ATOM 1389 C CA . GLU A 1 182 ? 20.625 43.506 37.082 1.00 19.78 182 GLU A CA 1
ATOM 1390 C C . GLU A 1 182 ? 20.925 42.128 36.507 1.00 19.55 182 GLU A C 1
ATOM 1391 O O . GLU A 1 182 ? 22.036 41.865 36.050 1.00 18.65 182 GLU A O 1
ATOM 1397 N N . TYR A 1 183 ? 19.931 41.247 36.546 1.00 20.56 183 TYR A N 1
ATOM 1398 C CA . TYR A 1 183 ? 20.093 39.899 36.017 1.00 20.36 183 TYR A CA 1
ATOM 1399 C C . TYR A 1 183 ? 20.188 40.007 34.501 1.00 21.90 183 TYR A C 1
ATOM 1400 O O . TYR A 1 183 ? 19.519 40.841 33.892 1.00 22.70 183 TYR A O 1
ATOM 1409 N N . ASN A 1 184 ? 21.011 39.156 33.898 1.00 21.21 184 ASN A N 1
ATOM 1410 C CA . ASN A 1 184 ? 21.201 39.156 32.453 1.00 22.89 184 ASN A CA 1
ATOM 1411 C C . ASN A 1 184 ? 21.759 40.476 31.926 1.00 24.61 184 ASN A C 1
ATOM 1412 O O . ASN A 1 184 ? 21.363 40.947 30.859 1.00 24.71 184 ASN A O 1
ATOM 1417 N N . ASP A 1 185 ? 22.678 41.067 32.685 1.00 23.75 185 ASP A N 1
ATOM 1418 C CA . ASP A 1 185 ? 23.335 42.310 32.291 1.00 23.35 185 ASP A CA 1
ATOM 1419 C C . ASP A 1 185 ? 24.836 42.071 32.418 1.00 22.62 185 ASP A C 1
ATOM 1420 O O . ASP A 1 185 ? 25.470 42.513 33.376 1.00 24.19 185 ASP A O 1
ATOM 1425 N N . PRO A 1 186 ? 25.420 41.346 31.451 1.00 23.43 186 PRO A N 1
ATOM 1426 C CA . PRO A 1 186 ? 26.851 41.032 31.442 1.00 23.04 186 PRO A CA 1
ATOM 1427 C C . PRO A 1 186 ? 27.766 42.250 31.440 1.00 24.14 186 PRO A C 1
ATOM 1428 O O . PRO A 1 186 ? 28.810 42.248 32.090 1.00 24.57 186 PRO A O 1
ATOM 1432 N N . GLU A 1 187 ? 27.374 43.292 30.716 1.00 24.51 187 GLU A N 1
ATOM 1433 C CA . GLU A 1 187 ? 28.188 44.499 30.652 1.00 25.09 187 GLU A CA 1
ATOM 1434 C C . GLU A 1 187 ? 28.297 45.125 32.039 1.00 22.87 187 GLU A C 1
ATOM 1435 O O . GLU A 1 187 ? 29.380 45.518 32.471 1.00 23.35 187 GLU A O 1
ATOM 1441 N N . GLY A 1 188 ? 27.172 45.201 32.740 1.00 22.43 188 GLY A N 1
ATOM 1442 C CA . GLY A 1 188 ? 27.179 45.768 34.074 1.00 21.81 188 GLY A CA 1
ATOM 1443 C C . GLY A 1 188 ? 28.043 44.950 35.018 1.00 22.50 188 GLY A C 1
ATOM 1444 O O . GLY A 1 188 ? 28.773 45.507 35.842 1.00 21.26 188 GLY A O 1
ATOM 1445 N N . LEU A 1 189 ? 27.961 43.627 34.901 1.00 21.79 189 LEU A N 1
ATOM 1446 C CA . LEU A 1 189 ? 28.747 42.736 35.751 1.00 23.11 189 LEU A CA 1
ATOM 1447 C C . LEU A 1 189 ? 30.245 42.863 35.469 1.00 23.38 189 LEU A C 1
ATOM 1448 O O . LEU A 1 189 ? 31.055 42.929 36.395 1.00 24.19 189 LEU A O 1
ATOM 1453 N N . ARG A 1 190 ? 30.618 42.896 34.193 1.00 24.85 190 ARG A N 1
ATOM 1454 C CA . ARG A 1 190 ? 32.028 43.023 33.836 1.00 24.85 190 ARG A CA 1
ATOM 1455 C C . ARG A 1 190 ? 32.594 44.338 34.373 1.00 24.63 190 ARG A C 1
ATOM 1456 O O . ARG A 1 190 ? 33.745 44.403 34.808 1.00 24.96 190 ARG A O 1
ATOM 1464 N N . GLU A 1 191 ? 31.767 45.377 34.360 1.00 25.56 191 GLU A N 1
ATOM 1465 C CA . GLU A 1 191 ? 32.168 46.689 34.851 1.00 25.94 191 GLU A CA 1
ATOM 1466 C C . GLU A 1 191 ? 32.428 46.671 36.362 1.00 25.03 191 GLU A C 1
ATOM 1467 O O . GLU A 1 191 ? 33.414 47.236 36.836 1.00 23.88 191 GLU A O 1
ATOM 1473 N N . VAL A 1 192 ? 31.546 46.021 37.117 1.00 23.73 192 VAL A N 1
ATOM 1474 C CA . VAL A 1 192 ? 31.715 45.944 38.565 1.00 23.07 192 VAL A CA 1
ATOM 1475 C C . VAL A 1 192 ? 32.987 45.163 38.907 1.00 22.68 192 VAL A C 1
ATOM 1476 O O . VAL A 1 192 ? 33.701 45.508 39.850 1.00 23.39 192 VAL A O 1
ATOM 1480 N N . LEU A 1 193 ? 33.278 44.120 38.136 1.00 21.96 193 LEU A N 1
ATOM 1481 C CA . LEU A 1 193 ? 34.479 43.325 38.380 1.00 23.36 193 LEU A CA 1
ATOM 1482 C C . LEU A 1 193 ? 35.719 44.189 38.154 1.00 25.06 193 LEU A C 1
ATOM 1483 O O . LEU A 1 193 ? 36.695 44.109 38.903 1.00 23.68 193 LEU A O 1
ATOM 1488 N N . LYS A 1 194 ? 35.672 45.018 37.117 1.00 26.61 194 LYS A N 1
ATOM 1489 C CA . LYS A 1 194 ? 36.785 45.908 36.806 1.00 29.01 194 LYS A CA 1
ATOM 1490 C C . LYS A 1 194 ? 36.960 46.940 37.917 1.00 27.99 194 LYS A C 1
ATOM 1491 O O . LYS A 1 194 ? 38.083 47.296 38.272 1.00 28.64 194 LYS A O 1
ATOM 1497 N N . ARG A 1 195 ? 35.846 47.412 38.469 1.00 27.05 195 ARG A N 1
ATOM 1498 C CA . ARG A 1 195 ? 35.886 48.400 39.541 1.00 27.02 195 ARG A CA 1
ATOM 1499 C C . ARG A 1 195 ? 36.447 47.824 40.836 1.00 27.61 195 ARG A C 1
ATOM 1500 O O . ARG A 1 195 ? 37.315 48.427 41.466 1.00 26.35 195 ARG A O 1
ATOM 1508 N N . ARG A 1 196 ? 35.946 46.659 41.242 1.00 27.35 196 ARG A N 1
ATOM 1509 C CA . ARG A 1 196 ? 36.400 46.075 42.494 1.00 27.16 196 ARG A CA 1
ATOM 1510 C C . ARG A 1 196 ? 36.227 44.569 42.636 1.00 26.62 196 ARG A C 1
ATOM 1511 O O . ARG A 1 196 ? 35.896 44.086 43.717 1.00 24.60 196 ARG A O 1
ATOM 1519 N N . GLY A 1 197 ? 36.462 43.828 41.560 1.00 26.19 197 GLY A N 1
ATOM 1520 C CA . GLY A 1 197 ? 36.315 42.387 41.627 1.00 26.96 197 GLY A CA 1
ATOM 1521 C C . GLY A 1 197 ? 37.133 41.746 42.734 1.00 27.79 197 GLY A C 1
ATOM 1522 O O . GLY A 1 197 ? 36.724 40.737 43.312 1.00 26.83 197 GLY A O 1
ATOM 1523 N N . GLU A 1 198 ? 38.285 42.330 43.048 1.00 27.38 198 GLU A N 1
ATOM 1524 C CA . GLU A 1 198 ? 39.172 41.741 44.055 1.00 27.01 198 GLU A CA 1
ATOM 1525 C C . GLU A 1 198 ? 38.680 41.892 45.515 1.00 25.43 198 GLU A C 1
ATOM 1526 O O . GLU A 1 198 ? 39.257 41.351 46.448 1.00 24.50 198 GLU A O 1
ATOM 1532 N N . GLU A 1 199 ? 37.601 42.683 45.717 1.00 23.27 199 GLU A N 1
ATOM 1533 C CA . GLU A 1 199 ? 37.060 42.780 47.082 1.00 23.22 199 GLU A CA 1
ATOM 1534 C C . GLU A 1 199 ? 35.670 42.140 47.215 1.00 21.17 199 GLU A C 1
ATOM 1535 O O . GLU A 1 199 ? 34.969 42.273 48.213 1.00 20.93 199 GLU A O 1
ATOM 1541 N N . ILE A 1 200 ? 35.275 41.430 46.141 1.00 19.18 200 ILE A N 1
ATOM 1542 C CA . ILE A 1 200 ? 34.021 40.686 46.167 1.00 18.26 200 ILE A CA 1
ATOM 1543 C C . ILE A 1 200 ? 34.258 39.206 46.500 1.00 18.45 200 ILE A C 1
ATOM 1544 O O . ILE A 1 200 ? 34.965 38.491 45.802 1.00 19.13 200 ILE A O 1
ATOM 1549 N N . ALA A 1 201 ? 33.660 38.747 47.591 1.00 17.49 201 ALA A N 1
ATOM 1550 C CA . ALA A 1 201 ? 33.828 37.363 48.021 1.00 18.38 201 ALA A CA 1
ATOM 1551 C C . ALA A 1 201 ? 33.049 36.382 47.152 1.00 19.47 201 ALA A C 1
ATOM 1552 O O . ALA A 1 201 ? 33.529 35.285 46.853 1.00 20.09 201 ALA A O 1
ATOM 1554 N N . ALA A 1 202 ? 31.851 36.777 46.735 1.00 18.79 202 ALA A N 1
ATOM 1555 C CA . ALA A 1 202 ? 31.033 35.879 45.937 1.00 18.10 202 ALA A CA 1
ATOM 1556 C C . ALA A 1 202 ? 29.900 36.544 45.180 1.00 17.80 202 ALA A C 1
ATOM 1557 O O . ALA A 1 202 ? 29.472 37.652 45.502 1.00 18.44 202 ALA A O 1
ATOM 1559 N N . ILE A 1 203 ? 29.430 35.832 44.165 1.00 17.88 203 ILE A N 1
ATOM 1560 C CA . ILE A 1 203 ? 28.293 36.244 43.360 1.00 18.37 203 ILE A CA 1
ATOM 1561 C C . ILE A 1 203 ? 27.311 35.088 43.519 1.00 18.15 203 ILE A C 1
ATOM 1562 O O . ILE A 1 203 ? 27.650 33.942 43.215 1.00 19.81 203 ILE A O 1
ATOM 1567 N N . ILE A 1 204 ? 26.115 35.366 44.023 1.00 17.43 204 ILE A N 1
ATOM 1568 C CA . ILE A 1 204 ? 25.118 34.312 44.164 1.00 16.48 204 ILE A CA 1
ATOM 1569 C C . ILE A 1 204 ? 24.042 34.596 43.121 1.00 17.97 204 ILE A C 1
ATOM 1570 O O . ILE A 1 204 ? 23.761 35.758 42.809 1.00 17.79 204 ILE A O 1
ATOM 1575 N N . PHE A 1 205 ? 23.452 33.544 42.564 1.00 17.53 205 PHE A N 1
ATOM 1576 C CA . PHE A 1 205 ? 22.447 33.737 41.527 1.00 19.28 205 PHE A CA 1
ATOM 1577 C C . PHE A 1 205 ? 21.625 32.487 41.267 1.00 18.63 205 PHE A C 1
ATOM 1578 O O . PHE A 1 205 ? 22.086 31.369 41.501 1.00 18.64 205 PHE A O 1
ATOM 1586 N N . GLU A 1 206 ? 20.403 32.688 40.786 1.00 18.93 206 GLU A N 1
ATOM 1587 C CA . GLU A 1 206 ? 19.536 31.575 40.419 1.00 20.04 206 GLU A CA 1
ATOM 1588 C C . GLU A 1 206 ? 19.928 31.295 38.962 1.00 21.42 206 GLU A C 1
ATOM 1589 O O . GLU A 1 206 ? 19.821 32.184 38.110 1.00 20.41 206 GLU A O 1
ATOM 1595 N N . PRO A 1 207 ? 20.414 30.073 38.665 1.00 21.56 207 PRO A N 1
ATOM 1596 C CA . PRO A 1 207 ? 20.831 29.673 37.310 1.00 23.62 207 PRO A CA 1
ATOM 1597 C C . PRO A 1 207 ? 19.717 29.920 36.302 1.00 23.76 207 PRO A C 1
ATOM 1598 O O . PRO A 1 207 ? 19.965 30.312 35.162 1.00 25.53 207 PRO A O 1
ATOM 1602 N N . VAL A 1 208 ? 18.494 29.642 36.730 1.00 22.90 208 VAL A N 1
ATOM 1603 C CA . VAL A 1 208 ? 17.297 29.910 35.946 1.00 22.90 208 VAL A CA 1
ATOM 1604 C C . VAL A 1 208 ? 16.437 30.519 37.032 1.00 23.00 208 VAL A C 1
ATOM 1605 O O . VAL A 1 208 ? 16.106 29.851 38.011 1.00 22.56 208 VAL A O 1
ATOM 1609 N N . VAL A 1 209 ? 16.110 31.797 36.886 1.00 20.87 209 VAL A N 1
ATOM 1610 C CA . VAL A 1 209 ? 15.317 32.483 37.891 1.00 20.65 209 VAL A CA 1
ATOM 1611 C C . VAL A 1 209 ? 13.900 31.950 37.956 1.00 22.61 209 VAL A C 1
ATOM 1612 O O . VAL A 1 209 ? 13.311 31.588 36.936 1.00 23.45 209 VAL A O 1
ATOM 1616 N N . GLY A 1 210 ? 13.363 31.900 39.168 1.00 21.84 210 GLY A N 1
ATOM 1617 C CA . GLY A 1 210 ? 11.958 31.552 39.374 1.00 23.18 210 GLY A CA 1
ATOM 1618 C C . GLY A 1 210 ? 11.203 32.558 40.260 1.00 23.21 210 GLY A C 1
ATOM 1619 O O . GLY A 1 210 ? 9.982 32.665 40.218 1.00 24.77 210 GLY A O 1
ATOM 1620 N N . ASN A 1 211 ? 11.962 33.287 41.105 1.00 23.61 211 ASN A N 1
ATOM 1621 C CA . ASN A 1 211 ? 11.264 34.096 42.110 1.00 25.03 211 ASN A CA 1
ATOM 1622 C C . ASN A 1 211 ? 10.841 35.478 41.573 1.00 24.90 211 ASN A C 1
ATOM 1623 O O . ASN A 1 211 ? 10.202 36.271 42.252 1.00 24.71 211 ASN A O 1
ATOM 1628 N N . ALA A 1 212 ? 11.216 35.747 40.312 1.00 25.38 212 ALA A N 1
ATOM 1629 C CA . ALA A 1 212 ? 10.630 36.890 39.618 1.00 25.83 212 ALA A CA 1
ATOM 1630 C C . ALA A 1 212 ? 9.812 36.409 38.408 1.00 25.86 212 ALA A C 1
ATOM 1631 O O . ALA A 1 212 ? 9.586 37.120 37.434 1.00 26.27 212 ALA A O 1
ATOM 1633 N N . GLY A 1 213 ? 9.352 35.149 38.500 1.00 24.69 213 GLY A N 1
ATOM 1634 C CA . GLY A 1 213 ? 8.907 34.463 37.297 1.00 22.70 213 GLY A CA 1
ATOM 1635 C C . GLY A 1 213 ? 10.143 33.929 36.576 1.00 22.02 213 GLY A C 1
ATOM 1636 O O . GLY A 1 213 ? 11.263 34.225 36.949 1.00 22.34 213 GLY A O 1
ATOM 1637 N N . VAL A 1 214 ? 9.931 33.091 35.543 1.00 20.37 214 VAL A N 1
ATOM 1638 C CA . VAL A 1 214 ? 11.096 32.470 34.903 1.00 21.37 214 VAL A CA 1
ATOM 1639 C C . VAL A 1 214 ? 11.891 33.451 34.026 1.00 22.38 214 VAL A C 1
ATOM 1640 O O . VAL A 1 214 ? 11.361 34.083 33.122 1.00 22.14 214 VAL A O 1
ATOM 1644 N N . LEU A 1 215 ? 13.188 33.557 34.304 1.00 21.24 215 LEU A N 1
ATOM 1645 C CA . LEU A 1 215 ? 14.106 34.367 33.512 1.00 22.99 215 LEU A CA 1
ATOM 1646 C C . LEU A 1 215 ? 15.226 33.398 33.139 1.00 23.89 215 LEU A C 1
ATOM 1647 O O . LEU A 1 215 ? 15.779 32.720 34.008 1.00 23.73 215 LEU A O 1
ATOM 1652 N N . VAL A 1 216 ? 15.546 33.321 31.852 1.00 22.92 216 VAL A N 1
ATOM 1653 C CA . VAL A 1 216 ? 16.587 32.420 31.367 1.00 22.95 216 VAL A CA 1
ATOM 1654 C C . VAL A 1 216 ? 17.877 33.193 31.119 1.00 23.75 216 VAL A C 1
ATOM 1655 O O . VAL A 1 216 ? 17.873 34.213 30.430 1.00 22.48 216 VAL A O 1
ATOM 1659 N N . PRO A 1 217 ? 19.003 32.714 31.674 1.00 23.89 217 PRO A N 1
ATOM 1660 C CA . PRO A 1 217 ? 20.292 33.387 31.496 1.00 23.82 217 PRO A CA 1
ATOM 1661 C C . PRO A 1 217 ? 20.797 33.300 30.062 1.00 25.28 217 PRO A C 1
ATOM 1662 O O . PRO A 1 217 ? 20.705 32.253 29.423 1.00 23.35 217 PRO A O 1
ATOM 1666 N N . THR A 1 218 ? 21.326 34.408 29.554 1.00 25.06 218 THR A N 1
ATOM 1667 C CA . THR A 1 218 ? 21.855 34.427 28.200 1.00 25.32 218 THR A CA 1
ATOM 1668 C C . THR A 1 218 ? 23.244 33.811 28.230 1.00 25.81 218 THR A C 1
ATOM 1669 O O . THR A 1 218 ? 23.869 33.720 29.285 1.00 25.58 218 THR A O 1
ATOM 1673 N N . GLU A 1 219 ? 23.724 33.384 27.069 1.00 26.74 219 GLU A N 1
ATOM 1674 C CA . GLU A 1 219 ? 25.047 32.790 26.972 1.00 28.63 219 GLU A CA 1
ATOM 1675 C C . GLU A 1 219 ? 26.120 33.759 27.467 1.00 27.92 219 GLU A C 1
ATOM 1676 O O . GLU A 1 219 ? 27.051 33.362 28.168 1.00 28.02 219 GLU A O 1
ATOM 1682 N N . ASP A 1 220 ? 25.991 35.035 27.113 1.00 27.16 220 ASP A N 1
ATOM 1683 C CA . ASP A 1 220 ? 26.986 36.010 27.532 1.00 25.42 220 ASP A CA 1
ATOM 1684 C C . ASP A 1 220 ? 26.927 36.318 29.026 1.00 23.97 220 ASP A C 1
ATOM 1685 O O . ASP A 1 220 ? 27.953 36.605 29.640 1.00 22.96 220 ASP A O 1
ATOM 1690 N N . PHE A 1 221 ? 25.736 36.267 29.612 1.00 22.58 221 PHE A N 1
ATOM 1691 C CA . PHE A 1 221 ? 25.615 36.529 31.043 1.00 22.70 221 PHE A CA 1
ATOM 1692 C C . PHE A 1 221 ? 26.325 35.397 31.786 1.00 22.53 221 PHE A C 1
ATOM 1693 O O . PHE A 1 221 ? 27.067 35.642 32.733 1.00 21.70 221 PHE A O 1
ATOM 1701 N N . LEU A 1 222 ? 26.102 34.162 31.340 1.00 22.95 222 LEU A N 1
ATOM 1702 C CA . LEU A 1 222 ? 26.740 33.002 31.959 1.00 24.00 222 LEU A CA 1
ATOM 1703 C C . LEU A 1 222 ? 28.252 33.115 31.816 1.00 24.55 222 LEU A C 1
ATOM 1704 O O . LEU A 1 222 ? 29.000 32.758 32.727 1.00 23.49 222 LEU A O 1
ATOM 1709 N N . LYS A 1 223 ? 28.704 33.625 30.673 1.00 25.81 223 LYS A N 1
ATOM 1710 C CA . LYS A 1 223 ? 30.133 33.791 30.440 1.00 25.61 223 LYS A CA 1
ATOM 1711 C C . LYS A 1 223 ? 30.720 34.804 31.421 1.00 23.89 223 LYS A C 1
ATOM 1712 O O . LYS A 1 223 ? 31.765 34.565 32.016 1.00 22.69 223 LYS A O 1
ATOM 1718 N N . ALA A 1 224 ? 30.043 35.936 31.588 1.00 23.06 224 ALA A N 1
ATOM 1719 C CA . ALA A 1 224 ? 30.512 36.975 32.500 1.00 21.50 224 ALA A CA 1
ATOM 1720 C C . ALA A 1 224 ? 30.568 36.458 33.938 1.00 21.37 224 ALA A C 1
ATOM 1721 O O . ALA A 1 224 ? 31.486 36.788 34.692 1.00 21.82 224 ALA A O 1
ATOM 1723 N N . LEU A 1 225 ? 29.580 35.657 34.319 1.00 21.23 225 LEU A N 1
ATOM 1724 C CA . LEU A 1 225 ? 29.549 35.097 35.666 1.00 22.56 225 LEU A CA 1
ATOM 1725 C C . LEU A 1 225 ? 30.804 34.271 35.944 1.00 22.59 225 LEU A C 1
ATOM 1726 O O . LEU A 1 225 ? 31.427 34.411 36.996 1.00 23.13 225 LEU A O 1
ATOM 1731 N N . HIS A 1 226 ? 31.186 33.417 35.001 1.00 22.78 226 HIS A N 1
ATOM 1732 C CA . HIS A 1 226 ? 32.371 32.592 35.199 1.00 24.04 226 HIS A CA 1
ATOM 1733 C C . HIS A 1 226 ? 33.656 33.405 35.095 1.00 25.12 226 HIS A C 1
ATOM 1734 O O . HIS A 1 226 ? 34.680 33.029 35.659 1.00 24.26 226 HIS A O 1
ATOM 1741 N N . GLU A 1 227 ? 33.601 34.527 34.382 1.00 25.33 227 GLU A N 1
ATOM 1742 C CA . GLU A 1 227 ? 34.773 35.386 34.254 1.00 25.21 227 GLU A CA 1
ATOM 1743 C C . GLU A 1 227 ? 35.144 35.962 35.618 1.00 23.82 227 GLU A C 1
ATOM 1744 O O . GLU A 1 227 ? 36.304 36.274 35.873 1.00 24.25 227 GLU A O 1
ATOM 1750 N N . ALA A 1 228 ? 34.153 36.103 36.492 1.00 23.51 228 ALA A N 1
ATOM 1751 C CA . ALA A 1 228 ? 34.379 36.637 37.830 1.00 23.19 228 ALA A CA 1
ATOM 1752 C C . ALA A 1 228 ? 35.344 35.759 38.617 1.00 24.01 228 ALA A C 1
ATOM 1753 O O . ALA A 1 228 ? 36.044 36.228 39.514 1.00 23.77 228 ALA A O 1
ATOM 1755 N N . LYS A 1 229 ? 35.375 34.476 38.279 1.00 24.88 229 LYS A N 1
ATOM 1756 C CA . LYS A 1 229 ? 36.244 33.535 38.973 1.00 25.99 229 LYS A CA 1
ATOM 1757 C C . LYS A 1 229 ? 37.719 33.910 38.855 1.00 26.38 229 LYS A C 1
ATOM 1758 O O . LYS A 1 229 ? 38.501 33.656 39.770 1.00 26.74 229 LYS A O 1
ATOM 1764 N N . ALA A 1 230 ? 38.092 34.530 37.740 1.00 27.02 230 ALA A N 1
ATOM 1765 C CA . ALA A 1 230 ? 39.477 34.938 37.520 1.00 27.67 230 ALA A CA 1
ATOM 1766 C C . ALA A 1 230 ? 39.887 36.050 38.486 1.00 27.81 230 ALA A C 1
ATOM 1767 O O . ALA A 1 230 ? 41.077 36.285 38.703 1.00 27.73 230 ALA A O 1
ATOM 1769 N N . TYR A 1 231 ? 38.896 36.726 39.063 1.00 25.80 231 TYR A N 1
ATOM 1770 C CA . TYR A 1 231 ? 39.141 37.805 40.016 1.00 25.55 231 TYR A CA 1
ATOM 1771 C C . TYR A 1 231 ? 39.215 37.268 41.447 1.00 25.10 231 TYR A C 1
ATOM 1772 O O . TYR A 1 231 ? 39.379 38.035 42.398 1.00 25.05 231 TYR A O 1
ATOM 1781 N N . GLY A 1 232 ? 39.088 35.952 41.596 1.00 25.02 232 GLY A N 1
ATOM 1782 C CA . GLY A 1 232 ? 39.139 35.349 42.917 1.00 22.53 232 GLY A CA 1
ATOM 1783 C C . GLY A 1 232 ? 37.770 35.283 43.572 1.00 22.91 232 GLY A C 1
ATOM 1784 O O . GLY A 1 232 ? 37.640 34.888 44.735 1.00 22.77 232 GLY A O 1
ATOM 1785 N N . VAL A 1 233 ? 36.743 35.675 42.825 1.00 20.73 233 VAL A N 1
ATOM 1786 C CA . VAL A 1 233 ? 35.370 35.663 43.324 1.00 21.53 233 VAL A CA 1
ATOM 1787 C C . VAL A 1 233 ? 34.796 34.247 43.272 1.00 20.86 233 VAL A C 1
ATOM 1788 O O . VAL A 1 233 ? 35.000 33.532 42.296 1.00 21.81 233 VAL A O 1
ATOM 1792 N N . LEU A 1 234 ? 34.081 33.843 44.318 1.00 21.59 234 LEU A N 1
ATOM 1793 C CA . LEU A 1 234 ? 33.472 32.516 44.331 1.00 20.80 234 LEU A CA 1
ATOM 1794 C C . LEU A 1 234 ? 32.091 32.586 43.689 1.00 20.46 234 LEU A C 1
ATOM 1795 O O . LEU A 1 234 ? 31.288 33.465 44.010 1.00 21.10 234 LEU A O 1
ATOM 1800 N N . LEU A 1 235 ? 31.818 31.663 42.776 1.00 19.68 235 LEU A N 1
ATOM 1801 C CA . LEU A 1 235 ? 30.527 31.630 42.107 1.00 20.34 235 LEU A CA 1
ATOM 1802 C C . LEU A 1 235 ? 29.589 30.693 42.873 1.00 20.65 235 LEU A C 1
ATOM 1803 O O . LEU A 1 235 ? 29.868 29.502 43.020 1.00 19.85 235 LEU A O 1
ATOM 1808 N N . ILE A 1 236 ? 28.487 31.238 43.372 1.00 19.19 236 ILE A N 1
ATOM 1809 C CA . ILE A 1 236 ? 27.523 30.436 44.120 1.00 18.72 236 ILE A CA 1
ATOM 1810 C C . ILE A 1 236 ? 26.236 30.265 43.331 1.00 17.96 236 ILE A C 1
ATOM 1811 O O . ILE A 1 236 ? 25.471 31.218 43.149 1.00 17.33 236 ILE A O 1
ATOM 1816 N N . ALA A 1 237 ? 26.003 29.046 42.858 1.00 16.73 237 ALA A N 1
ATOM 1817 C CA . ALA A 1 237 ? 24.793 28.747 42.111 1.00 16.33 237 ALA A CA 1
ATOM 1818 C C . ALA A 1 237 ? 23.712 28.354 43.109 1.00 17.62 237 ALA A C 1
ATOM 1819 O O . ALA A 1 237 ? 23.840 27.341 43.796 1.00 17.74 237 ALA A O 1
ATOM 1821 N N . ASP A 1 238 ? 22.660 29.162 43.211 1.00 16.72 238 ASP A N 1
ATOM 1822 C CA . ASP A 1 238 ? 21.575 28.840 44.127 1.00 17.05 238 ASP A CA 1
ATOM 1823 C C . ASP A 1 238 ? 20.623 27.926 43.379 1.00 17.58 238 ASP A C 1
ATOM 1824 O O . ASP A 1 238 ? 19.775 28.389 42.611 1.00 16.88 238 ASP A O 1
ATOM 1829 N N . GLU A 1 239 ? 20.774 26.626 43.609 1.00 16.07 239 GLU A N 1
ATOM 1830 C CA . GLU A 1 239 ? 19.945 25.628 42.951 1.00 16.01 239 GLU A CA 1
ATOM 1831 C C . GLU A 1 239 ? 18.852 25.070 43.851 1.00 17.02 239 GLU A C 1
ATOM 1832 O O . GLU A 1 239 ? 18.426 23.932 43.669 1.00 17.75 239 GLU A O 1
ATOM 1838 N N . VAL A 1 240 ? 18.391 25.860 44.815 1.00 16.76 240 VAL A N 1
ATOM 1839 C CA . VAL A 1 240 ? 17.338 25.387 45.703 1.00 17.29 240 VAL A CA 1
ATOM 1840 C C . VAL A 1 240 ? 16.110 24.993 44.888 1.00 18.44 240 VAL A C 1
ATOM 1841 O O . VAL A 1 240 ? 15.445 24.005 45.189 1.00 16.76 240 VAL A O 1
ATOM 1845 N N . MET A 1 241 ? 15.822 25.761 43.842 1.00 17.69 241 MET A N 1
ATOM 1846 C CA . MET A 1 241 ? 14.670 25.473 42.996 1.00 19.93 241 MET A CA 1
ATOM 1847 C C . MET A 1 241 ? 15.019 24.668 41.743 1.00 18.49 241 MET A C 1
ATOM 1848 O O . MET A 1 241 ? 14.265 23.786 41.341 1.00 21.41 241 MET A O 1
ATOM 1853 N N . THR A 1 242 ? 16.156 24.965 41.124 1.00 19.02 242 THR A N 1
ATOM 1854 C CA . THR A 1 242 ? 16.550 24.265 39.903 1.00 18.67 242 THR A CA 1
ATOM 1855 C C . THR A 1 242 ? 17.229 22.917 40.134 1.00 18.79 242 THR A C 1
ATOM 1856 O O . THR A 1 242 ? 17.226 22.058 39.248 1.00 18.07 242 THR A O 1
ATOM 1860 N N . GLY A 1 243 ? 17.802 22.737 41.320 1.00 17.72 243 GLY A N 1
ATOM 1861 C CA . GLY A 1 243 ? 18.488 21.497 41.641 1.00 17.64 243 GLY A CA 1
ATOM 1862 C C . GLY A 1 243 ? 17.614 20.263 41.530 1.00 16.27 243 GLY A C 1
ATOM 1863 O O . GLY A 1 243 ? 16.489 20.248 42.021 1.00 16.22 243 GLY A O 1
ATOM 1864 N N . PHE A 1 244 ? 18.140 19.228 40.879 1.00 17.47 244 PHE A N 1
ATOM 1865 C CA . PHE A 1 244 ? 17.436 17.954 40.693 1.00 18.76 244 PHE A CA 1
ATOM 1866 C C . PHE A 1 244 ? 16.172 18.100 39.818 1.00 19.90 244 PHE A C 1
ATOM 1867 O O . PHE A 1 244 ? 15.426 17.156 39.609 1.00 19.96 244 PHE A O 1
ATOM 1875 N N . ARG A 1 245 ? 15.905 19.336 39.334 1.00 18.40 245 ARG A N 1
ATOM 1876 C CA . ARG A 1 245 ? 14.664 19.536 38.565 1.00 19.23 245 ARG A CA 1
ATOM 1877 C C . ARG A 1 245 ? 14.886 19.660 37.042 1.00 20.22 245 ARG A C 1
ATOM 1878 O O . ARG A 1 245 ? 14.218 19.023 36.241 1.00 21.17 245 ARG A O 1
ATOM 1886 N N . LEU A 1 246 ? 15.824 20.556 36.646 1.00 21.58 246 LEU A N 1
ATOM 1887 C CA . LEU A 1 246 ? 16.094 20.781 35.206 1.00 22.16 246 LEU A CA 1
ATOM 1888 C C . LEU A 1 246 ? 16.872 19.617 34.546 1.00 22.93 246 LEU A C 1
ATOM 1889 O O . LEU A 1 246 ? 16.971 19.494 33.316 1.00 24.82 246 LEU A O 1
ATOM 1894 N N . ALA A 1 247 ? 17.465 18.830 35.474 1.00 23.40 247 ALA A N 1
ATOM 1895 C CA . ALA A 1 247 ? 18.236 17.605 35.253 1.00 21.58 247 ALA A CA 1
ATOM 1896 C C . ALA A 1 247 ? 18.585 17.006 36.633 1.00 21.99 247 ALA A C 1
ATOM 1897 O O . ALA A 1 247 ? 18.355 17.609 37.694 1.00 20.81 247 ALA A O 1
ATOM 1899 N N . PHE A 1 248 ? 19.105 15.763 36.636 1.00 21.28 248 PHE A N 1
ATOM 1900 C CA . PHE A 1 248 ? 19.507 15.204 37.917 1.00 21.84 248 PHE A CA 1
ATOM 1901 C C . PHE A 1 248 ? 20.516 16.137 38.592 1.00 22.48 248 PHE A C 1
ATOM 1902 O O . PHE A 1 248 ? 20.492 16.361 39.794 1.00 21.86 248 PHE A O 1
ATOM 1910 N N . GLY A 1 249 ? 21.417 16.678 37.774 1.00 20.49 249 GLY A N 1
ATOM 1911 C CA . GLY A 1 249 ? 22.439 17.584 38.264 1.00 19.40 249 GLY A CA 1
ATOM 1912 C C . GLY A 1 249 ? 22.025 19.046 38.165 1.00 20.46 249 GLY A C 1
ATOM 1913 O O . GLY A 1 249 ? 22.873 19.942 38.161 1.00 20.24 249 GLY A O 1
ATOM 1914 N N . GLY A 1 250 ? 20.718 19.277 38.070 1.00 19.43 250 GLY A N 1
ATOM 1915 C CA . GLY A 1 250 ? 20.177 20.625 37.998 1.00 20.36 250 GLY A CA 1
ATOM 1916 C C . GLY A 1 250 ? 20.642 21.493 36.842 1.00 20.89 250 GLY A C 1
ATOM 1917 O O . GLY A 1 250 ? 21.030 20.993 35.785 1.00 18.22 250 GLY A O 1
ATOM 1918 N N . ALA A 1 251 ? 20.583 22.807 37.049 1.00 21.08 251 ALA A N 1
ATOM 1919 C CA . ALA A 1 251 ? 21.008 23.765 36.035 1.00 21.73 251 ALA A CA 1
ATOM 1920 C C . ALA A 1 251 ? 22.511 23.644 35.799 1.00 22.33 251 ALA A C 1
ATOM 1921 O O . ALA A 1 251 ? 23.001 23.947 34.713 1.00 23.94 251 ALA A O 1
ATOM 1923 N N . THR A 1 252 ? 23.246 23.210 36.820 1.00 21.65 252 THR A N 1
ATOM 1924 C CA . THR A 1 252 ? 24.686 23.047 36.684 1.00 21.47 252 THR A CA 1
ATOM 1925 C C . THR A 1 252 ? 24.964 22.040 35.569 1.00 22.22 252 THR A C 1
ATOM 1926 O O . THR A 1 252 ? 25.851 22.251 34.736 1.00 22.09 252 THR A O 1
ATOM 1930 N N . GLU A 1 253 ? 24.201 20.952 35.553 1.00 21.23 253 GLU A N 1
ATOM 1931 C CA . GLU A 1 253 ? 24.359 19.927 34.523 1.00 22.44 253 GLU A CA 1
ATOM 1932 C C . GLU A 1 253 ? 23.799 20.425 33.191 1.00 23.07 253 GLU A C 1
ATOM 1933 O O . GLU A 1 253 ? 24.459 20.330 32.158 1.00 24.97 253 GLU A O 1
ATOM 1939 N N . LEU A 1 254 ? 22.582 20.959 33.227 1.00 23.40 254 LEU A N 1
ATOM 1940 C CA . LEU A 1 254 ? 21.916 21.446 32.022 1.00 25.83 254 LEU A CA 1
ATOM 1941 C C . LEU A 1 254 ? 22.683 22.530 31.271 1.00 26.54 254 LEU A C 1
ATOM 1942 O O . LEU A 1 254 ? 22.817 22.467 30.049 1.00 26.67 254 LEU A O 1
ATOM 1947 N N . LEU A 1 255 ? 23.182 23.518 32.002 1.00 26.44 255 LEU A N 1
ATOM 1948 C CA . LEU A 1 255 ? 23.899 24.635 31.397 1.00 26.94 255 LEU A CA 1
ATOM 1949 C C . LEU A 1 255 ? 25.417 24.484 31.399 1.00 26.67 255 LEU A C 1
ATOM 1950 O O . LEU A 1 255 ? 26.126 25.330 30.855 1.00 28.21 255 LEU A O 1
ATOM 1955 N N . GLY A 1 256 ? 25.916 23.415 32.008 1.00 24.43 256 GLY A N 1
ATOM 1956 C CA . GLY A 1 256 ? 27.352 23.206 32.062 1.00 24.78 256 GLY A CA 1
ATOM 1957 C C . GLY A 1 256 ? 28.060 24.240 32.921 1.00 26.14 256 GLY A C 1
ATOM 1958 O O . GLY A 1 256 ? 29.136 24.724 32.570 1.00 26.43 256 GLY A O 1
ATOM 1959 N N . LEU A 1 257 ? 27.459 24.580 34.057 1.00 24.70 257 LEU A N 1
ATOM 1960 C CA . LEU A 1 257 ? 28.042 25.563 34.964 1.00 23.83 257 LEU A CA 1
ATOM 1961 C C . LEU A 1 257 ? 29.227 24.986 35.733 1.00 23.88 257 LEU A C 1
ATOM 1962 O O . LEU A 1 257 ? 29.352 23.768 35.887 1.00 22.59 257 LEU A O 1
ATOM 1967 N N . LYS A 1 258 ? 30.098 25.870 36.205 1.00 22.41 258 LYS A N 1
ATOM 1968 C CA . LYS A 1 258 ? 31.257 25.477 36.999 1.00 23.92 258 LYS A CA 1
ATOM 1969 C C . LYS A 1 258 ? 31.271 26.336 38.264 1.00 23.06 258 LYS A C 1
ATOM 1970 O O . LYS A 1 258 ? 32.145 27.181 38.450 1.00 22.11 258 LYS A O 1
ATOM 1976 N N . PRO A 1 259 ? 30.284 26.137 39.149 1.00 21.99 259 PRO A N 1
ATOM 1977 C CA . PRO A 1 259 ? 30.228 26.923 40.383 1.00 21.89 259 PRO A CA 1
ATOM 1978 C C . PRO A 1 259 ? 31.249 26.482 41.422 1.00 22.22 259 PRO A C 1
ATOM 1979 O O . PRO A 1 259 ? 31.788 25.380 41.343 1.00 21.54 259 PRO A O 1
ATOM 1983 N N . ASP A 1 260 ? 31.523 27.355 42.385 1.00 20.43 260 ASP A N 1
ATOM 1984 C CA . ASP A 1 260 ? 32.455 27.037 43.461 1.00 21.87 260 ASP A CA 1
ATOM 1985 C C . ASP A 1 260 ? 31.666 26.455 44.629 1.00 21.11 260 ASP A C 1
ATOM 1986 O O . ASP A 1 260 ? 32.178 25.644 45.398 1.00 22.21 260 ASP A O 1
ATOM 1991 N N . LEU A 1 261 ? 30.416 26.888 44.750 1.00 19.85 261 LEU A N 1
ATOM 1992 C CA . LEU A 1 261 ? 29.513 26.411 45.793 1.00 19.62 261 LEU A CA 1
ATOM 1993 C C . LEU A 1 261 ? 28.110 26.341 45.216 1.00 20.39 261 LEU A C 1
ATOM 1994 O O . LEU A 1 261 ? 27.755 27.111 44.316 1.00 19.59 261 LEU A O 1
ATOM 1999 N N . VAL A 1 262 ? 27.316 25.407 45.723 1.00 17.62 262 VAL A N 1
ATOM 2000 C CA . VAL A 1 262 ? 25.945 25.279 45.280 1.00 17.31 262 VAL A CA 1
ATOM 2001 C C . VAL A 1 262 ? 25.060 25.123 46.508 1.00 18.13 262 VAL A C 1
ATOM 2002 O O . VAL A 1 262 ? 25.461 24.497 47.498 1.00 16.03 262 VAL A O 1
ATOM 2006 N N . THR A 1 263 ? 23.884 25.742 46.469 1.00 16.21 263 THR A N 1
ATOM 2007 C CA . THR A 1 263 ? 22.936 25.602 47.564 1.00 17.14 263 THR A CA 1
ATOM 2008 C C . THR A 1 263 ? 21.809 24.757 46.992 1.00 17.76 263 THR A C 1
ATOM 2009 O O . THR A 1 263 ? 21.429 24.914 45.822 1.00 16.99 263 THR A O 1
ATOM 2013 N N . LEU A 1 264 ? 21.294 23.848 47.812 1.00 16.57 264 LEU A N 1
ATOM 2014 C CA . LEU A 1 264 ? 20.236 22.943 47.385 1.00 17.31 264 LEU A CA 1
ATOM 2015 C C . LEU A 1 264 ? 19.099 22.909 48.397 1.00 15.81 264 LEU A C 1
ATOM 2016 O O . LEU A 1 264 ? 19.261 23.325 49.543 1.00 15.52 264 LEU A O 1
ATOM 2021 N N . GLY A 1 265 ? 17.947 22.413 47.958 1.00 15.96 265 GLY A N 1
ATOM 2022 C CA . GLY A 1 265 ? 16.792 22.335 48.829 1.00 16.49 265 GLY A CA 1
ATOM 2023 C C . GLY A 1 265 ? 15.598 21.765 48.091 1.00 16.65 265 GLY A C 1
ATOM 2024 O O . GLY A 1 265 ? 15.761 21.068 47.093 1.00 17.69 265 GLY A O 1
ATOM 2025 N N . LYS A 1 266 ? 14.402 22.068 48.587 1.00 18.50 266 LYS A N 1
ATOM 2026 C CA . LYS A 1 266 ? 13.150 21.605 47.993 1.00 19.08 266 LYS A CA 1
ATOM 2027 C C . LYS A 1 266 ? 13.148 20.117 47.631 1.00 19.14 266 LYS A C 1
ATOM 2028 O O . LYS A 1 266 ? 12.875 19.276 48.490 1.00 20.37 266 LYS A O 1
ATOM 2034 N N . ILE A 1 267 ? 13.445 19.777 46.380 1.00 18.28 267 ILE A N 1
ATOM 2035 C CA . ILE A 1 267 ? 13.456 18.367 45.977 1.00 19.18 267 ILE A CA 1
ATOM 2036 C C . ILE A 1 267 ? 14.399 17.542 46.862 1.00 18.70 267 ILE A C 1
ATOM 2037 O O . ILE A 1 267 ? 14.161 16.359 47.105 1.00 18.41 267 ILE A O 1
ATOM 2042 N N . LEU A 1 268 ? 15.465 18.177 47.342 1.00 17.76 268 LEU A N 1
ATOM 2043 C CA . LEU A 1 268 ? 16.442 17.512 48.203 1.00 18.09 268 LEU A CA 1
ATOM 2044 C C . LEU A 1 268 ? 15.785 16.845 49.412 1.00 17.58 268 LEU A C 1
ATOM 2045 O O . LEU A 1 268 ? 16.267 15.822 49.902 1.00 19.80 268 LEU A O 1
ATOM 2050 N N . GLY A 1 269 ? 14.700 17.438 49.898 1.00 16.35 269 GLY A N 1
ATOM 2051 C CA . GLY A 1 269 ? 14.000 16.888 51.047 1.00 17.59 269 GLY A CA 1
ATOM 2052 C C . GLY A 1 269 ? 12.757 16.090 50.689 1.00 17.63 269 GLY A C 1
ATOM 2053 O O . GLY A 1 269 ? 12.002 15.677 51.573 1.00 16.68 269 GLY A O 1
ATOM 2054 N N . GLY A 1 270 ? 12.537 15.888 49.392 1.00 17.83 270 GLY A N 1
ATOM 2055 C CA . GLY A 1 270 ? 11.391 15.116 48.928 1.00 18.37 270 GLY A CA 1
ATOM 2056 C C . GLY A 1 270 ? 10.023 15.547 49.428 1.00 21.29 270 GLY A C 1
ATOM 2057 O O . GLY A 1 270 ? 9.062 14.776 49.357 1.00 21.97 270 GLY A O 1
ATOM 2058 N N . GLY A 1 271 ? 9.921 16.778 49.921 1.00 20.52 271 GLY A N 1
ATOM 2059 C CA . GLY A 1 271 ? 8.649 17.260 50.424 1.00 19.62 271 GLY A CA 1
ATOM 2060 C C . GLY A 1 271 ? 8.731 17.726 51.866 1.00 21.33 271 GLY A C 1
ATOM 2061 O O . GLY A 1 271 ? 7.823 18.399 52.363 1.00 22.14 271 GLY A O 1
ATOM 2062 N N . LEU A 1 272 ? 9.817 17.369 52.547 1.00 19.47 272 LEU A N 1
ATOM 2063 C CA . LEU A 1 272 ? 10.015 17.770 53.938 1.00 19.37 272 LEU A CA 1
ATOM 2064 C C . LEU A 1 272 ? 11.160 18.774 53.993 1.00 20.78 272 LEU A C 1
ATOM 2065 O O . LEU A 1 272 ? 12.041 18.765 53.137 1.00 19.92 272 LEU A O 1
ATOM 2070 N N . PRO A 1 273 ? 11.161 19.654 55.007 1.00 21.50 273 PRO A N 1
ATOM 2071 C CA . PRO A 1 273 ? 12.206 20.670 55.160 1.00 23.03 273 PRO A CA 1
ATOM 2072 C C . PRO A 1 273 ? 13.627 20.123 55.181 1.00 22.59 273 PRO A C 1
ATOM 2073 O O . PRO A 1 273 ? 13.991 19.337 56.053 1.00 23.52 273 PRO A O 1
ATOM 2077 N N . ALA A 1 274 ? 14.421 20.545 54.204 1.00 21.22 274 ALA A N 1
ATOM 2078 C CA . ALA A 1 274 ? 15.817 20.133 54.103 1.00 21.47 274 ALA A CA 1
ATOM 2079 C C . ALA A 1 274 ? 16.496 20.993 53.052 1.00 21.56 274 ALA A C 1
ATOM 2080 O O . ALA A 1 274 ? 15.895 21.322 52.030 1.00 23.90 274 ALA A O 1
ATOM 2082 N N . ALA A 1 275 ? 17.745 21.364 53.311 1.00 18.71 275 ALA A N 1
ATOM 2083 C CA . ALA A 1 275 ? 18.510 22.175 52.375 1.00 16.72 275 ALA A CA 1
ATOM 2084 C C . ALA A 1 275 ? 19.985 21.883 52.598 1.00 17.34 275 ALA A C 1
ATOM 2085 O O . ALA A 1 275 ? 20.348 21.140 53.515 1.00 16.78 275 ALA A O 1
ATOM 2087 N N . ALA A 1 276 ? 20.843 22.458 51.770 1.00 15.70 276 ALA A N 1
ATOM 2088 C CA . ALA A 1 276 ? 22.263 22.212 51.938 1.00 16.10 276 ALA A CA 1
ATOM 2089 C C . ALA A 1 276 ? 23.119 23.165 51.127 1.00 16.93 276 ALA A C 1
ATOM 2090 O O . ALA A 1 276 ? 22.629 23.857 50.234 1.00 15.87 276 ALA A O 1
ATOM 2092 N N . TYR A 1 277 ? 24.397 23.220 51.479 1.00 17.19 277 TYR A N 1
ATOM 2093 C CA . TYR A 1 277 ? 25.365 24.006 50.728 1.00 17.44 277 TYR A CA 1
ATOM 2094 C C . TYR A 1 277 ? 26.532 23.046 50.570 1.00 18.38 277 TYR A C 1
ATOM 2095 O O . TYR A 1 277 ? 26.831 22.271 51.485 1.00 18.67 277 TYR A O 1
ATOM 2104 N N . ALA A 1 278 ? 27.162 23.062 49.399 1.00 17.14 278 ALA A N 1
ATOM 2105 C CA . ALA A 1 278 ? 28.245 22.133 49.122 1.00 18.31 278 ALA A CA 1
ATOM 2106 C C . ALA A 1 278 ? 29.253 22.661 48.112 1.00 18.79 278 ALA A C 1
ATOM 2107 O O . ALA A 1 278 ? 28.961 23.585 47.353 1.00 19.31 278 ALA A O 1
ATOM 2109 N N . GLY A 1 279 ? 30.434 22.047 48.102 1.00 19.61 279 GLY A N 1
ATOM 2110 C CA . GLY A 1 279 ? 31.485 22.447 47.181 1.00 20.24 279 GLY A CA 1
ATOM 2111 C C . GLY A 1 279 ? 32.735 21.608 47.385 1.00 22.51 279 GLY A C 1
ATOM 2112 O O . GLY A 1 279 ? 32.704 20.616 48.119 1.00 21.78 279 GLY A O 1
ATOM 2113 N N . ARG A 1 280 ? 33.838 21.998 46.751 1.00 21.81 280 ARG A N 1
ATOM 2114 C CA . ARG A 1 280 ? 35.083 21.247 46.895 1.00 22.37 280 ARG A CA 1
ATOM 2115 C C . ARG A 1 280 ? 35.629 21.351 48.320 1.00 21.84 280 ARG A C 1
ATOM 2116 O O . ARG A 1 280 ? 35.301 22.280 49.061 1.00 20.26 280 ARG A O 1
ATOM 2124 N N . ARG A 1 281 ? 36.470 20.397 48.701 1.00 22.04 281 ARG A N 1
ATOM 2125 C CA . ARG A 1 281 ? 37.010 20.375 50.055 1.00 22.74 281 ARG A CA 1
ATOM 2126 C C . ARG A 1 281 ? 37.806 21.605 50.489 1.00 22.30 281 ARG A C 1
ATOM 2127 O O . ARG A 1 281 ? 37.682 22.043 51.631 1.00 19.60 281 ARG A O 1
ATOM 2135 N N . GLU A 1 282 ? 38.610 22.179 49.599 1.00 23.14 282 GLU A N 1
ATOM 2136 C CA . GLU A 1 282 ? 39.411 23.328 50.012 1.00 24.07 282 GLU A CA 1
ATOM 2137 C C . GLU A 1 282 ? 38.568 24.498 50.515 1.00 22.82 282 GLU A C 1
ATOM 2138 O O . GLU A 1 282 ? 39.026 25.286 51.344 1.00 22.72 282 GLU A O 1
ATOM 2144 N N . ILE A 1 283 ? 37.331 24.605 50.038 1.00 20.80 283 ILE A N 1
ATOM 2145 C CA . ILE A 1 283 ? 36.453 25.678 50.498 1.00 20.30 283 ILE A CA 1
ATOM 2146 C C . ILE A 1 283 ? 35.624 25.183 51.685 1.00 19.07 283 ILE A C 1
ATOM 2147 O O . ILE A 1 283 ? 35.587 25.821 52.738 1.00 18.79 283 ILE A O 1
ATOM 2152 N N . MET A 1 284 ? 34.972 24.035 51.513 1.00 18.71 284 MET A N 1
ATOM 2153 C CA . MET A 1 284 ? 34.126 23.483 52.562 1.00 19.59 284 MET A CA 1
ATOM 2154 C C . MET A 1 284 ? 34.843 23.150 53.871 1.00 20.64 284 MET A C 1
ATOM 2155 O O . MET A 1 284 ? 34.202 23.093 54.920 1.00 20.28 284 MET A O 1
ATOM 2160 N N . GLU A 1 285 ? 36.158 22.936 53.828 1.00 20.95 285 GLU A N 1
ATOM 2161 C CA . GLU A 1 285 ? 36.861 22.600 55.059 1.00 23.28 285 GLU A CA 1
ATOM 2162 C C . GLU A 1 285 ? 37.028 23.803 55.999 1.00 23.25 285 GLU A C 1
ATOM 2163 O O . GLU A 1 285 ? 37.611 23.710 57.070 1.00 20.69 285 GLU A O 1
ATOM 2169 N N . LYS A 1 286 ? 36.522 24.972 55.555 1.00 22.31 286 LYS A N 1
ATOM 2170 C CA . LYS A 1 286 ? 36.542 26.143 56.429 1.00 21.64 286 LYS A CA 1
ATOM 2171 C C . LYS A 1 286 ? 35.371 26.127 57.415 1.00 22.49 286 LYS A C 1
ATOM 2172 O O . LYS A 1 286 ? 35.296 26.895 58.362 1.00 22.54 286 LYS A O 1
ATOM 2178 N N . VAL A 1 287 ? 34.413 25.218 57.151 1.00 21.72 287 VAL A N 1
ATOM 2179 C CA . VAL A 1 287 ? 33.227 25.151 57.999 1.00 23.45 287 VAL A CA 1
ATOM 2180 C C . VAL A 1 287 ? 33.482 24.358 59.282 1.00 23.21 287 VAL A C 1
ATOM 2181 O O . VAL A 1 287 ? 34.160 23.340 59.282 1.00 23.66 287 VAL A O 1
ATOM 2185 N N . ALA A 1 288 ? 32.912 24.830 60.386 1.00 22.76 288 ALA A N 1
ATOM 2186 C CA . ALA A 1 288 ? 33.042 24.140 61.667 1.00 24.09 288 ALA A CA 1
ATOM 2187 C C . ALA A 1 288 ? 32.414 22.757 61.496 1.00 23.61 288 ALA A C 1
ATOM 2188 O O . ALA A 1 288 ? 31.418 22.612 60.792 1.00 23.17 288 ALA A O 1
ATOM 2190 N N . PRO A 1 289 ? 32.962 21.728 62.165 1.00 25.81 289 PRO A N 1
ATOM 2191 C CA . PRO A 1 289 ? 34.111 21.741 63.074 1.00 25.54 289 PRO A CA 1
ATOM 2192 C C . PRO A 1 289 ? 35.494 21.682 62.422 1.00 26.47 289 PRO A C 1
ATOM 2193 O O . PRO A 1 289 ? 36.497 21.573 63.123 1.00 27.29 289 PRO A O 1
ATOM 2197 N N . LEU A 1 290 ? 35.558 21.749 61.097 1.00 25.38 290 LEU A N 1
ATOM 2198 C CA . LEU A 1 290 ? 36.849 21.701 60.411 1.00 26.20 290 LEU A CA 1
ATOM 2199 C C . LEU A 1 290 ? 37.545 23.061 60.383 1.00 26.92 290 LEU A C 1
ATOM 2200 O O . LEU A 1 290 ? 38.770 23.142 60.494 1.00 27.78 290 LEU A O 1
ATOM 2205 N N . GLY A 1 291 ? 36.766 24.129 60.241 1.00 25.52 291 GLY A N 1
ATOM 2206 C CA . GLY A 1 291 ? 37.359 25.453 60.172 1.00 23.56 291 GLY A CA 1
ATOM 2207 C C . GLY A 1 291 ? 36.715 26.532 61.021 1.00 23.54 291 GLY A C 1
ATOM 2208 O O . GLY A 1 291 ? 35.814 26.257 61.817 1.00 23.37 291 GLY A O 1
ATOM 2209 N N . PRO A 1 292 ? 37.152 27.791 60.848 1.00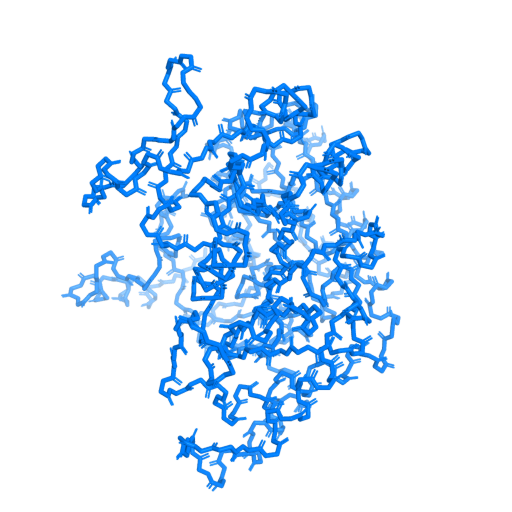 23.09 292 PRO A N 1
ATOM 2210 C CA . PRO A 1 292 ? 36.676 28.975 61.568 1.00 21.99 292 PRO A CA 1
ATOM 2211 C C . PRO A 1 292 ? 35.323 29.570 61.175 1.00 21.28 292 PRO A C 1
ATOM 2212 O O . PRO A 1 292 ? 34.836 30.474 61.853 1.00 21.26 292 PRO A O 1
ATOM 2216 N N . VAL A 1 293 ? 34.717 29.089 60.094 1.00 20.27 293 VAL A N 1
ATOM 2217 C CA . VAL A 1 293 ? 33.406 29.612 59.689 1.00 19.40 293 VAL A CA 1
ATOM 2218 C C . VAL A 1 293 ? 32.346 28.823 60.444 1.00 20.07 293 VAL A C 1
ATOM 2219 O O . VAL A 1 293 ? 32.142 27.636 60.186 1.00 20.77 293 VAL A O 1
ATOM 2223 N N . TYR A 1 294 ? 31.668 29.486 61.373 1.00 20.15 294 TYR A N 1
ATOM 2224 C CA . TYR A 1 294 ? 30.662 28.821 62.183 1.00 22.02 294 TYR A CA 1
ATOM 2225 C C . TYR A 1 294 ? 29.262 28.739 61.590 1.00 22.78 294 TYR A C 1
ATOM 2226 O O . TYR A 1 294 ? 28.747 29.701 61.019 1.00 22.60 294 TYR A O 1
ATOM 2235 N N . GLN A 1 295 ? 28.656 27.569 61.756 1.00 22.46 295 GLN A N 1
ATOM 2236 C CA . GLN A 1 295 ? 27.297 27.296 61.312 1.00 22.71 295 GLN A CA 1
ATOM 2237 C C . GLN A 1 295 ? 26.852 26.027 62.030 1.00 23.05 295 GLN A C 1
ATOM 2238 O O . GLN A 1 295 ? 27.596 25.049 62.101 1.00 22.39 295 GLN A O 1
ATOM 2244 N N . ALA A 1 296 ? 25.649 26.056 62.585 1.00 23.22 296 ALA A N 1
ATOM 2245 C CA . ALA A 1 296 ? 25.119 24.906 63.301 1.00 24.17 296 ALA A CA 1
ATOM 2246 C C . ALA A 1 296 ? 23.625 24.806 63.053 1.00 25.52 296 ALA A C 1
ATOM 2247 O O . ALA A 1 296 ? 22.995 25.758 62.594 1.00 25.65 296 ALA A O 1
ATOM 2249 N N . GLY A 1 297 ? 23.070 23.643 63.364 1.00 25.85 297 GLY A N 1
ATOM 2250 C CA . GLY A 1 297 ? 21.649 23.413 63.177 1.00 26.90 297 GLY A CA 1
ATOM 2251 C C . GLY A 1 297 ? 21.295 22.210 64.020 1.00 27.63 297 GLY A C 1
ATOM 2252 O O . GLY A 1 297 ? 21.548 21.076 63.623 1.00 26.80 297 GLY A O 1
ATOM 2253 N N . THR A 1 298 ? 20.723 22.467 65.190 1.00 29.08 298 THR A N 1
ATOM 2254 C CA . THR A 1 298 ? 20.350 21.416 66.130 1.00 32.02 298 THR A CA 1
ATOM 2255 C C . THR A 1 298 ? 19.584 20.248 65.515 1.00 30.87 298 THR A C 1
ATOM 2256 O O . THR A 1 298 ? 19.937 19.087 65.725 1.00 32.24 298 THR A O 1
ATOM 2260 N N . LEU A 1 299 ? 18.537 20.555 64.756 1.00 29.15 299 LEU A N 1
ATOM 2261 C CA . LEU A 1 299 ? 17.714 19.516 64.149 1.00 29.54 299 LEU A CA 1
ATOM 2262 C C . LEU A 1 299 ? 17.975 19.287 62.663 1.00 27.95 299 LEU A C 1
ATOM 2263 O O . LEU A 1 299 ? 17.134 18.723 61.960 1.00 26.77 299 LEU A O 1
ATOM 2268 N N . SER A 1 300 ? 19.138 19.722 62.187 1.00 27.17 300 SER A N 1
ATOM 2269 C CA . SER A 1 300 ? 19.501 19.542 60.785 1.00 25.12 300 SER A CA 1
ATOM 2270 C C . SER A 1 300 ? 19.676 18.056 60.495 1.00 24.81 300 SER A C 1
ATOM 2271 O O . SER A 1 300 ? 19.991 17.277 61.391 1.00 23.72 300 SER A O 1
ATOM 2274 N N . GLY A 1 301 ? 19.474 17.674 59.239 1.00 23.46 301 GLY A N 1
ATOM 2275 C CA . GLY A 1 301 ? 19.611 16.281 58.856 1.00 23.32 301 GLY A CA 1
ATOM 2276 C C . GLY A 1 301 ? 18.534 15.410 59.476 1.00 23.79 301 GLY A C 1
ATOM 2277 O O . GLY A 1 301 ? 18.790 14.253 59.825 1.00 22.94 301 GLY A O 1
ATOM 2278 N N . ASN A 1 302 ? 17.326 15.956 59.616 1.00 22.51 302 ASN A N 1
ATOM 2279 C CA . ASN A 1 302 ? 16.225 15.197 60.204 1.00 21.80 302 ASN A CA 1
ATOM 2280 C C . ASN A 1 302 ? 16.037 13.875 59.470 1.00 20.13 302 ASN A C 1
ATOM 2281 O O . ASN A 1 302 ? 15.969 13.845 58.242 1.00 20.45 302 ASN A O 1
ATOM 2286 N N . PRO A 1 303 ? 15.938 12.761 60.221 1.00 20.01 303 PRO A N 1
ATOM 2287 C CA . PRO A 1 303 ? 15.759 11.414 59.663 1.00 19.75 303 PRO A CA 1
ATOM 2288 C C . PRO A 1 303 ? 14.675 11.308 58.592 1.00 17.88 303 PRO A C 1
ATOM 2289 O O . PRO A 1 303 ? 14.911 10.761 57.518 1.00 18.10 303 PRO A O 1
ATOM 2293 N N . LEU A 1 304 ? 13.481 11.814 58.890 1.00 17.52 304 LEU A N 1
ATOM 2294 C CA . LEU A 1 304 ? 12.385 11.736 57.928 1.00 16.86 304 LEU A CA 1
ATOM 2295 C C . LEU A 1 304 ? 12.676 12.496 56.632 1.00 17.06 304 LEU A C 1
ATOM 2296 O O . LEU A 1 304 ? 12.366 12.012 55.540 1.00 16.79 304 LEU A O 1
ATOM 2301 N N . ALA A 1 305 ? 13.266 13.681 56.749 1.00 17.78 305 ALA A N 1
ATOM 2302 C CA . ALA A 1 305 ? 13.588 14.482 55.569 1.00 17.33 305 ALA A CA 1
ATOM 2303 C C . ALA A 1 305 ? 14.685 13.805 54.741 1.00 17.50 305 ALA A C 1
ATOM 2304 O O . ALA A 1 305 ? 14.639 13.807 53.506 1.00 17.67 305 ALA A O 1
ATOM 2306 N N . MET A 1 306 ? 15.675 13.229 55.420 1.00 17.83 306 MET A N 1
ATOM 2307 C CA . MET A 1 306 ? 16.761 12.537 54.727 1.00 17.15 306 MET A CA 1
ATOM 2308 C C . MET A 1 306 ? 16.191 11.340 53.975 1.00 16.28 306 MET A C 1
ATOM 2309 O O . MET A 1 306 ? 16.587 11.054 52.845 1.00 15.86 306 MET A O 1
ATOM 2314 N N . ALA A 1 307 ? 15.264 10.636 54.617 1.00 16.58 307 ALA A N 1
ATOM 2315 C CA . ALA A 1 307 ? 14.639 9.465 54.012 1.00 17.47 307 ALA A CA 1
ATOM 2316 C C . ALA A 1 307 ? 13.792 9.844 52.799 1.00 17.01 307 ALA A C 1
ATOM 2317 O O . ALA A 1 307 ? 13.867 9.193 51.758 1.00 16.16 307 ALA A O 1
ATOM 2319 N N . ALA A 1 308 ? 12.979 10.888 52.939 1.00 17.02 308 ALA A N 1
ATOM 2320 C CA . ALA A 1 308 ? 12.122 11.330 51.841 1.00 16.83 308 ALA A CA 1
ATOM 2321 C C . ALA A 1 308 ? 12.980 11.807 50.671 1.00 17.32 308 ALA A C 1
ATOM 2322 O O . ALA A 1 308 ? 12.684 11.522 49.508 1.00 16.95 308 ALA A O 1
ATOM 2324 N N . GLY A 1 309 ? 14.041 12.542 50.992 1.00 17.46 309 GLY A N 1
ATOM 2325 C CA . GLY A 1 309 ? 14.930 13.041 49.961 1.00 16.65 309 GLY A CA 1
ATOM 2326 C C . GLY A 1 309 ? 15.696 11.920 49.286 1.00 17.12 309 GLY A C 1
ATOM 2327 O O . GLY A 1 309 ? 15.877 11.924 48.071 1.00 16.92 309 GLY A O 1
ATOM 2328 N N . LEU A 1 310 ? 16.152 10.953 50.075 1.00 17.59 310 LEU A N 1
ATOM 2329 C CA . LEU A 1 310 ? 16.903 9.833 49.525 1.00 18.87 310 LEU A CA 1
ATOM 2330 C C . LEU A 1 310 ? 16.022 9.022 48.567 1.00 18.85 310 LEU A C 1
ATOM 2331 O O . LEU A 1 310 ? 16.451 8.657 47.473 1.00 18.88 310 LEU A O 1
ATOM 2336 N N . ALA A 1 311 ? 14.788 8.747 48.976 1.00 17.57 311 ALA A N 1
ATOM 2337 C CA . ALA A 1 311 ? 13.875 7.984 48.133 1.00 18.41 311 ALA A CA 1
ATOM 2338 C C . ALA A 1 311 ? 13.597 8.749 46.839 1.00 19.15 311 ALA A C 1
ATOM 2339 O O . ALA A 1 311 ? 13.485 8.160 45.761 1.00 18.43 311 ALA A O 1
ATOM 2341 N N . THR A 1 312 ? 13.479 10.066 46.960 1.00 18.63 312 THR A N 1
ATOM 2342 C CA . THR A 1 312 ? 13.206 10.916 45.807 1.00 17.70 312 THR A CA 1
ATOM 2343 C C . THR A 1 312 ? 14.385 10.953 44.837 1.00 18.33 312 THR A C 1
ATOM 2344 O O . THR A 1 312 ? 14.214 10.739 43.636 1.00 19.56 312 THR A O 1
ATOM 2348 N N . LEU A 1 313 ? 15.580 11.224 45.351 1.00 17.60 313 LEU A N 1
ATOM 2349 C CA . LEU A 1 313 ? 16.756 11.273 44.495 1.00 19.61 313 LEU A CA 1
ATOM 2350 C C . LEU A 1 313 ? 17.061 9.917 43.862 1.00 20.87 313 LEU A C 1
ATOM 2351 O O . LEU A 1 313 ? 17.553 9.855 42.738 1.00 19.20 313 LEU A O 1
ATOM 2356 N N . GLU A 1 314 ? 16.771 8.829 44.571 1.00 21.52 314 GLU A N 1
ATOM 2357 C CA . GLU A 1 314 ? 17.031 7.512 44.002 1.00 22.51 314 GLU A CA 1
ATOM 2358 C C . GLU A 1 314 ? 16.144 7.314 42.774 1.00 22.00 314 GLU A C 1
ATOM 2359 O O . GLU A 1 314 ? 16.604 6.825 41.742 1.00 21.64 314 GLU A O 1
ATOM 2365 N N . LEU A 1 315 ? 14.879 7.709 42.882 1.00 20.84 315 LEU A N 1
ATOM 2366 C CA . LEU A 1 315 ? 13.950 7.570 41.765 1.00 21.66 315 LEU A CA 1
ATOM 2367 C C . LEU A 1 315 ? 14.373 8.402 40.560 1.00 22.77 315 LEU A C 1
ATOM 2368 O O . LEU A 1 315 ? 14.308 7.932 39.422 1.00 22.00 315 LEU A O 1
ATOM 2373 N N . LEU A 1 316 ? 14.808 9.634 40.808 1.00 22.25 316 LEU A N 1
ATOM 2374 C CA . LEU A 1 316 ? 15.239 10.508 39.724 1.00 23.72 316 LEU A CA 1
ATOM 2375 C C . LEU A 1 316 ? 16.491 9.954 39.052 1.00 26.00 316 LEU A C 1
ATOM 2376 O O . LEU A 1 316 ? 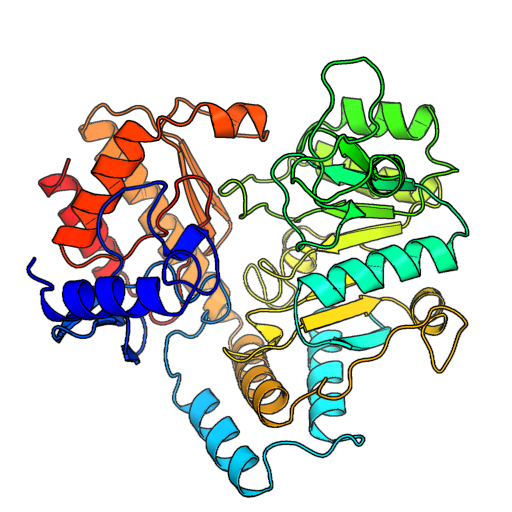16.605 9.961 37.827 1.00 25.38 316 LEU A O 1
ATOM 2381 N N . GLU A 1 317 ? 17.430 9.469 39.857 1.00 27.43 317 GLU A N 1
ATOM 2382 C CA . GLU A 1 317 ? 18.662 8.904 39.318 1.00 29.75 317 GLU A CA 1
ATOM 2383 C C . GLU A 1 317 ? 18.355 7.622 38.541 1.00 30.71 317 GLU A C 1
ATOM 2384 O O . GLU A 1 317 ? 19.001 7.329 37.536 1.00 31.24 317 GLU A O 1
ATOM 2390 N N . GLU A 1 318 ? 17.360 6.870 39.009 1.00 31.00 318 GLU A N 1
ATOM 2391 C CA . GLU A 1 318 ? 16.954 5.616 38.370 1.00 32.08 318 GLU A CA 1
ATOM 2392 C C . GLU A 1 318 ? 16.125 5.833 37.100 1.00 31.21 318 GLU A C 1
ATOM 2393 O O . GLU A 1 318 ? 16.000 4.925 36.278 1.00 29.57 318 GLU A O 1
ATOM 2399 N N . ASN A 1 319 ? 15.570 7.032 36.937 1.00 28.21 319 ASN A N 1
ATOM 2400 C CA . ASN A 1 319 ? 14.719 7.320 35.784 1.00 26.77 319 ASN A CA 1
ATOM 2401 C C . ASN A 1 319 ? 15.059 8.597 35.022 1.00 26.69 319 ASN A C 1
ATOM 2402 O O . ASN A 1 319 ? 14.290 9.558 35.035 1.00 25.62 319 ASN A O 1
ATOM 2407 N N . PRO A 1 320 ? 16.209 8.619 34.332 1.00 26.88 320 PRO A N 1
ATOM 2408 C CA . PRO A 1 320 ? 16.584 9.818 33.579 1.00 27.03 320 PRO A CA 1
ATOM 2409 C C . PRO A 1 320 ? 15.495 10.244 32.595 1.00 26.88 320 PRO A C 1
ATOM 2410 O O . PRO A 1 320 ? 15.373 11.421 32.259 1.00 26.58 320 PRO A O 1
ATOM 2414 N N . GLY A 1 321 ? 14.697 9.278 32.149 1.00 26.24 321 GLY A N 1
ATOM 2415 C CA . GLY A 1 321 ? 13.620 9.571 31.222 1.00 26.07 321 GLY A CA 1
ATOM 2416 C C . GLY A 1 321 ? 12.576 10.526 31.783 1.00 26.43 321 GLY A C 1
ATOM 2417 O O . GLY A 1 321 ? 11.819 11.137 31.026 1.00 26.23 321 GLY A O 1
ATOM 2418 N N . TYR A 1 322 ? 12.515 10.654 33.107 1.00 25.82 322 TYR A N 1
ATOM 2419 C CA . TYR A 1 322 ? 11.548 11.562 33.721 1.00 24.40 322 TYR A CA 1
ATOM 2420 C C . TYR A 1 322 ? 11.787 12.999 33.255 1.00 23.59 322 TYR A C 1
ATOM 2421 O O . TYR A 1 322 ? 10.844 13.765 33.069 1.00 23.35 322 TYR A O 1
ATOM 2430 N N . TYR A 1 323 ? 13.052 13.361 33.066 1.00 23.81 323 TYR A N 1
ATOM 2431 C CA . TYR A 1 323 ? 13.383 14.715 32.633 1.00 24.58 323 TYR A CA 1
ATOM 2432 C C . TYR A 1 323 ? 12.960 14.979 31.189 1.00 25.19 323 TYR A C 1
ATOM 2433 O O . TYR A 1 323 ? 12.552 16.090 30.848 1.00 24.75 323 TYR A O 1
ATOM 2442 N N . ALA A 1 324 ? 13.043 13.957 30.342 1.00 25.21 324 ALA A N 1
ATOM 2443 C CA . ALA A 1 324 ? 12.632 14.108 28.949 1.00 26.29 324 ALA A CA 1
ATOM 2444 C C . ALA A 1 324 ? 11.108 14.224 28.899 1.00 25.68 324 ALA A C 1
ATOM 2445 O O . ALA A 1 324 ? 10.556 14.969 28.089 1.00 25.87 324 ALA A O 1
ATOM 2447 N N . TYR A 1 325 ? 10.434 13.479 29.772 1.00 25.08 325 TYR A N 1
ATOM 2448 C CA . TYR A 1 325 ? 8.976 13.507 29.847 1.00 25.05 325 TYR A CA 1
ATOM 2449 C C . TYR A 1 325 ? 8.504 14.903 30.251 1.00 24.84 325 TYR A C 1
ATOM 2450 O O . TYR A 1 325 ? 7.571 15.455 29.662 1.00 24.81 325 TYR A O 1
ATOM 2459 N N . LEU A 1 326 ? 9.149 15.471 31.266 1.00 22.65 326 LEU A N 1
ATOM 2460 C CA . LEU A 1 326 ? 8.790 16.805 31.737 1.00 23.55 326 LEU A CA 1
ATOM 2461 C C . LEU A 1 326 ? 9.047 17.850 30.651 1.00 23.10 326 LEU A C 1
ATOM 2462 O O . LEU A 1 326 ? 8.258 18.779 30.473 1.00 23.58 326 LEU A O 1
ATOM 2467 N N . GLU A 1 327 ? 10.152 17.696 29.930 1.00 24.60 327 GLU A N 1
ATOM 2468 C CA . GLU A 1 327 ? 10.496 18.626 28.858 1.00 27.23 327 GLU A CA 1
ATOM 2469 C C . GLU A 1 327 ? 9.430 18.602 27.761 1.00 27.97 327 GLU A C 1
ATOM 2470 O O . GLU A 1 327 ? 8.998 19.654 27.282 1.00 28.11 327 GLU A O 1
ATOM 2476 N N . ASP A 1 328 ? 8.999 17.405 27.371 1.00 28.85 328 ASP A N 1
ATOM 2477 C CA . ASP A 1 328 ? 7.981 17.276 26.332 1.00 30.06 328 ASP A CA 1
ATOM 2478 C C . ASP A 1 328 ? 6.634 17.825 26.784 1.00 30.05 328 ASP A C 1
ATOM 2479 O O . ASP A 1 328 ? 5.942 18.496 26.017 1.00 29.68 328 ASP A O 1
ATOM 2484 N N . LEU A 1 329 ? 6.261 17.549 28.029 1.00 28.51 329 LEU A N 1
ATOM 2485 C CA . LEU A 1 329 ? 4.990 18.033 28.552 1.00 29.01 329 LEU A CA 1
ATOM 2486 C C . LEU A 1 329 ? 5.057 19.548 28.706 1.00 27.87 329 LEU A C 1
ATOM 2487 O O . LEU A 1 329 ? 4.071 20.252 28.481 1.00 27.07 329 LEU A O 1
ATOM 2492 N N . GLY A 1 330 ? 6.230 20.043 29.089 1.00 27.79 330 GLY A N 1
ATOM 2493 C CA . GLY A 1 330 ? 6.410 21.472 29.250 1.00 26.84 330 GLY A CA 1
ATOM 2494 C C . GLY A 1 330 ? 6.337 22.170 27.905 1.00 26.68 330 GLY A C 1
ATOM 2495 O O . GLY A 1 330 ? 5.766 23.253 27.788 1.00 24.96 330 GLY A O 1
ATOM 2496 N N . ALA A 1 331 ? 6.920 21.549 26.884 1.00 27.94 331 ALA A N 1
ATOM 2497 C CA . ALA A 1 331 ? 6.901 22.116 25.538 1.00 29.36 331 ALA A CA 1
ATOM 2498 C C . ALA A 1 331 ? 5.454 22.252 25.071 1.00 29.30 331 ALA A C 1
ATOM 2499 O O . ALA A 1 331 ? 5.072 23.265 24.483 1.00 30.22 331 ALA A O 1
ATOM 2501 N N . ARG A 1 332 ? 4.653 21.228 25.350 1.00 29.42 332 ARG A N 1
ATOM 2502 C CA . ARG A 1 332 ? 3.244 21.217 24.969 1.00 30.01 332 ARG A CA 1
ATOM 2503 C C . ARG A 1 332 ? 2.449 22.314 25.682 1.00 29.25 332 ARG A C 1
ATOM 2504 O O . ARG A 1 332 ? 1.606 22.974 25.072 1.00 27.41 332 ARG A O 1
ATOM 2512 N N . LEU A 1 333 ? 2.714 22.509 26.973 1.00 27.73 333 LEU A N 1
ATOM 2513 C CA . LEU A 1 333 ? 2.013 23.537 27.739 1.00 26.26 333 LEU A CA 1
ATOM 2514 C C . LEU A 1 333 ? 2.387 24.933 27.248 1.00 25.56 333 LEU A C 1
ATOM 2515 O O . LEU A 1 333 ? 1.530 25.804 27.135 1.00 23.99 333 LEU A O 1
ATOM 2520 N N . GLU A 1 334 ? 3.670 25.136 26.963 1.00 26.79 334 GLU A N 1
ATOM 2521 C CA . GLU A 1 334 ? 4.158 26.425 26.480 1.00 28.42 334 GLU A CA 1
ATOM 2522 C C . GLU A 1 334 ? 3.528 26.780 25.131 1.00 28.19 334 GLU A C 1
ATOM 2523 O O . GLU A 1 334 ? 3.031 27.890 24.942 1.00 28.57 334 GLU A O 1
ATOM 2529 N N . ALA A 1 335 ? 3.558 25.834 24.198 1.00 28.32 335 ALA A N 1
ATOM 2530 C CA . ALA A 1 335 ? 2.987 26.050 22.872 1.00 29.87 335 ALA A CA 1
ATOM 2531 C C . ALA A 1 335 ? 1.492 26.310 22.995 1.00 30.95 335 ALA A C 1
ATOM 2532 O O . ALA A 1 335 ? 0.949 27.208 22.343 1.00 31.04 335 ALA A O 1
ATOM 2534 N N . GLY A 1 336 ? 0.833 25.525 23.844 1.00 30.11 336 GLY A N 1
ATOM 2535 C CA . GLY A 1 336 ? -0.594 25.682 24.047 1.00 29.86 336 GLY A CA 1
ATOM 2536 C C . GLY A 1 336 ? -0.971 27.030 24.634 1.00 30.84 336 GLY A C 1
ATOM 2537 O O . GLY A 1 336 ? -1.961 27.639 24.222 1.00 31.24 336 GLY A O 1
ATOM 2538 N N . LEU A 1 337 ? -0.193 27.497 25.605 1.00 30.03 337 LEU A N 1
ATOM 2539 C CA . LEU A 1 337 ? -0.463 28.783 26.236 1.00 29.53 337 LEU A CA 1
ATOM 2540 C C . LEU A 1 337 ? -0.312 29.918 25.227 1.00 29.43 337 LEU A C 1
ATOM 2541 O O . LEU A 1 337 ? -1.115 30.849 25.207 1.00 29.36 337 LEU A O 1
ATOM 2546 N N . LYS A 1 338 ? 0.718 29.840 24.392 1.00 29.94 338 LYS A N 1
ATOM 2547 C CA . LYS A 1 338 ? 0.945 30.873 23.384 1.00 33.22 338 LYS A CA 1
ATOM 2548 C C . LYS A 1 338 ? -0.232 30.923 22.419 1.00 34.05 338 LYS A C 1
ATOM 2549 O O . LYS A 1 338 ? -0.751 31.996 22.112 1.00 33.67 338 LYS A O 1
ATOM 2555 N N . GLU A 1 339 ? -0.652 29.753 21.951 1.00 34.81 339 GLU A N 1
ATOM 2556 C CA . GLU A 1 339 ? -1.768 29.654 21.019 1.00 37.48 339 GLU A CA 1
ATOM 2557 C C . GLU A 1 339 ? -3.039 30.288 21.580 1.00 37.01 339 GLU A C 1
ATOM 2558 O O . GLU A 1 339 ? -3.654 31.140 20.937 1.00 37.16 339 GLU A O 1
ATOM 2564 N N . VAL A 1 340 ? -3.424 29.874 22.783 1.00 35.34 340 VAL A N 1
ATOM 2565 C CA . VAL A 1 340 ? -4.625 30.394 23.419 1.00 34.37 340 VAL A CA 1
ATOM 2566 C C . VAL A 1 340 ? -4.566 31.899 23.669 1.00 34.65 340 VAL A C 1
ATOM 2567 O O . VAL A 1 340 ? -5.531 32.619 23.398 1.00 34.48 340 VAL A O 1
ATOM 2571 N N . LEU A 1 341 ? -3.440 32.378 24.184 1.00 33.68 341 LEU A N 1
ATOM 2572 C CA . LEU A 1 341 ? -3.301 33.801 24.472 1.00 34.16 341 LEU A CA 1
ATOM 2573 C C . LEU A 1 341 ? -3.255 34.644 23.202 1.00 35.59 341 LEU A C 1
ATOM 2574 O O . LEU A 1 341 ? -3.751 35.771 23.177 1.00 35.29 341 LEU A O 1
ATOM 2579 N N . LYS A 1 342 ? -2.666 34.095 22.147 1.00 36.77 342 LYS A N 1
ATOM 2580 C CA . LYS A 1 342 ? -2.582 34.815 20.885 1.00 39.70 342 LYS A CA 1
ATOM 2581 C C . LYS A 1 342 ? -3.992 34.937 20.307 1.00 40.11 342 LYS A C 1
ATOM 2582 O O . LYS A 1 342 ? -4.369 35.980 19.775 1.00 40.33 342 LYS A O 1
ATOM 2588 N N . GLU A 1 343 ? -4.771 33.868 20.436 1.00 40.51 343 GLU A N 1
ATOM 2589 C CA . GLU A 1 343 ? -6.143 33.842 19.940 1.00 41.80 343 GLU A CA 1
ATOM 2590 C C . GLU A 1 343 ? -6.994 34.864 20.693 1.00 41.27 343 GLU A C 1
ATOM 2591 O O . GLU A 1 343 ? -7.934 35.435 20.137 1.00 40.67 343 GLU A O 1
ATOM 2597 N N . LYS A 1 344 ? -6.657 35.093 21.959 1.00 39.63 344 LYS A N 1
ATOM 2598 C CA . LYS A 1 344 ? -7.383 36.046 22.792 1.00 37.96 344 LYS A CA 1
ATOM 2599 C C . LYS A 1 344 ? -6.895 37.473 22.552 1.00 37.09 344 LYS A C 1
ATOM 2600 O O . LYS A 1 344 ? -7.470 38.430 23.072 1.00 36.70 344 LYS A O 1
ATOM 2606 N N . GLY A 1 345 ? -5.829 37.608 21.769 1.00 36.57 345 GLY A N 1
ATOM 2607 C CA . GLY A 1 345 ? -5.284 38.922 21.479 1.00 36.27 345 GLY A CA 1
ATOM 2608 C C . GLY A 1 345 ? -4.707 39.606 22.704 1.00 36.98 345 GLY A C 1
ATOM 2609 O O . GLY A 1 345 ? -4.720 40.833 22.808 1.00 36.77 345 GLY A O 1
ATOM 2610 N N . LEU A 1 346 ? -4.195 38.812 23.640 1.00 35.26 346 LEU A N 1
ATOM 2611 C CA . LEU A 1 346 ? -3.614 39.357 24.860 1.00 34.28 346 LEU A CA 1
ATOM 2612 C C . LEU A 1 346 ? -2.093 39.410 24.770 1.00 32.91 346 LEU A C 1
ATOM 2613 O O . LEU A 1 346 ? -1.461 38.499 24.235 1.00 34.29 346 LEU A O 1
ATOM 2618 N N . PRO A 1 347 ? -1.484 40.492 25.280 1.00 32.54 347 PRO A N 1
ATOM 2619 C CA . PRO A 1 347 ? -0.024 40.615 25.239 1.00 32.30 347 PRO A CA 1
ATOM 2620 C C . PRO A 1 347 ? 0.559 39.571 26.182 1.00 31.48 347 PRO A C 1
ATOM 2621 O O . PRO A 1 347 ? 0.112 39.445 27.324 1.00 31.85 347 PRO A O 1
ATOM 2625 N N . HIS A 1 348 ? 1.545 38.818 25.711 1.00 30.55 348 HIS A N 1
ATOM 2626 C CA . HIS A 1 348 ? 2.128 37.783 26.553 1.00 30.70 348 HIS A CA 1
ATOM 2627 C C . HIS A 1 348 ? 3.518 37.344 26.127 1.00 30.13 348 HIS A C 1
ATOM 2628 O O . HIS A 1 348 ? 3.920 37.497 24.971 1.00 29.24 348 HIS A O 1
ATOM 2635 N N . THR A 1 349 ? 4.236 36.778 27.089 1.00 28.91 349 THR A N 1
ATOM 2636 C CA . THR A 1 349 ? 5.570 36.245 26.884 1.00 26.83 349 THR A CA 1
ATOM 2637 C C . THR A 1 349 ? 5.637 35.053 27.833 1.00 26.63 349 THR A C 1
ATOM 2638 O O . THR A 1 349 ? 5.451 35.202 29.043 1.00 25.20 349 THR A O 1
ATOM 2642 N N . VAL A 1 350 ? 5.871 33.872 27.281 1.00 25.22 350 VAL A N 1
ATOM 2643 C CA . VAL A 1 350 ? 5.947 32.667 28.094 1.00 26.90 350 VAL A CA 1
ATOM 2644 C C . VAL A 1 350 ? 7.378 32.161 28.153 1.00 25.36 350 VAL A C 1
ATOM 2645 O O . VAL A 1 350 ? 7.939 31.741 27.140 1.00 27.23 350 VAL A O 1
ATOM 2649 N N . ASN A 1 351 ? 7.971 32.219 29.343 1.00 23.61 351 ASN A N 1
ATOM 2650 C CA . ASN A 1 351 ? 9.335 31.745 29.541 1.00 22.46 351 ASN A CA 1
ATOM 2651 C C . ASN A 1 351 ? 9.269 30.387 30.220 1.00 22.79 351 ASN A C 1
ATOM 2652 O O . ASN A 1 351 ? 8.508 30.201 31.173 1.00 21.67 351 ASN A O 1
ATOM 2657 N N . ARG A 1 352 ? 10.067 29.447 29.731 1.00 21.98 352 ARG A N 1
ATOM 2658 C CA . ARG A 1 352 ? 10.089 28.105 30.293 1.00 23.82 352 ARG A CA 1
ATOM 2659 C C . ARG A 1 352 ? 11.436 27.427 30.128 1.00 23.94 352 ARG A C 1
ATOM 2660 O O . ARG A 1 352 ? 12.151 27.650 29.150 1.00 25.03 352 ARG A O 1
ATOM 2668 N N . VAL A 1 353 ? 11.784 26.614 31.118 1.00 23.39 353 VAL A N 1
ATOM 2669 C CA . VAL A 1 353 ? 12.997 25.815 31.082 1.00 22.38 353 VAL A CA 1
ATOM 2670 C C . VAL A 1 353 ? 12.536 24.534 31.759 1.00 22.82 353 VAL A C 1
ATOM 2671 O O . VAL A 1 353 ? 12.178 24.546 32.937 1.00 21.86 353 VAL A O 1
ATOM 2675 N N . GLY A 1 354 ? 12.509 23.443 31.003 1.00 22.05 354 GLY A N 1
ATOM 2676 C CA . GLY A 1 354 ? 12.059 22.184 31.561 1.00 22.48 354 GLY A CA 1
ATOM 2677 C C . GLY A 1 354 ? 10.662 22.299 32.147 1.00 21.92 354 GLY A C 1
ATOM 2678 O O . GLY A 1 354 ? 9.723 22.727 31.470 1.00 22.08 354 GLY A O 1
ATOM 2679 N N . SER A 1 355 ? 10.534 21.944 33.424 1.00 19.85 355 SER A N 1
ATOM 2680 C CA . SER A 1 355 ? 9.253 21.968 34.123 1.00 19.49 355 SER A CA 1
ATOM 2681 C C . SER A 1 355 ? 8.894 23.274 34.828 1.00 19.88 355 SER A C 1
ATOM 2682 O O . SER A 1 355 ? 7.888 23.334 35.536 1.00 20.62 355 SER A O 1
ATOM 2685 N N . MET A 1 356 ? 9.712 24.308 34.642 1.00 20.11 356 MET A N 1
ATOM 2686 C CA . MET A 1 356 ? 9.475 25.614 35.253 1.00 20.25 356 MET A CA 1
ATOM 2687 C C . MET A 1 356 ? 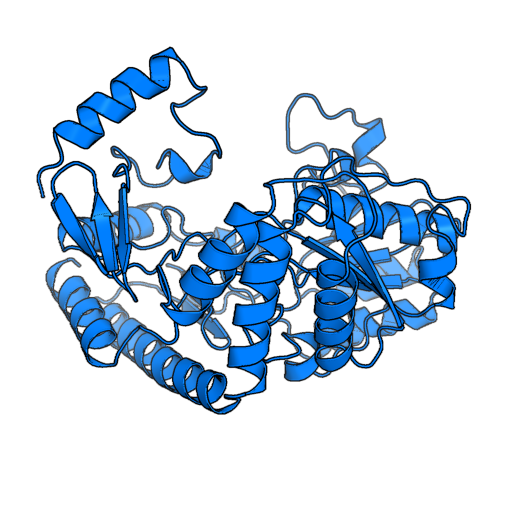8.935 26.556 34.183 1.00 20.19 356 MET A C 1
ATOM 2688 O O . MET A 1 356 ? 9.559 26.732 33.138 1.00 19.71 356 MET A O 1
ATOM 2693 N N . ILE A 1 357 ? 7.791 27.173 34.451 1.00 18.50 357 ILE A N 1
ATOM 2694 C CA . ILE A 1 357 ? 7.187 28.050 33.460 1.00 20.07 357 ILE A CA 1
ATOM 2695 C C . ILE A 1 357 ? 6.450 29.238 34.058 1.00 19.79 357 ILE A C 1
ATOM 2696 O O . ILE A 1 357 ? 5.847 29.143 35.125 1.00 20.20 357 ILE A O 1
ATOM 2701 N N . THR A 1 358 ? 6.499 30.363 33.352 1.00 20.11 358 THR A N 1
ATOM 2702 C CA . THR A 1 358 ? 5.813 31.564 33.796 1.00 20.25 358 THR A CA 1
ATOM 2703 C C . THR A 1 358 ? 5.193 32.270 32.599 1.00 21.11 358 THR A C 1
ATOM 2704 O O . THR A 1 358 ? 5.789 32.320 31.520 1.00 20.74 358 THR A O 1
ATOM 2708 N N . VAL A 1 359 ? 3.991 32.797 32.798 1.00 21.58 359 VAL A N 1
ATOM 2709 C CA . VAL A 1 359 ? 3.310 33.556 31.759 1.00 22.52 359 VAL A CA 1
ATOM 2710 C C . VAL A 1 359 ? 3.364 35.025 32.170 1.00 22.06 359 VAL A C 1
ATOM 2711 O O . VAL A 1 359 ? 2.788 35.414 33.186 1.00 23.64 359 VAL 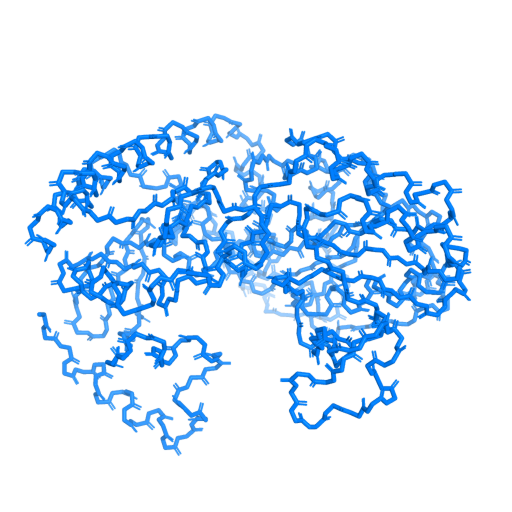A O 1
ATOM 2715 N N . PHE A 1 360 ? 4.072 35.831 31.386 1.00 22.05 360 PHE A N 1
ATOM 2716 C CA . PHE A 1 360 ? 4.180 37.263 31.647 1.00 23.70 360 PHE A CA 1
ATOM 2717 C C . PHE A 1 360 ? 3.204 37.954 30.701 1.00 23.90 360 PHE A C 1
ATOM 2718 O O . PHE A 1 360 ? 3.164 37.638 29.513 1.00 24.63 360 PHE A O 1
ATOM 2726 N N . PHE A 1 361 ? 2.422 38.888 31.225 1.00 23.79 361 PHE A N 1
ATOM 2727 C CA . PHE A 1 361 ? 1.459 39.601 30.406 1.00 26.07 361 PHE A CA 1
ATOM 2728 C C . PHE A 1 361 ? 2.010 40.944 29.948 1.00 26.59 361 PHE A C 1
ATOM 2729 O O . PHE A 1 361 ? 1.608 42.009 30.415 1.00 27.24 361 PHE A O 1
ATOM 2737 N N . THR A 1 362 ? 2.958 40.857 29.025 1.00 29.31 362 THR A N 1
ATOM 2738 C CA . THR A 1 362 ? 3.613 42.012 28.434 1.00 32.03 362 THR A CA 1
ATOM 2739 C C . THR A 1 362 ? 4.282 41.487 27.174 1.00 34.11 362 THR A C 1
ATOM 2740 O O . THR A 1 362 ? 4.580 40.295 27.081 1.00 33.04 362 THR A O 1
ATOM 2744 N N . GLU A 1 363 ? 4.509 42.359 26.199 1.00 36.08 363 GLU A N 1
ATOM 2745 C CA . GLU A 1 363 ? 5.143 41.922 24.966 1.00 38.86 363 GLU A CA 1
ATOM 2746 C C . GLU A 1 363 ? 6.588 41.538 25.263 1.00 39.15 363 GLU A C 1
ATOM 2747 O O . GLU A 1 363 ? 7.271 42.200 26.044 1.00 40.22 363 GLU A O 1
ATOM 2753 N N . GLY A 1 364 ? 7.050 40.463 24.639 1.00 39.31 364 GLY A N 1
ATOM 2754 C CA . GLY A 1 364 ? 8.404 40.005 24.886 1.00 39.28 364 GLY A CA 1
ATOM 2755 C C . GLY A 1 364 ? 9.508 40.835 24.266 1.00 38.23 364 GLY A C 1
ATOM 2756 O O . GLY A 1 364 ? 9.245 41.789 23.537 1.00 39.64 364 GLY A O 1
ATOM 2757 N N . PRO A 1 365 ? 10.771 40.494 24.557 1.00 35.97 365 PRO A N 1
ATOM 2758 C CA . PRO A 1 365 ? 11.106 39.371 25.440 1.00 34.16 365 PRO A CA 1
ATOM 2759 C C . PRO A 1 365 ? 11.301 39.811 26.894 1.00 32.14 365 PRO A C 1
ATOM 2760 O O . PRO A 1 365 ? 11.518 40.990 27.171 1.00 29.93 365 PRO A O 1
ATOM 2764 N N . VAL A 1 366 ? 11.209 38.856 27.815 1.00 29.86 366 VAL A N 1
ATOM 2765 C CA . VAL A 1 366 ? 11.403 39.126 29.236 1.00 27.16 366 VAL A CA 1
ATOM 2766 C C . VAL A 1 366 ? 12.737 38.478 29.601 1.00 26.97 366 VAL A C 1
ATOM 2767 O O . VAL A 1 366 ? 12.836 37.253 29.711 1.00 25.93 366 VAL A O 1
ATOM 2771 N N . VAL A 1 367 ? 13.755 39.316 29.778 1.00 24.84 367 VAL A N 1
ATOM 2772 C CA . VAL A 1 367 ? 15.113 38.869 30.069 1.00 26.20 367 VAL A CA 1
ATOM 2773 C C . VAL A 1 367 ? 15.652 39.345 31.417 1.00 24.86 367 VAL A C 1
ATOM 2774 O O . VAL A 1 367 ? 16.337 38.599 32.118 1.00 25.18 367 VAL A O 1
ATOM 2778 N N . THR A 1 368 ? 15.355 40.591 31.765 1.00 23.09 368 THR A N 1
ATOM 2779 C CA . THR A 1 368 ? 15.821 41.169 33.023 1.00 22.47 368 THR A CA 1
ATOM 2780 C C . THR A 1 368 ? 14.648 41.341 33.975 1.00 22.01 368 THR A C 1
ATOM 2781 O O . THR A 1 368 ? 13.492 41.158 33.590 1.00 21.05 368 THR A O 1
ATOM 2785 N N . PHE A 1 369 ? 14.943 41.706 35.217 1.00 21.49 369 PHE A N 1
ATOM 2786 C CA . PHE A 1 369 ? 13.882 41.904 36.185 1.00 22.09 369 PHE A CA 1
ATOM 2787 C C . PHE A 1 369 ? 13.069 43.121 35.760 1.00 22.28 369 PHE A C 1
ATOM 2788 O O . PHE A 1 369 ? 11.859 43.180 35.974 1.00 23.56 369 PHE A O 1
ATOM 2796 N N . GLN A 1 370 ? 13.740 44.098 35.157 1.00 22.49 370 GLN A N 1
ATOM 2797 C CA . GLN A 1 370 ? 13.046 45.290 34.691 1.00 22.23 370 GLN A CA 1
ATOM 2798 C C . GLN A 1 370 ? 11.974 44.857 33.695 1.00 21.02 370 GLN A C 1
ATOM 2799 O O . GLN A 1 370 ? 10.839 45.327 33.757 1.00 21.51 370 GLN A O 1
ATOM 2805 N N . ASP A 1 371 ? 12.328 43.950 32.789 1.00 21.99 371 ASP A N 1
ATOM 2806 C CA . ASP A 1 371 ? 11.363 43.457 31.804 1.00 23.45 371 ASP A CA 1
ATOM 2807 C C . ASP A 1 371 ? 10.186 42.787 32.510 1.00 25.29 371 ASP A C 1
ATOM 2808 O O . ASP A 1 371 ? 9.023 43.009 32.163 1.00 25.38 371 ASP A O 1
ATOM 2813 N N . ALA A 1 372 ? 10.499 41.958 33.503 1.00 25.63 372 ALA A N 1
ATOM 2814 C CA . ALA A 1 372 ? 9.477 41.231 34.245 1.00 25.05 372 ALA A CA 1
ATOM 2815 C C . ALA A 1 372 ? 8.462 42.143 34.913 1.00 24.95 372 ALA A C 1
ATOM 2816 O O . ALA A 1 372 ? 7.267 41.847 34.922 1.00 24.51 372 ALA A O 1
ATOM 2818 N N . ARG A 1 373 ? 8.936 43.253 35.470 1.00 25.32 373 ARG A N 1
ATOM 2819 C CA . ARG A 1 373 ? 8.055 44.188 36.157 1.00 27.41 373 ARG A CA 1
ATOM 2820 C C . ARG A 1 373 ? 7.035 44.865 35.245 1.00 28.18 373 ARG A C 1
ATOM 2821 O O . ARG A 1 373 ? 6.123 45.539 35.723 1.00 28.00 373 ARG A O 1
ATOM 2829 N N . ARG A 1 374 ? 7.183 44.681 33.938 1.00 28.03 374 ARG A N 1
ATOM 2830 C CA . ARG A 1 374 ? 6.248 45.273 32.989 1.00 29.17 374 ARG A CA 1
ATOM 2831 C C . ARG A 1 374 ? 4.980 44.435 32.859 1.00 29.01 374 ARG A C 1
ATOM 2832 O O . ARG A 1 374 ? 4.010 44.859 32.232 1.00 28.85 374 ARG A O 1
ATOM 2840 N N . THR A 1 375 ? 4.978 43.246 33.458 1.00 27.49 375 THR A N 1
ATOM 2841 C CA . THR A 1 375 ? 3.811 42.381 33.368 1.00 26.19 375 THR A CA 1
ATOM 2842 C C . THR A 1 375 ? 2.573 43.037 33.977 1.00 27.02 375 THR A C 1
ATOM 2843 O O . THR A 1 375 ? 2.647 43.687 35.023 1.00 26.71 375 THR A O 1
ATOM 2847 N N . ASP A 1 376 ? 1.439 42.868 33.301 1.00 27.32 376 ASP A N 1
ATOM 2848 C CA . ASP A 1 376 ? 0.162 43.427 33.739 1.00 27.89 376 ASP A CA 1
ATOM 2849 C C . ASP A 1 376 ? -0.426 42.516 34.813 1.00 28.11 376 ASP A C 1
ATOM 2850 O O . ASP A 1 376 ? -1.030 41.489 34.501 1.00 29.02 376 ASP A O 1
ATOM 2855 N N . THR A 1 377 ? -0.253 42.902 36.073 1.00 28.04 377 THR A N 1
ATOM 2856 C CA . THR A 1 377 ? -0.743 42.109 37.193 1.00 29.03 377 THR A CA 1
ATOM 2857 C C . THR A 1 377 ? -2.266 42.066 37.284 1.00 30.33 377 THR A C 1
ATOM 2858 O O . THR A 1 377 ? -2.829 41.181 37.931 1.00 28.80 377 THR A O 1
ATOM 2862 N N . GLU A 1 378 ? -2.935 43.019 36.643 1.00 30.83 378 GLU A N 1
ATOM 2863 C CA . GLU A 1 378 ? -4.394 43.028 36.651 1.00 32.13 378 GLU A CA 1
ATOM 2864 C C . GLU A 1 378 ? -4.875 41.910 35.742 1.00 30.65 378 GLU A C 1
ATOM 2865 O O . GLU A 1 378 ? -5.837 41.206 36.054 1.00 30.38 378 GLU A O 1
ATOM 2871 N N . LEU A 1 379 ? -4.194 41.741 34.615 1.00 29.84 379 LEU A N 1
ATOM 2872 C CA . LEU A 1 379 ? -4.553 40.684 33.685 1.00 29.78 379 LEU A CA 1
ATOM 2873 C C . LEU A 1 379 ? -4.198 39.346 34.330 1.00 28.88 379 LEU A C 1
ATOM 2874 O O . LEU A 1 379 ? -4.910 38.356 34.155 1.00 26.86 379 LEU A O 1
ATOM 2879 N N . PHE A 1 380 ? -3.100 39.319 35.083 1.00 26.63 380 PHE A N 1
ATOM 2880 C CA . PHE A 1 380 ? -2.701 38.081 35.746 1.00 25.40 380 PHE A CA 1
ATOM 2881 C C . PHE A 1 380 ? -3.808 37.635 36.696 1.00 25.93 380 PHE A C 1
ATOM 2882 O O . PHE A 1 380 ? -4.102 36.445 36.794 1.00 26.85 380 PHE A O 1
ATOM 2890 N N . LYS A 1 381 ? -4.411 38.591 37.400 1.00 27.70 381 LYS A N 1
ATOM 2891 C CA . LYS A 1 381 ? -5.498 38.279 38.325 1.00 30.27 381 LYS A CA 1
ATOM 2892 C C . LYS A 1 381 ? -6.607 37.543 37.583 1.00 30.33 381 LYS A C 1
ATOM 2893 O O . LYS A 1 381 ? -7.117 36.530 38.059 1.00 28.72 381 LYS A O 1
ATOM 2899 N N . ARG A 1 382 ? -6.979 38.066 36.418 1.00 30.80 382 ARG A N 1
ATOM 2900 C CA . ARG A 1 382 ? -8.024 37.461 35.593 1.00 31.03 382 ARG A CA 1
ATOM 2901 C C . ARG A 1 382 ? -7.610 36.054 35.188 1.00 29.09 382 ARG A C 1
ATOM 2902 O O . ARG A 1 382 ? -8.413 35.122 35.210 1.00 29.85 382 ARG A O 1
ATOM 2910 N N . PHE A 1 383 ? -6.346 35.920 34.806 1.00 26.78 383 PHE A N 1
ATOM 2911 C CA . PHE A 1 383 ? -5.771 34.642 34.402 1.00 26.32 383 PHE A CA 1
ATOM 2912 C C . PHE A 1 383 ? -5.817 33.670 35.584 1.00 25.71 383 PHE A C 1
ATOM 2913 O O . PHE A 1 383 ? -6.263 32.528 35.451 1.00 24.79 383 PHE A O 1
ATOM 2921 N N . PHE A 1 384 ? -5.361 34.140 36.742 1.00 24.30 384 PHE A N 1
ATOM 2922 C CA . PHE A 1 384 ? -5.327 33.320 37.948 1.00 24.34 384 PHE A CA 1
ATOM 2923 C C . PHE A 1 384 ? -6.693 32.834 38.408 1.00 24.20 384 PHE A C 1
ATOM 2924 O O . PHE A 1 384 ? -6.904 31.634 38.587 1.00 23.08 384 PHE A O 1
ATOM 2932 N N . HIS A 1 385 ? -7.616 33.767 38.617 1.00 23.66 385 HIS A N 1
ATOM 2933 C CA . HIS A 1 385 ? -8.946 33.403 39.079 1.00 25.98 385 HIS A CA 1
ATOM 2934 C C . HIS A 1 385 ? -9.771 32.634 38.060 1.00 26.62 385 HIS A C 1
ATOM 2935 O O . HIS A 1 385 ? -10.634 31.840 38.432 1.00 27.69 385 HIS A O 1
ATOM 2942 N N . GLY A 1 386 ? -9.505 32.860 36.779 1.00 27.01 386 GLY A N 1
ATOM 2943 C CA . GLY A 1 386 ? -10.232 32.132 35.757 1.00 26.70 386 GLY A CA 1
ATOM 2944 C C . GLY A 1 386 ? -9.858 30.667 35.884 1.00 27.20 386 GLY A C 1
ATOM 2945 O O . GLY A 1 386 ? -10.697 29.776 35.734 1.00 27.02 386 GLY A O 1
ATOM 2946 N N . LEU A 1 387 ? -8.585 30.416 36.175 1.00 25.19 387 LEU A N 1
ATOM 2947 C CA . LEU A 1 387 ? -8.098 29.053 36.332 1.00 25.32 387 LEU A CA 1
ATOM 2948 C C . LEU A 1 387 ? -8.583 28.432 37.639 1.00 25.52 387 LEU A C 1
ATOM 2949 O O . LEU A 1 387 ? -9.049 27.290 37.652 1.00 25.68 387 LEU A O 1
ATOM 2954 N N . LEU A 1 388 ? -8.484 29.186 38.732 1.00 24.55 388 LEU A N 1
ATOM 2955 C CA . LEU A 1 388 ? -8.892 28.686 40.042 1.00 25.17 388 LEU A CA 1
ATOM 2956 C C . LEU A 1 388 ? -10.366 28.296 40.098 1.00 26.09 388 LEU A C 1
ATOM 2957 O O . LEU A 1 388 ? -10.717 27.261 40.665 1.00 25.29 388 LEU A O 1
ATOM 2962 N N . ASP A 1 389 ? -11.226 29.124 39.514 1.00 27.29 389 ASP A N 1
ATOM 2963 C CA . ASP A 1 389 ? -12.658 28.844 39.513 1.00 29.50 389 ASP A CA 1
ATOM 2964 C C . ASP A 1 389 ? -12.995 27.610 38.691 1.00 27.61 389 ASP A C 1
ATOM 2965 O O . ASP A 1 389 ? -14.090 27.062 38.809 1.00 28.10 389 ASP A O 1
ATOM 2970 N N . ARG A 1 390 ? -12.054 27.176 37.863 1.00 25.98 390 ARG A N 1
ATOM 2971 C CA . ARG A 1 390 ? -12.263 26.001 37.035 1.00 25.45 390 ARG A CA 1
ATOM 2972 C C . ARG A 1 390 ? -11.402 24.814 37.466 1.00 24.90 390 ARG A C 1
ATOM 2973 O O . ARG A 1 390 ? -11.084 23.933 36.668 1.00 24.93 390 ARG A O 1
ATOM 2981 N N . GLY A 1 391 ? -11.026 24.802 38.742 1.00 24.49 391 GLY A N 1
ATOM 2982 C CA . GLY A 1 391 ? -10.241 23.703 39.280 1.00 23.88 391 GLY A CA 1
ATOM 2983 C C . GLY A 1 391 ? -8.779 23.593 38.893 1.00 24.30 391 GLY A C 1
ATOM 2984 O O . GLY A 1 391 ? -8.233 22.490 38.861 1.00 24.51 391 GLY A O 1
ATOM 2985 N N . ILE A 1 392 ? -8.141 24.718 38.591 1.00 22.75 392 ILE A N 1
ATOM 2986 C CA . ILE A 1 392 ? -6.726 24.711 38.239 1.00 23.86 392 ILE A CA 1
ATOM 2987 C C . ILE A 1 392 ? -6.026 25.704 39.164 1.00 23.52 392 ILE A C 1
ATOM 2988 O O . ILE A 1 392 ? -6.331 26.898 39.166 1.00 22.37 392 ILE A O 1
ATOM 2993 N N . TYR A 1 393 ? -5.095 25.170 39.951 1.00 23.08 393 TYR A N 1
ATOM 2994 C CA . TYR A 1 393 ? -4.339 25.901 40.969 1.00 22.22 393 TYR A CA 1
ATOM 2995 C C . TYR A 1 393 ? -2.966 26.359 40.467 1.00 22.37 393 TYR A C 1
ATOM 2996 O O . TYR A 1 393 ? -2.012 25.582 40.442 1.00 20.93 393 TYR A O 1
ATOM 3005 N N . TRP A 1 394 ? -2.877 27.631 40.086 1.00 22.26 394 TRP A N 1
ATOM 3006 C CA . TRP A 1 394 ? -1.644 28.229 39.567 1.00 21.50 394 TRP A CA 1
ATOM 3007 C C . TRP A 1 394 ? -1.020 29.103 40.663 1.00 20.15 394 TRP A C 1
ATOM 3008 O O . TRP A 1 394 ? -1.712 29.541 41.579 1.00 20.58 394 TRP A O 1
ATOM 3019 N N . PRO A 1 395 ? 0.302 29.340 40.607 1.00 20.48 395 PRO A N 1
ATOM 3020 C CA . PRO A 1 395 ? 0.915 30.183 41.642 1.00 21.24 395 PRO A CA 1
ATOM 3021 C C . PRO A 1 395 ? 0.154 31.510 41.754 1.00 21.79 395 PRO A C 1
ATOM 3022 O O . PRO A 1 395 ? -0.119 32.153 40.743 1.00 22.15 395 PRO A O 1
ATOM 3026 N N . PRO A 1 396 ? -0.206 31.927 42.980 1.00 21.65 396 PRO A N 1
ATOM 3027 C CA . PRO A 1 396 ? -0.942 33.180 43.200 1.00 22.10 396 PRO A CA 1
ATOM 3028 C C . PRO A 1 396 ? -0.107 34.465 43.118 1.00 22.47 396 PRO A C 1
ATOM 3029 O O . PRO A 1 396 ? -0.210 35.341 43.972 1.00 23.54 396 PRO A O 1
ATOM 3033 N N . SER A 1 397 ? 0.707 34.564 42.075 1.00 22.21 397 SER A N 1
ATOM 3034 C CA . SER A 1 397 ? 1.561 35.725 41.843 1.00 21.37 397 SER A CA 1
ATOM 3035 C C . SER A 1 397 ? 2.206 35.576 40.476 1.00 19.90 397 SER A C 1
ATOM 3036 O O . SER A 1 397 ? 2.636 34.486 40.098 1.00 20.52 397 SER A O 1
ATOM 3039 N N . ASN A 1 398 ? 2.276 36.676 39.736 1.00 18.86 398 ASN A N 1
ATOM 3040 C CA . ASN A 1 398 ? 2.855 36.656 38.401 1.00 19.45 398 ASN A CA 1
ATOM 3041 C C . ASN A 1 398 ? 4.365 36.438 38.470 1.00 19.52 398 ASN A C 1
ATOM 3042 O O . ASN A 1 398 ? 4.972 35.924 37.532 1.00 19.27 398 ASN A O 1
ATOM 3047 N N . PHE A 1 399 ? 4.962 36.815 39.596 1.00 18.92 399 PHE A N 1
ATOM 3048 C CA . PHE A 1 399 ? 6.403 36.684 39.783 1.00 20.34 399 PHE A CA 1
ATOM 3049 C C . PHE A 1 399 ? 6.776 35.351 40.432 1.00 21.37 399 PHE A C 1
ATOM 3050 O O . PHE A 1 399 ? 7.489 35.304 41.432 1.00 21.26 399 PHE A O 1
ATOM 3058 N N . GLU A 1 400 ? 6.292 34.271 39.831 1.00 21.12 400 GLU A N 1
ATOM 3059 C CA . GLU A 1 400 ? 6.541 32.921 40.320 1.00 22.28 400 GLU A CA 1
ATOM 3060 C C . GLU A 1 400 ? 6.565 31.969 39.141 1.00 23.38 400 GLU A C 1
ATOM 3061 O O . GLU A 1 400 ? 5.878 32.187 38.144 1.00 23.98 400 GLU A O 1
ATOM 3067 N N . ALA A 1 401 ? 7.351 30.908 39.258 1.00 22.30 401 ALA A N 1
ATOM 3068 C CA . ALA A 1 401 ? 7.393 29.899 38.215 1.00 21.52 401 ALA A CA 1
ATOM 3069 C C . ALA A 1 401 ? 6.346 28.861 38.611 1.00 22.26 401 ALA A C 1
ATOM 3070 O O . ALA A 1 401 ? 6.142 28.603 39.800 1.00 20.61 401 ALA A O 1
ATOM 3072 N N . ALA A 1 402 ? 5.658 28.295 37.625 1.00 19.89 402 ALA A N 1
ATOM 3073 C CA . ALA A 1 402 ? 4.680 27.249 37.895 1.00 20.24 402 ALA A CA 1
ATOM 3074 C C . ALA A 1 402 ? 5.492 25.976 37.697 1.00 20.68 402 ALA A C 1
ATOM 3075 O O . ALA A 1 402 ? 6.507 25.991 36.995 1.00 20.72 402 ALA A O 1
ATOM 3077 N N . PHE A 1 403 ? 5.059 24.878 38.303 1.00 21.91 403 PHE A N 1
ATOM 3078 C CA . PHE A 1 403 ? 5.807 23.638 38.191 1.00 21.66 403 PHE A CA 1
ATOM 3079 C C . PHE A 1 403 ? 5.009 22.459 37.644 1.00 23.01 403 PHE A C 1
ATOM 3080 O O . PHE A 1 403 ? 3.823 22.291 37.939 1.00 24.62 403 PHE A O 1
ATOM 3088 N N . LEU A 1 404 ? 5.677 21.650 36.836 1.00 22.08 404 LEU A N 1
ATOM 3089 C CA . LEU A 1 404 ? 5.076 20.442 36.303 1.00 23.07 404 LEU A CA 1
ATOM 3090 C C . LEU A 1 404 ? 5.702 19.330 37.138 1.00 21.95 404 LEU A C 1
ATOM 3091 O O . LEU A 1 404 ? 6.781 19.512 37.705 1.00 20.16 404 LEU A O 1
ATOM 3096 N N . SER A 1 405 ? 5.023 18.195 37.231 1.00 20.50 405 SER A N 1
ATOM 3097 C CA . SER A 1 405 ? 5.541 17.056 37.979 1.00 20.83 405 SER A CA 1
ATOM 3098 C C . SER A 1 405 ? 5.416 15.860 37.055 1.00 21.05 405 SER A C 1
ATOM 3099 O O . SER A 1 405 ? 4.682 15.910 36.069 1.00 19.54 405 SER A O 1
ATOM 3102 N N . VAL A 1 406 ? 6.127 14.787 37.373 1.00 20.85 406 VAL A N 1
ATOM 3103 C CA . VAL A 1 406 ? 6.080 13.584 36.554 1.00 23.60 406 VAL A CA 1
ATOM 3104 C C . VAL A 1 406 ? 4.675 12.982 36.579 1.00 22.88 406 VAL A C 1
ATOM 3105 O O . VAL A 1 406 ? 4.327 12.170 35.723 1.00 23.36 406 VAL A O 1
ATOM 3109 N N . ALA A 1 407 ? 3.873 13.394 37.558 1.00 21.60 407 ALA A N 1
ATOM 3110 C CA . ALA A 1 407 ? 2.507 12.901 37.697 1.00 22.28 407 ALA A CA 1
ATOM 3111 C C . ALA A 1 407 ? 1.542 13.598 36.740 1.00 22.17 407 ALA A C 1
ATOM 3112 O O . ALA A 1 407 ? 0.466 13.076 36.451 1.00 23.61 407 ALA A O 1
ATOM 3114 N N . HIS A 1 408 ? 1.914 14.781 36.263 1.00 21.97 408 HIS A N 1
ATOM 3115 C CA . HIS A 1 408 ? 1.062 15.512 35.324 1.00 22.45 408 HIS A CA 1
ATOM 3116 C C . HIS A 1 408 ? 1.032 14.756 34.002 1.00 24.04 408 HIS A C 1
ATOM 3117 O O . HIS A 1 408 ? 2.025 14.148 33.610 1.00 22.75 408 HIS A O 1
ATOM 3124 N N . ARG A 1 409 ? -0.105 14.803 33.315 1.00 26.35 409 ARG A N 1
ATOM 3125 C CA . ARG A 1 409 ? -0.246 14.115 32.037 1.00 29.39 409 ARG A CA 1
ATOM 3126 C C . ARG A 1 409 ? -0.704 15.051 30.926 1.00 29.70 409 ARG A C 1
ATOM 3127 O O . ARG A 1 409 ? -1.159 16.169 31.180 1.00 29.02 409 ARG A O 1
ATOM 3135 N N . GLU A 1 410 ? -0.574 14.589 29.687 1.00 31.33 410 GLU A N 1
ATOM 3136 C CA . GLU A 1 410 ? -0.988 15.377 28.535 1.00 32.73 410 GLU A CA 1
ATOM 3137 C C . GLU A 1 410 ? -2.418 15.877 28.692 1.00 31.53 410 GLU A C 1
ATOM 3138 O O . GLU A 1 410 ? -2.715 17.028 28.372 1.00 30.85 410 GLU A O 1
ATOM 3144 N N . GLU A 1 411 ? -3.306 15.021 29.188 1.00 31.33 411 GLU A N 1
ATOM 3145 C CA . GLU A 1 411 ? -4.697 15.424 29.355 1.00 32.83 411 GLU A CA 1
ATOM 3146 C C . GLU A 1 411 ? -4.859 16.557 30.363 1.00 31.65 411 GLU A C 1
ATOM 3147 O O . GLU A 1 411 ? -5.809 17.334 30.275 1.00 30.34 411 GLU A O 1
ATOM 3153 N N . ASP A 1 412 ? -3.937 16.658 31.318 1.00 29.97 412 ASP A N 1
ATOM 3154 C CA . ASP A 1 412 ? -4.011 17.728 32.309 1.00 28.57 412 ASP A CA 1
ATOM 3155 C C . ASP A 1 412 ? -3.681 19.055 31.631 1.00 26.98 412 ASP A C 1
ATOM 3156 O O . ASP A 1 412 ? -4.291 20.082 31.919 1.00 26.30 412 ASP A O 1
ATOM 3161 N N . VAL A 1 413 ? -2.704 19.025 30.732 1.00 27.21 413 VAL A N 1
ATOM 3162 C CA . VAL A 1 413 ? -2.318 20.226 30.008 1.00 29.02 413 VAL A CA 1
ATOM 3163 C C . VAL A 1 413 ? -3.498 20.670 29.147 1.00 30.39 413 VAL A C 1
ATOM 3164 O O . VAL A 1 413 ? -3.860 21.847 29.131 1.00 30.13 413 VAL A O 1
ATOM 3168 N N . GLU A 1 414 ? -4.112 19.722 28.446 1.00 31.41 414 GLU A N 1
ATOM 3169 C CA . GLU A 1 414 ? -5.249 20.050 27.594 1.00 33.57 414 GLU A CA 1
ATOM 3170 C C . GLU A 1 414 ? -6.410 20.649 28.380 1.00 33.17 414 GLU A C 1
ATOM 3171 O O . GLU A 1 414 ? -7.067 21.575 27.906 1.00 32.77 414 GLU A O 1
ATOM 3177 N N . LYS A 1 415 ? -6.662 20.132 29.580 1.00 32.46 415 LYS A N 1
ATOM 3178 C CA . LYS A 1 415 ? -7.749 20.655 30.404 1.00 32.34 415 LYS A CA 1
ATOM 3179 C C . LYS A 1 415 ? -7.425 22.081 30.832 1.00 30.74 415 LYS A C 1
ATOM 3180 O O . LYS A 1 415 ? -8.321 22.903 31.030 1.00 30.57 415 LYS A O 1
ATOM 3186 N N . THR A 1 416 ? -6.135 22.367 30.977 1.00 29.55 416 THR A N 1
ATOM 3187 C CA . THR A 1 416 ? -5.691 23.696 31.377 1.00 29.07 416 THR A CA 1
ATOM 3188 C C . THR A 1 416 ? -5.934 24.685 30.241 1.00 29.74 416 THR A C 1
ATOM 3189 O O . THR A 1 416 ? -6.436 25.785 30.459 1.00 29.00 416 THR A O 1
ATOM 3193 N N . LEU A 1 417 ? -5.580 24.281 29.026 1.00 31.44 417 LEU A N 1
ATOM 3194 C CA . LEU A 1 417 ? -5.766 25.126 27.853 1.00 33.68 417 LEU A CA 1
ATOM 3195 C C . LEU A 1 417 ? -7.249 25.398 27.626 1.00 35.22 417 LEU A C 1
ATOM 3196 O O . LEU A 1 417 ? -7.643 26.520 27.309 1.00 35.40 417 LEU A O 1
ATOM 3201 N N . GLU A 1 418 ? -8.068 24.366 27.798 1.00 36.46 418 GLU A N 1
ATOM 3202 C CA . GLU A 1 418 ? -9.508 24.495 27.611 1.00 38.08 418 GLU A CA 1
ATOM 3203 C C . GLU A 1 418 ? -10.096 25.447 28.646 1.00 37.91 418 GLU A C 1
ATOM 3204 O O . GLU A 1 418 ? -10.945 26.282 28.325 1.00 36.93 418 GLU A O 1
ATOM 3210 N N . ALA A 1 419 ? -9.638 25.325 29.888 1.00 36.70 419 ALA A N 1
ATOM 3211 C CA . ALA A 1 419 ? -10.121 26.184 30.962 1.00 35.96 419 ALA A CA 1
ATOM 3212 C C . ALA A 1 419 ? -9.834 27.645 30.629 1.00 35.59 419 ALA A C 1
ATOM 3213 O O . ALA A 1 419 ? -10.635 28.529 30.931 1.00 35.24 419 ALA A O 1
ATOM 3215 N N . LEU A 1 420 ? -8.687 27.894 30.005 1.00 35.47 420 LEU A N 1
ATOM 3216 C CA . LEU A 1 420 ? -8.305 29.250 29.626 1.00 36.90 420 LEU A CA 1
ATOM 3217 C C . LEU A 1 420 ? -9.150 29.775 28.471 1.00 37.66 420 LEU A C 1
ATOM 3218 O O . LEU A 1 420 ? -9.557 30.936 28.474 1.00 37.65 420 LEU A O 1
ATOM 3223 N N . ARG A 1 421 ? -9.409 28.922 27.484 1.00 38.32 421 ARG A N 1
ATOM 3224 C CA . ARG A 1 421 ? -10.216 29.327 26.338 1.00 40.10 421 ARG A CA 1
ATOM 3225 C C . ARG A 1 421 ? -11.585 29.809 26.805 1.00 41.08 421 ARG A C 1
ATOM 3226 O O . ARG A 1 421 ? -12.149 30.746 26.244 1.00 41.52 421 ARG A O 1
ATOM 3234 N N . LYS A 1 422 ? -12.111 29.168 27.844 1.00 42.50 422 LYS A N 1
ATOM 3235 C CA . LYS A 1 422 ? -13.420 29.527 28.375 1.00 44.09 422 LYS A CA 1
ATOM 3236 C C . LYS A 1 422 ? -13.368 30.663 29.390 1.00 44.59 422 LYS A C 1
ATOM 3237 O O . LYS A 1 422 ? -14.305 31.454 29.493 1.00 45.12 422 LYS A O 1
ATOM 3243 N N . ALA A 1 423 ? -12.272 30.747 30.135 1.00 44.60 423 ALA A N 1
ATOM 3244 C CA . ALA A 1 423 ? -12.123 31.776 31.156 1.00 44.86 423 ALA A CA 1
ATOM 3245 C C . ALA A 1 423 ? -11.817 33.167 30.606 1.00 45.38 423 ALA A C 1
ATOM 3246 O O . ALA A 1 423 ? -12.392 34.157 31.056 1.00 45.44 423 ALA A O 1
ATOM 3248 N N . LEU A 1 424 ? -10.914 33.243 29.636 1.00 45.80 424 LEU A N 1
ATOM 3249 C CA . LEU A 1 424 ? -10.535 34.528 29.061 1.00 47.36 424 LEU A CA 1
ATOM 3250 C C . LEU A 1 424 ? -11.309 34.862 27.789 1.00 48.39 424 LEU A C 1
ATOM 3251 O O . LEU A 1 424 ? -12.062 33.990 27.306 1.00 49.67 424 LEU A O 1
#

Secondary structure (DSSP, 8-state):
---HHHHHHHHHHHHHSGGGSSSGGGG-TTT-SPPP-EEEEEBTEEEETT--EEEESSGGGTT-TT-BT-HHHHHHHHHHHHT-S--SS--HHHHHHHHHHHHH-TT--EEEEESSHHHHHHHHHHHHHHHH---EEEEETT------GGGSEE--SSS--B-EESSTT--HHHHTTEEEE-TT-HHHHHHHHHHHGGGEEEEEE-SSB-BTB-BPPPHHHHHHHHHGGGGTPEEEEE-TTTTTTSSTTHHHHHHT---SEEEE-GGGGBTBS-EEEEE-HHHHTTBTTTSSB----TT-S-HHHHHHHHHHHHHHHH-THHHHHHHHHHHHHHHHHHHHHHHTT---EEEEETTEEEEESSSS---SHHHHTTS-HHHHHHHHHHHHTTTEE--SSSSS-EE--TT--HHHHHHHHHHHHHH-

InterPro domains:
  IPR004639 Tetrapyrrole biosynthesis, glutamate-1-semialdehyde aminotransferase [MF_00375] (5-424)
  IPR004639 Tetrapyrrole biosynthesis, glutamate-1-semialdehyde aminotransferase [NF000818] (6-423)
  IPR004639 Tetrapyrrole biosynthesis, glutamate-1-semialdehyde aminotransferase [TIGR00713] (6-423)
  IPR005814 Aminotransferase class-III [PF00202] (36-422)
  IPR005814 Aminotransferase class-III [cd00610] (9-424)
  IPR015421 Pyridoxal phosphate-dependent transferase, major domain [G3DSA:3.40.640.10] (71-319)
  IPR015422 Pyridoxal phosphate-dependent transferase, small domain [G3DSA:3.90.1150.10] (10-419)
  IPR015424 Pyridoxal phosphate-dependent transferase [SSF53383] (2-424)
  IPR049704 Aminotransferases class-III pyridoxal-phosphate attachment site [PS00600] (235-271)